Protein 4A1X (pdb70)

InterPro domains:
  IPR000745 Hepatitis C virus, Non-structural protein NS4a [PF01006] (1658-1711)
  IPR001490 Hepatitis C virus, Non-structural protein NS4b [PF01001] (1728-1921)
  IPR001650 Helicase, C-terminal domain-like [PS51194] (1361-1538)
  IPR001650 Helicase, C-terminal domain-like [SM00490] (1401-1495)
  IPR002166 RNA dependent RNA polymerase, hepatitis C virus [PF00998] (2422-2932)
  IPR002518 Hepatitis C virus, Non-structural protein NS2 [PF01538] (811-1005)
  IPR002518 Hepatitis C virus, Non-structural protein NS2 [PS51693] (903-1026)
  IPR002519 Hepatitis C virus, Envelope glycoprotein E1 [PF01539] (193-382)
  IPR002521 Hepatitis C virus, Core protein, C-terminal [PF01542] (116-190)
  IPR002522 Hepatitis C virus, Core protein, N-terminal [PF01543] (2-115)
  IPR002531 Hepatitis C virus, Non-structural protein E2/NS1 [PF01560] (386-729)
  IPR002868 Hepatitis C virus, Non-structural 5a protein [PF01506] (1974-1996)
  IPR004109 Hepatitis C virus, NS3 protease [PF02907] (1057-1203)
  IPR004109 Hepatitis C virus, NS3 protease [PS51822] (1027-1208)
  IPR007094 RNA-directed RNA polymerase, catalytic domain [PS50507] (2633-2751)
  IPR009003 Peptidase S1, PA clan [SSF50494] (1027-1212)
  IPR011492 Non-structural protein NS3-like, DEAD-box helicase, flavivirus [PF07652] (1293-1355)
  IPR013192 Hepatitis C virus, Non-structural 5a protein, domain 1a [PF08300] (2006-2067)
  IPR013193 Hepatitis C virus non-structural 5a, 1B domain [PF08301] (2068-2168)
  IPR014001 Helicase superfamily 1/2, ATP-binding domain [PS51192] (1217-1369)

Radius of gyration: 25.54 Å; Cα contacts (8 Å, |Δi|>4): 1231; chains: 4; bounding box: 42×36×84 Å

Secondary structure (DSSP, 8-state):
--BEEEEEEEE----EEEEE---HHHHHHHHHH-B--SPP-SSEEEEE-SS-EEEEEEETTEEEEEHHHHTT--B-BTTSPBPPSEEETTTTEEEEEPPTTSPPB-B--S--SEEEEE-TTS-EEEEEEEETTEEEEEEEEEGGGGTT-TT-EEE-TTS-EEEEEEEEEEETTEEEEEEEEEHHHHHHHH-/--BEEEEEEEE---S--EEEEE---HHHHHHHHHH-B--SPP-SSEEEEE-SS-EEEEEEETTEEEEEHHHHTT--B-BTTS-B--SEEETTTTEEEEEPPTTPPPB-B--S--SEEEEEPTT--EEEEEE-SSSEEEEEEEEEGGGGTT-TTPEEE-TTS-EEEEEEEEEEETTEEEEEEEEEHHHHHHHHH-/-EEE---B-SSSS----/-B---B-SSSS----

Nearest PDB structures (foldseek):
  4a1x-assembly2_B  TM=1.005E+00  e=4.347E-40  Hepatitis C virus subtype 1b
  4a1t-assembly2_B  TM=1.002E+00  e=5.331E-38  Hepacivirus hominis
  4a1v-assembly2_A  TM=1.001E+00  e=5.158E-37  Hepatitis C virus subtype 1b
  6bqj-assembly2_B  TM=9.883E-01  e=1.146E-34  Hepacivirus hominis
  3sv7-assembly1_A  TM=9.867E-01  e=1.262E-32  hepatitis C virus genotype 1a

B-factor: mean 28.09, std 12.17, range [9.86, 85.84]

CATH classification: 2.40.10.120 (+1 more: 2.40.10.10)

Foldseek 3Di:
DAKEFQKEWAWDCTFIAIDGDHDLVVLAVLLVFLADQDADAHQKTWIDHNPAIAIWGAAPQKTKFFCVGGPQHFYRYHVGTFGWPFDDVVLRMTITGDHPRYDHAYADPPPAQWKWWQAPRRDTFTWGHDDQWKTFGPDKDFVVRRPRHGNTFIADSVGHGQFTFHAFDDDPRIGGMTGTRGVVVVVVRPD/DAKEFQKEWAWDPAFIFIAIDGDDDLVRLAVLLVFLADQDADAHQKTWIAHNPAIAIWGAAPQKTKFFCVGGPQHFYRYNVGTFGWPFDDVVLRMTITRDHDRYDHAYADDPPDQWKWWQAPRRDTFTWGDDDLWKTFGPDKDFVVRRGRHGNTFIADRVRHGQFTFHAFDDDPRIGTMTTTRGVVVVVVRVVD/DDDDDDDDDDDPDDDDD/DDDDDDDDDPDDDDD

GO terms:
  GO:0042025 host cell nucleus (C, IDA)
  GO:0044164 host cell cytosol (C, IDA)
  GO:0030430 host cell cytoplasm (C, IDA)
  GO:0043066 negative regulation of apoptotic process (P, IDA)
  GO:1902807 negative regulation of cell cycle G1/S phase transition (P, IDA)
  GO:0005515 protein binding (F, IPI)
  GO:0003724 RNA helicase activity (F, IDA)
  GO:0033650 host cell mitochondrion (C, EXP)
  GO:0042025 host cell nucleus (C, EXP)
  GO:0044167 host cell endoplasmic reticulum membrane (C, EXP)
  GO:0044186 host cell lipid droplet (C, EXP)
  GO:0044191 host cell mitochondrial membrane (C, EXP)
  GO:0030430 host cell cytoplasm (C, EXP)
  GO:0016887 ATP hydrolysis activity (F, EXP)
  GO:0017111 ribonucleoside triphosphate phosphatase activity (F, EXP)
  GO:0034062 5'-3' RNA polymerase activity (F, EXP)
  GO:0140691 RNA folding chaperone (F, IDA)
  GO:0003677 DNA binding (F, EXP)
  GO:0003723 RNA binding (F, EXP)
  GO:0003677 DNA binding (F, IMP)

Structure (mmCIF, N/CA/C/O backbone):
data_4A1X
#
_entry.id   4A1X
#
_cell.length_a   93.320
_cell.length_b   93.320
_cell.length_c   82.400
_cell.angle_alpha   90.00
_cell.angle_beta   90.00
_cell.angle_gamma   120.00
#
_symmetry.space_group_name_H-M   'P 61'
#
loop_
_entity.id
_entity.type
_entity.pdbx_description
1 polymer 'NONSTRUCTURAL PROTEIN 4A, SERINE PROTEASE NS3'
2 polymer 'CP5-46-A PEPTIDE'
3 non-polymer 'ZINC ION'
4 non-polymer 'CHLORIDE ION'
5 water water
#
loop_
_atom_site.group_PDB
_atom_site.id
_atom_site.type_symbol
_atom_site.label_atom_id
_atom_site.label_alt_id
_atom_site.label_comp_id
_atom_site.label_asym_id
_atom_site.label_entity_id
_atom_site.label_seq_id
_atom_site.pdbx_PDB_ins_code
_atom_site.Cartn_x
_atom_site.Cartn_y
_atom_site.Cartn_z
_atom_site.occupancy
_atom_site.B_iso_or_equiv
_atom_site.auth_seq_id
_atom_site.auth_comp_id
_atom_site.auth_asym_id
_atom_site.auth_atom_id
_atom_site.pdbx_PDB_model_num
ATOM 1 N N . GLY A 1 1 ? 17.121 -1.895 -8.420 1.00 26.76 -14 GLY A N 1
ATOM 2 C CA . GLY A 1 1 ? 16.384 -1.099 -9.427 1.00 23.26 -14 GLY A CA 1
ATOM 3 C C . GLY A 1 1 ? 17.262 0.025 -9.939 1.00 21.91 -14 GLY A C 1
ATOM 4 O O . GLY A 1 1 ? 18.468 0.007 -9.786 1.00 22.67 -14 GLY A O 1
ATOM 5 N N . SER A 1 2 ? 16.639 1.021 -10.541 1.00 20.03 -13 SER A N 1
ATOM 6 C CA . SER A 1 2 ? 17.363 2.133 -11.099 1.00 17.36 -13 SER A CA 1
ATOM 7 C C . SER A 1 2 ? 17.729 3.121 -9.994 1.00 16.65 -13 SER A C 1
ATOM 8 O O . SER A 1 2 ? 17.088 3.160 -8.935 1.00 16.79 -13 SER A O 1
ATOM 11 N N . VAL A 1 3 ? 18.775 3.888 -10.251 1.00 14.75 -12 VAL A N 1
ATOM 12 C CA . VAL A 1 3 ? 19.040 5.119 -9.521 1.00 14.08 -12 VAL A CA 1
ATOM 13 C C . VAL A 1 3 ? 17.964 6.167 -9.877 1.00 13.20 -12 VAL A C 1
ATOM 14 O O . VAL A 1 3 ? 17.595 6.308 -11.039 1.00 12.97 -12 VAL A O 1
ATOM 18 N N . VAL A 1 4 ? 17.472 6.887 -8.875 1.00 12.23 -11 VAL A N 1
ATOM 19 C CA . VAL A 1 4 ? 16.375 7.845 -9.061 1.00 12.12 -11 VAL A CA 1
ATOM 20 C C . VAL A 1 4 ? 16.791 9.224 -8.542 1.00 12.04 -11 VAL A C 1
ATOM 21 O O . VAL A 1 4 ? 17.315 9.330 -7.425 1.00 11.52 -11 VAL A O 1
ATOM 25 N N . ILE A 1 5 ? 16.526 10.269 -9.322 1.00 11.27 -10 ILE A N 1
ATOM 26 C CA . ILE A 1 5 ? 16.731 11.627 -8.853 1.00 11.53 -10 ILE A CA 1
ATOM 27 C C . ILE A 1 5 ? 15.622 11.963 -7.857 1.00 11.58 -10 ILE A C 1
ATOM 28 O O . ILE A 1 5 ? 14.433 11.804 -8.159 1.00 12.01 -10 ILE A O 1
ATOM 33 N N . VAL A 1 6 ? 15.998 12.376 -6.655 1.00 11.11 -9 VAL A N 1
ATOM 34 C CA . VAL A 1 6 ? 14.986 12.641 -5.616 1.00 10.77 -9 VAL A CA 1
ATOM 35 C C . VAL A 1 6 ? 15.081 14.084 -5.114 1.00 10.87 -9 VAL A C 1
ATOM 36 O O . VAL A 1 6 ? 14.296 14.517 -4.258 1.00 10.73 -9 VAL A O 1
ATOM 40 N N . GLY A 1 7 ? 16.035 14.825 -5.661 1.00 10.76 -8 GLY A N 1
ATOM 41 C CA . GLY A 1 7 ? 16.181 16.239 -5.320 1.00 11.44 -8 GLY A CA 1
ATOM 42 C C . GLY A 1 7 ? 17.312 16.847 -6.112 1.00 11.52 -8 GLY A C 1
ATOM 43 O O . GLY A 1 7 ? 17.975 16.174 -6.933 1.00 10.54 -8 GLY A O 1
ATOM 44 N N . ARG A 1 8 ? 17.551 18.125 -5.890 1.00 11.84 -7 ARG A N 1
ATOM 45 C CA . ARG A 1 8 ? 18.659 18.733 -6.609 1.00 13.63 -7 ARG A CA 1
ATOM 46 C C . ARG A 1 8 ? 19.273 19.842 -5.814 1.00 13.73 -7 ARG A C 1
ATOM 47 O O . ARG A 1 8 ? 18.654 20.358 -4.884 1.00 13.91 -7 ARG A O 1
ATOM 55 N N . ILE A 1 9 ? 20.502 20.179 -6.185 1.00 13.83 -6 ILE A N 1
ATOM 56 C CA . ILE A 1 9 ? 21.192 21.307 -5.593 1.00 15.02 -6 ILE A CA 1
ATOM 57 C C . ILE A 1 9 ? 21.487 22.297 -6.723 1.00 16.28 -6 ILE A C 1
ATOM 58 O O . ILE A 1 9 ? 22.007 21.928 -7.777 1.00 15.85 -6 ILE A O 1
ATOM 63 N N A ILE A 1 10 ? 21.133 23.550 -6.486 0.86 16.44 -5 ILE A N 1
ATOM 64 N N B ILE A 1 10 ? 21.099 23.546 -6.521 0.14 17.13 -5 ILE A N 1
ATOM 65 C CA A ILE A 1 10 ? 21.263 24.598 -7.486 0.86 18.30 -5 ILE A CA 1
ATOM 66 C CA B ILE A 1 10 ? 21.318 24.558 -7.536 0.14 18.45 -5 ILE A CA 1
ATOM 67 C C A ILE A 1 10 ? 22.338 25.567 -7.005 0.86 19.05 -5 ILE A C 1
ATOM 68 C C B ILE A 1 10 ? 22.314 25.587 -7.040 0.14 19.59 -5 ILE A C 1
ATOM 69 O O A ILE A 1 10 ? 22.254 26.067 -5.886 0.86 16.35 -5 ILE A O 1
ATOM 70 O O B ILE A 1 10 ? 22.157 26.150 -5.957 0.14 19.27 -5 ILE A O 1
ATOM 79 N N . LEU A 1 11 ? 23.348 25.797 -7.846 1.00 20.52 -4 LEU A N 1
ATOM 80 C CA . LEU A 1 11 ? 24.481 26.672 -7.502 1.00 24.58 -4 LEU A CA 1
ATOM 81 C C . LEU A 1 11 ? 24.226 28.078 -8.013 1.00 28.21 -4 LEU A C 1
ATOM 82 O O . LEU A 1 11 ? 23.552 28.260 -9.029 1.00 27.74 -4 LEU A O 1
ATOM 87 N N . SER A 1 12 ? 24.755 29.066 -7.294 1.00 33.87 -3 SER A N 1
ATOM 88 C CA . SER A 1 12 ? 24.497 30.486 -7.589 1.00 36.67 -3 SER A CA 1
ATOM 89 C C . SER A 1 12 ? 24.830 30.860 -9.033 1.00 40.34 -3 SER A C 1
ATOM 90 O O . SER A 1 12 ? 25.852 30.427 -9.580 1.00 44.80 -3 SER A O 1
ATOM 93 N N . PRO A 1 17 ? 30.832 34.852 -5.301 1.00 48.49 2 PRO A N 1
ATOM 94 C CA . PRO A 1 17 ? 30.924 33.911 -4.186 1.00 47.36 2 PRO A CA 1
ATOM 95 C C . PRO A 1 17 ? 29.950 32.743 -4.366 1.00 43.46 2 PRO A C 1
ATOM 96 O O . PRO A 1 17 ? 28.770 32.959 -4.662 1.00 43.96 2 PRO A O 1
ATOM 100 N N . ILE A 1 18 ? 30.443 31.523 -4.180 1.00 39.24 3 ILE A N 1
ATOM 101 C CA . ILE A 1 18 ? 29.646 30.329 -4.481 1.00 35.22 3 ILE A CA 1
ATOM 102 C C . ILE A 1 18 ? 28.642 30.008 -3.381 1.00 30.06 3 ILE A C 1
ATOM 103 O O . ILE A 1 18 ? 29.011 29.768 -2.231 1.00 27.86 3 ILE A O 1
ATOM 108 N N . THR A 1 19 ? 27.370 30.002 -3.758 1.00 27.08 4 THR A N 1
ATOM 109 C CA . THR A 1 19 ? 26.312 29.592 -2.849 1.00 26.41 4 THR A CA 1
ATOM 110 C C . THR A 1 19 ? 25.454 28.509 -3.498 1.00 22.93 4 THR A C 1
ATOM 111 O O . THR A 1 19 ? 25.520 28.280 -4.716 1.00 21.68 4 THR A O 1
ATOM 115 N N . ALA A 1 20 ? 24.672 27.844 -2.660 1.00 19.69 5 ALA A N 1
ATOM 116 C CA . ALA A 1 20 ? 23.912 26.672 -3.073 1.00 18.67 5 ALA A CA 1
ATOM 117 C C . ALA A 1 20 ? 22.658 26.544 -2.242 1.00 17.56 5 ALA A C 1
ATOM 118 O O . ALA A 1 20 ? 22.645 26.911 -1.044 1.00 18.98 5 ALA A O 1
ATOM 120 N N . TYR A 1 21 ? 21.600 26.014 -2.855 1.00 16.54 6 TYR A N 1
ATOM 121 C CA . TYR A 1 21 ? 20.433 25.595 -2.071 1.00 16.15 6 TYR A CA 1
ATOM 122 C C . TYR A 1 21 ? 19.877 24.308 -2.668 1.00 15.30 6 TYR A C 1
ATOM 123 O O . TYR A 1 21 ? 20.127 24.006 -3.835 1.00 14.15 6 TYR A O 1
ATOM 132 N N . SER A 1 22 ? 19.153 23.551 -1.847 1.00 15.33 7 SER A N 1
ATOM 133 C CA . SER A 1 22 ? 18.635 22.244 -2.261 1.00 15.30 7 SER A CA 1
ATOM 134 C C . SER A 1 22 ? 17.124 22.320 -2.353 1.00 15.51 7 SER A C 1
ATOM 135 O O . SER A 1 22 ? 16.512 23.200 -1.718 1.00 14.47 7 SER A O 1
ATOM 138 N N . GLN A 1 23 ? 16.523 21.409 -3.128 1.00 14.35 8 GLN A N 1
ATOM 139 C CA . GLN A 1 23 ? 15.073 21.297 -3.252 1.00 14.35 8 GLN A CA 1
ATOM 140 C C . GLN A 1 23 ? 14.784 19.822 -3.387 1.00 14.19 8 GLN A C 1
ATOM 141 O O . GLN A 1 23 ? 15.374 19.140 -4.246 1.00 12.95 8 GLN A O 1
ATOM 147 N N . GLN A 1 24 ? 13.892 19.323 -2.548 1.00 12.93 9 GLN A N 1
ATOM 148 C CA . GLN A 1 24 ? 13.391 17.971 -2.726 1.00 13.22 9 GLN A CA 1
ATOM 149 C C . GLN A 1 24 ? 12.510 17.896 -3.961 1.00 13.19 9 GLN A C 1
ATOM 150 O O . GLN A 1 24 ? 11.761 18.841 -4.252 1.00 13.06 9 GLN A O 1
ATOM 156 N N . THR A 1 25 ? 12.549 16.766 -4.668 1.00 13.84 10 THR A N 1
ATOM 157 C CA . THR A 1 25 ? 11.596 16.545 -5.766 1.00 14.87 10 THR A CA 1
ATOM 158 C C . THR A 1 25 ? 10.755 15.269 -5.619 1.00 15.67 10 THR A C 1
ATOM 159 O O . THR A 1 25 ? 9.659 15.188 -6.197 1.00 16.71 10 THR A O 1
ATOM 163 N N . ARG A 1 26 ? 11.252 14.276 -4.882 1.00 15.36 11 ARG A N 1
ATOM 164 C CA . ARG A 1 26 ? 10.514 13.002 -4.731 1.00 16.95 11 ARG A CA 1
ATOM 165 C C . ARG A 1 26 ? 10.437 12.563 -3.303 1.00 17.60 11 ARG A C 1
ATOM 166 O O . ARG A 1 26 ? 11.372 12.778 -2.533 1.00 17.68 11 ARG A O 1
ATOM 174 N N . GLY A 1 27 ? 9.321 11.926 -2.965 1.00 18.54 12 GLY A N 1
ATOM 175 C CA . GLY A 1 27 ? 9.174 11.301 -1.671 1.00 20.12 12 GLY A CA 1
ATOM 176 C C . GLY A 1 27 ? 9.635 9.860 -1.706 1.00 21.22 12 GLY A C 1
ATOM 177 O O . GLY A 1 27 ? 10.003 9.328 -2.767 1.00 20.43 12 GLY A O 1
ATOM 178 N N . LEU A 1 28 ? 9.623 9.220 -0.539 1.00 21.60 13 LEU A N 1
ATOM 179 C CA . LEU A 1 28 ? 10.217 7.898 -0.410 1.00 23.41 13 LEU A CA 1
ATOM 180 C C . LEU A 1 28 ? 9.456 6.836 -1.216 1.00 23.59 13 LEU A C 1
ATOM 181 O O . LEU A 1 28 ? 10.060 5.968 -1.838 1.00 22.80 13 LEU A O 1
ATOM 186 N N . LEU A 1 29 ? 8.133 6.921 -1.217 1.00 23.08 14 LEU A N 1
ATOM 187 C CA . LEU A 1 29 ? 7.329 5.954 -1.947 1.00 25.87 14 LEU A CA 1
ATOM 188 C C . LEU A 1 29 ? 7.520 6.074 -3.465 1.00 26.21 14 LEU A C 1
ATOM 189 O O . LEU A 1 29 ? 7.765 5.075 -4.147 1.00 26.12 14 LEU A O 1
ATOM 194 N N . GLY A 1 30 ? 7.428 7.301 -3.977 1.00 25.10 15 GLY A N 1
ATOM 195 C CA . GLY A 1 30 ? 7.637 7.570 -5.405 1.00 26.48 15 GLY A CA 1
ATOM 196 C C . GLY A 1 30 ? 9.036 7.184 -5.853 1.00 26.41 15 GLY A C 1
ATOM 197 O O . GLY A 1 30 ? 9.232 6.714 -6.981 1.00 28.01 15 GLY A O 1
ATOM 198 N N . CYS A 1 31 ? 10.003 7.383 -4.965 1.00 25.34 16 CYS A N 1
ATOM 199 C CA . CYS A 1 31 ? 11.366 6.938 -5.194 1.00 26.13 16 CYS A CA 1
ATOM 200 C C . CYS A 1 31 ? 11.446 5.409 -5.405 1.00 24.84 16 CYS A C 1
ATOM 201 O O . CYS A 1 31 ? 11.992 4.944 -6.410 1.00 22.11 16 CYS A O 1
ATOM 204 N N . ILE A 1 32 ? 10.907 4.633 -4.466 1.00 23.66 17 ILE A N 1
ATOM 205 C CA . ILE A 1 32 ? 10.896 3.167 -4.594 1.00 24.84 17 ILE A CA 1
ATOM 206 C C . ILE A 1 32 ? 10.178 2.714 -5.874 1.00 23.35 17 ILE A C 1
ATOM 207 O O . ILE A 1 32 ? 10.696 1.859 -6.600 1.00 24.60 17 ILE A O 1
ATOM 212 N N . ILE A 1 33 ? 9.021 3.300 -6.175 1.00 21.34 18 ILE A N 1
ATOM 213 C CA . ILE A 1 33 ? 8.263 2.915 -7.379 1.00 22.08 18 ILE A CA 1
ATOM 214 C C . ILE A 1 33 ? 9.040 3.254 -8.658 1.00 22.32 18 ILE A C 1
ATOM 215 O O . ILE A 1 33 ? 9.131 2.438 -9.580 1.00 23.22 18 ILE A O 1
ATOM 220 N N . THR A 1 34 ? 9.573 4.473 -8.714 1.00 20.44 19 THR A N 1
ATOM 221 C CA . THR A 1 34 ? 10.334 4.935 -9.850 1.00 20.03 19 THR A CA 1
ATOM 222 C C . THR A 1 34 ? 11.587 4.072 -10.047 1.00 19.31 19 THR A C 1
ATOM 223 O O . THR A 1 34 ? 12.016 3.866 -11.176 1.00 19.12 19 THR A O 1
ATOM 227 N N . SER A 1 35 ? 12.142 3.547 -8.958 1.00 18.39 20 SER A N 1
ATOM 228 C CA . SER A 1 35 ? 13.301 2.648 -9.049 1.00 20.70 20 SER A CA 1
ATOM 229 C C . SER A 1 35 ? 12.950 1.344 -9.788 1.00 21.82 20 SER A C 1
ATOM 230 O O . SER A 1 35 ? 13.775 0.799 -10.533 1.00 21.16 20 SER A O 1
ATOM 233 N N . LEU A 1 36 ? 11.732 0.853 -9.564 1.00 22.87 21 LEU A N 1
ATOM 234 C CA . LEU A 1 36 ? 11.283 -0.408 -10.158 1.00 25.31 21 LEU A CA 1
ATOM 235 C C . LEU A 1 36 ? 10.885 -0.250 -11.611 1.00 25.20 21 LEU A C 1
ATOM 236 O O . LEU A 1 36 ? 11.115 -1.143 -12.424 1.00 26.35 21 LEU A O 1
ATOM 241 N N . THR A 1 37 ? 10.283 0.888 -11.941 1.00 24.41 22 THR A N 1
ATOM 242 C CA . THR A 1 37 ? 9.825 1.106 -13.307 1.00 23.69 22 THR A CA 1
ATOM 243 C C . THR A 1 37 ? 10.924 1.677 -14.191 1.00 23.02 22 THR A C 1
ATOM 244 O O . THR A 1 37 ? 10.924 1.450 -15.393 1.00 23.66 22 THR A O 1
ATOM 248 N N . GLY A 1 38 ? 11.858 2.420 -13.598 1.00 21.23 23 GLY A N 1
ATOM 249 C CA . GLY A 1 38 ? 12.914 3.082 -14.367 1.00 20.25 23 GLY A CA 1
ATOM 250 C C . GLY A 1 38 ? 12.428 4.288 -15.158 1.00 20.97 23 GLY A C 1
ATOM 251 O O . GLY A 1 38 ? 13.167 4.845 -15.967 1.00 18.59 23 GLY A O 1
ATOM 252 N N . ARG A 1 39 ? 11.192 4.696 -14.890 1.00 21.62 24 ARG A N 1
ATOM 253 C CA . ARG A 1 39 ? 10.534 5.754 -15.625 1.00 24.04 24 ARG A CA 1
ATOM 254 C C . ARG A 1 39 ? 10.347 6.999 -14.754 1.00 24.05 24 ARG A C 1
ATOM 255 O O . ARG A 1 39 ? 9.593 6.971 -13.781 1.00 23.97 24 ARG A O 1
ATOM 263 N N . ASP A 1 40 ? 11.028 8.086 -15.110 1.00 22.99 25 ASP A N 1
ATOM 264 C CA . ASP A 1 40 ? 10.938 9.314 -14.327 1.00 24.28 25 ASP A CA 1
ATOM 265 C C . ASP A 1 40 ? 10.521 10.476 -15.209 1.00 22.92 25 ASP A C 1
ATOM 266 O O . ASP A 1 40 ? 11.317 10.936 -16.019 1.00 21.66 25 ASP A O 1
ATOM 271 N N . ARG A 1 41 ? 9.295 10.963 -15.025 1.00 22.68 26 ARG A N 1
ATOM 272 C CA . ARG A 1 41 ? 8.756 12.048 -15.866 1.00 24.79 26 ARG A CA 1
ATOM 273 C C . ARG A 1 41 ? 9.009 13.470 -15.350 1.00 26.24 26 ARG A C 1
ATOM 274 O O . ARG A 1 41 ? 8.670 14.433 -16.032 1.00 26.70 26 ARG A O 1
ATOM 282 N N . ASN A 1 42 ? 9.551 13.607 -14.145 1.00 25.24 27 ASN A N 1
ATOM 283 C CA . ASN A 1 42 ? 9.812 14.917 -13.552 1.00 25.90 27 ASN A CA 1
ATOM 284 C C . ASN A 1 42 ? 10.816 15.745 -14.340 1.00 26.47 27 ASN A C 1
ATOM 285 O O . ASN A 1 42 ? 11.750 15.196 -14.930 1.00 24.75 27 ASN A O 1
ATOM 290 N N . GLN A 1 43 ? 10.643 17.070 -14.305 1.00 26.07 28 GLN A N 1
ATOM 291 C CA . GLN A 1 43 ? 11.618 17.990 -14.874 1.00 27.75 28 GLN A CA 1
ATOM 292 C C . GLN A 1 43 ? 12.894 17.990 -14.013 1.00 25.84 28 GLN A C 1
ATOM 293 O O . GLN A 1 43 ? 12.838 17.926 -12.782 1.00 25.36 28 GLN A O 1
ATOM 299 N N . VAL A 1 44 ? 14.034 18.026 -14.673 1.00 23.56 29 VAL A N 1
ATOM 300 C CA . VAL A 1 44 ? 15.312 18.058 -13.971 1.00 23.81 29 VAL A CA 1
ATOM 301 C C . VAL A 1 44 ? 15.837 19.487 -14.018 1.00 24.46 29 VAL A C 1
ATOM 302 O O . VAL A 1 44 ? 15.738 20.152 -15.055 1.00 25.11 29 VAL A O 1
ATOM 306 N N . GLU A 1 45 ? 16.375 19.973 -12.903 1.00 24.32 30 GLU A N 1
ATOM 307 C CA . GLU A 1 45 ? 17.049 21.279 -12.880 1.00 24.18 30 GLU A CA 1
ATOM 308 C C . GLU A 1 45 ? 18.319 21.167 -12.061 1.00 21.63 30 GLU A C 1
ATOM 309 O O . GLU A 1 45 ? 18.492 20.201 -11.333 1.00 19.68 30 GLU A O 1
ATOM 315 N N . GLY A 1 46 ? 19.208 22.148 -12.190 1.00 20.15 31 GLY A N 1
ATOM 316 C CA . GLY A 1 46 ? 20.377 22.221 -11.319 1.00 20.10 31 GLY A CA 1
ATOM 317 C C . GLY A 1 46 ? 21.585 21.421 -11.794 1.00 21.03 31 GLY A C 1
ATOM 318 O O . GLY A 1 46 ? 21.498 20.568 -12.696 1.00 19.91 31 GLY A O 1
ATOM 319 N N . GLU A 1 47 ? 22.710 21.692 -11.145 1.00 19.35 32 GLU A N 1
ATOM 320 C CA . GLU A 1 47 ? 24.001 21.114 -11.499 1.00 20.38 32 GLU A CA 1
ATOM 321 C C . GLU A 1 47 ? 24.278 19.804 -10.772 1.00 18.70 32 GLU A C 1
ATOM 322 O O . GLU A 1 47 ? 25.028 18.961 -11.256 1.00 18.37 32 GLU A O 1
ATOM 328 N N . VAL A 1 48 ? 23.672 19.655 -9.596 1.00 16.20 33 VAL A N 1
ATOM 329 C CA . VAL A 1 48 ? 23.910 18.496 -8.728 1.00 14.71 33 VAL A CA 1
ATOM 330 C C . VAL A 1 48 ? 22.564 17.843 -8.459 1.00 14.08 33 VAL A C 1
ATOM 331 O O . VAL A 1 48 ? 21.604 18.529 -8.128 1.00 13.58 33 VAL A O 1
ATOM 335 N N . GLN A 1 49 ? 22.487 16.528 -8.634 1.00 13.61 34 GLN A N 1
ATOM 336 C CA . GLN A 1 49 ? 21.250 15.811 -8.351 1.00 13.53 34 GLN A CA 1
ATOM 337 C C . GLN A 1 49 ? 21.455 15.015 -7.078 1.00 12.45 34 GLN A C 1
ATOM 338 O O . GLN A 1 49 ? 22.539 14.493 -6.851 1.00 12.19 34 GLN A O 1
ATOM 344 N N . VAL A 1 50 ? 20.435 14.991 -6.221 1.00 11.25 35 VAL A N 1
ATOM 345 C CA . VAL A 1 50 ? 20.414 14.079 -5.092 1.00 11.25 35 VAL A CA 1
ATOM 346 C C . VAL A 1 50 ? 19.762 12.817 -5.653 1.00 11.64 35 VAL A C 1
ATOM 347 O O . VAL A 1 50 ? 18.660 12.890 -6.202 1.00 11.78 35 VAL A O 1
ATOM 351 N N . VAL A 1 51 ? 20.444 11.684 -5.529 1.00 11.27 36 VAL A N 1
ATOM 352 C CA . VAL A 1 51 ? 19.987 10.461 -6.165 1.00 11.75 36 VAL A CA 1
ATOM 353 C C . VAL A 1 51 ? 19.854 9.365 -5.129 1.00 12.62 36 VAL A C 1
ATOM 354 O O . VAL A 1 51 ? 20.480 9.413 -4.052 1.00 12.06 36 VAL A O 1
ATOM 358 N N . SER A 1 52 ? 19.006 8.388 -5.425 1.00 12.85 37 SER A N 1
ATOM 359 C CA . SER A 1 52 ? 18.756 7.336 -4.469 1.00 14.34 37 SER A CA 1
ATOM 360 C C . SER A 1 52 ? 18.447 6.024 -5.178 1.00 15.16 37 SER A C 1
ATOM 361 O O . SER A 1 52 ? 17.885 6.012 -6.270 1.00 13.76 37 SER A O 1
ATOM 364 N N . THR A 1 53 ? 18.866 4.928 -4.559 1.00 17.19 38 THR A N 1
ATOM 365 C CA . THR A 1 53 ? 18.340 3.620 -4.891 1.00 20.58 38 THR A CA 1
ATOM 366 C C . THR A 1 53 ? 17.349 3.261 -3.772 1.00 22.81 38 THR A C 1
ATOM 367 O O . THR A 1 53 ? 17.064 4.079 -2.891 1.00 21.30 38 THR A O 1
ATOM 371 N N . ALA A 1 54 ? 16.839 2.030 -3.804 1.00 25.90 39 ALA A N 1
ATOM 372 C CA . ALA A 1 54 ? 15.994 1.516 -2.727 1.00 26.12 39 ALA A CA 1
ATOM 373 C C . ALA A 1 54 ? 16.759 1.436 -1.403 1.00 26.86 39 ALA A C 1
ATOM 374 O O . ALA A 1 54 ? 16.141 1.378 -0.336 1.00 27.37 39 ALA A O 1
ATOM 376 N N . THR A 1 55 ? 18.093 1.416 -1.454 1.00 24.05 40 THR A N 1
ATOM 377 C CA . THR A 1 55 ? 18.849 1.167 -0.228 1.00 25.11 40 THR A CA 1
ATOM 378 C C . THR A 1 55 ? 19.819 2.279 0.196 1.00 22.55 40 THR A C 1
ATOM 379 O O . THR A 1 55 ? 20.269 2.297 1.334 1.00 23.07 40 THR A O 1
ATOM 383 N N . GLN A 1 56 ? 20.152 3.202 -0.702 1.00 19.41 41 GLN A N 1
ATOM 384 C CA . GLN A 1 56 ? 21.147 4.211 -0.348 1.00 18.87 41 GLN A CA 1
ATOM 385 C C . GLN A 1 56 ? 21.025 5.460 -1.201 1.00 16.66 41 GLN A C 1
ATOM 386 O O . GLN A 1 56 ? 20.464 5.407 -2.294 1.00 16.63 41 GLN A O 1
ATOM 392 N N . SER A 1 57 ? 21.542 6.571 -0.692 1.00 14.91 42 SER A N 1
ATOM 393 C CA . SER A 1 57 ? 21.416 7.858 -1.383 1.00 14.36 42 SER A CA 1
ATOM 394 C C . SER A 1 57 ? 22.732 8.626 -1.331 1.00 13.61 42 SER A C 1
ATOM 395 O O . SER A 1 57 ? 23.575 8.394 -0.445 1.00 14.32 42 SER A O 1
ATOM 398 N N . PHE A 1 58 ? 22.904 9.513 -2.312 1.00 12.76 43 PHE A N 1
ATOM 399 C CA . PHE A 1 58 ? 24.188 10.127 -2.591 1.00 12.20 43 PHE A CA 1
ATOM 400 C C . PHE A 1 58 ? 23.978 11.197 -3.665 1.00 11.71 43 PHE A C 1
ATOM 401 O O . PHE A 1 58 ? 22.835 11.539 -3.987 1.00 11.03 43 PHE A O 1
ATOM 409 N N . LEU A 1 59 ? 25.065 11.711 -4.231 1.00 10.75 44 LEU A N 1
ATOM 410 C CA . LEU A 1 59 ? 24.959 12.853 -5.126 1.00 10.76 44 LEU A CA 1
ATOM 411 C C . LEU A 1 59 ? 25.499 12.501 -6.498 1.00 10.69 44 LEU A C 1
ATOM 412 O O . LEU A 1 59 ? 26.314 11.614 -6.617 1.00 10.80 44 LEU A O 1
ATOM 417 N N . ALA A 1 60 ? 25.017 13.194 -7.519 1.00 11.46 45 ALA A N 1
ATOM 418 C CA . ALA A 1 60 ? 25.587 13.078 -8.875 1.00 12.61 45 ALA A CA 1
ATOM 419 C C . ALA A 1 60 ? 25.794 14.495 -9.413 1.00 13.74 45 ALA A C 1
ATOM 420 O O . ALA A 1 60 ? 24.965 15.382 -9.182 1.00 15.55 45 ALA A O 1
ATOM 422 N N . THR A 1 61 ? 26.888 14.706 -10.121 1.00 14.12 46 THR A N 1
ATOM 423 C CA . THR A 1 61 ? 27.273 16.038 -10.586 1.00 15.36 46 THR A CA 1
ATOM 424 C C . THR A 1 61 ? 27.334 16.039 -12.124 1.00 16.37 46 THR A C 1
ATOM 425 O O . THR A 1 61 ? 27.958 15.151 -12.719 1.00 15.28 46 THR A O 1
ATOM 429 N N A CYS A 1 62 ? 26.685 16.999 -12.777 0.54 17.35 47 CYS A N 1
ATOM 430 N N B CYS A 1 62 ? 26.682 17.021 -12.743 0.46 16.74 47 CYS A N 1
ATOM 431 C CA A CYS A 1 62 ? 26.729 17.023 -14.242 0.54 18.77 47 CYS A CA 1
ATOM 432 C CA B CYS A 1 62 ? 26.730 17.181 -14.191 0.46 17.75 47 CYS A CA 1
ATOM 433 C C A CYS A 1 62 ? 27.825 17.960 -14.784 0.54 18.47 47 CYS A C 1
ATOM 434 C C B CYS A 1 62 ? 27.983 17.953 -14.611 0.46 17.69 47 CYS A C 1
ATOM 435 O O A CYS A 1 62 ? 27.836 19.158 -14.496 0.54 17.96 47 CYS A O 1
ATOM 436 O O B CYS A 1 62 ? 28.244 19.043 -14.091 0.46 16.85 47 CYS A O 1
ATOM 441 N N . VAL A 1 63 ? 28.768 17.378 -15.524 1.00 17.99 48 VAL A N 1
ATOM 442 C CA . VAL A 1 63 ? 29.936 18.089 -16.086 1.00 19.68 48 VAL A CA 1
ATOM 443 C C . VAL A 1 63 ? 29.994 17.760 -17.574 1.00 20.51 48 VAL A C 1
ATOM 444 O O . VAL A 1 63 ? 30.033 16.593 -17.937 1.00 20.71 48 VAL A O 1
ATOM 448 N N . ASN A 1 64 ? 29.974 18.792 -18.422 1.00 22.45 49 ASN A N 1
ATOM 449 C CA . ASN A 1 64 ? 29.962 18.611 -19.880 1.00 24.29 49 ASN A CA 1
ATOM 450 C C . ASN A 1 64 ? 28.935 17.606 -20.391 1.00 23.95 49 ASN A C 1
ATOM 451 O O . ASN A 1 64 ? 29.272 16.708 -21.179 1.00 25.81 49 ASN A O 1
ATOM 456 N N . GLY A 1 65 ? 27.690 17.734 -19.946 1.00 22.27 50 GLY A N 1
ATOM 457 C CA . GLY A 1 65 ? 26.616 16.904 -20.496 1.00 21.21 50 GLY A CA 1
ATOM 458 C C . GLY A 1 65 ? 26.573 15.456 -20.034 1.00 20.13 50 GLY A C 1
ATOM 459 O O . GLY A 1 65 ? 25.772 14.668 -20.547 1.00 19.70 50 GLY A O 1
ATOM 460 N N . VAL A 1 66 ? 27.416 15.110 -19.061 1.00 18.77 51 VAL A N 1
ATOM 461 C CA . VAL A 1 66 ? 27.381 13.803 -18.401 1.00 17.91 51 VAL A CA 1
ATOM 462 C C . VAL A 1 66 ? 27.128 13.990 -16.899 1.00 17.03 51 VAL A C 1
ATOM 463 O O . VAL A 1 66 ? 27.773 14.809 -16.262 1.00 17.05 51 VAL A O 1
ATOM 467 N N A CYS A 1 67 ? 26.153 13.282 -16.330 0.45 18.01 52 CYS A N 1
ATOM 468 N N C CYS A 1 67 ? 26.220 13.181 -16.373 0.55 16.98 52 CYS A N 1
ATOM 469 C CA A CYS A 1 67 ? 26.031 13.297 -14.869 0.45 18.40 52 CYS A CA 1
ATOM 470 C CA C CYS A 1 67 ? 25.928 13.121 -14.959 0.55 16.89 52 CYS A CA 1
ATOM 471 C C A CYS A 1 67 ? 26.821 12.143 -14.292 0.45 17.36 52 CYS A C 1
ATOM 472 C C C CYS A 1 67 ? 26.836 12.070 -14.297 0.55 16.46 52 CYS A C 1
ATOM 473 O O A CYS A 1 67 ? 26.570 10.962 -14.580 0.45 16.47 52 CYS A O 1
ATOM 474 O O C CYS A 1 67 ? 26.666 10.860 -14.528 0.55 15.50 52 CYS A O 1
ATOM 479 N N . TRP A 1 68 ? 27.783 12.527 -13.469 1.00 15.35 53 TRP A N 1
ATOM 480 C CA . TRP A 1 68 ? 28.787 11.641 -12.906 1.00 15.08 53 TRP A CA 1
ATOM 481 C C . TRP A 1 68 ? 28.490 11.327 -11.489 1.00 14.49 53 TRP A C 1
ATOM 482 O O . TRP A 1 68 ? 28.016 12.185 -10.747 1.00 14.20 53 TRP A O 1
ATOM 493 N N . THR A 1 69 ? 28.846 10.120 -11.063 1.00 14.26 54 THR A N 1
ATOM 494 C CA . THR A 1 69 ? 28.737 9.791 -9.654 1.00 13.61 54 THR A CA 1
ATOM 495 C C . THR A 1 69 ? 29.672 8.661 -9.313 1.00 13.52 54 THR A C 1
ATOM 496 O O . THR A 1 69 ? 30.461 8.213 -10.162 1.00 12.25 54 THR A O 1
ATOM 500 N N . VAL A 1 70 ? 29.592 8.218 -8.070 1.00 13.28 55 VAL A N 1
ATOM 501 C CA . VAL A 1 70 ? 30.502 7.203 -7.570 1.00 14.56 55 VAL A CA 1
ATOM 502 C C . VAL A 1 70 ? 30.000 5.796 -7.845 1.00 14.70 55 VAL A C 1
ATOM 503 O O . VAL A 1 70 ? 28.819 5.498 -7.658 1.00 13.29 55 VAL A O 1
ATOM 507 N N . TYR A 1 71 ? 30.923 4.928 -8.255 1.00 14.90 56 TYR A N 1
ATOM 508 C CA . TYR A 1 71 ? 30.584 3.530 -8.434 1.00 16.91 56 TYR A CA 1
ATOM 509 C C . TYR A 1 71 ? 30.072 2.858 -7.139 1.00 16.60 56 TYR A C 1
ATOM 510 O O . TYR A 1 71 ? 29.146 2.033 -7.185 1.00 15.51 56 TYR A O 1
ATOM 519 N N . HIS A 1 72 ? 30.644 3.203 -5.981 1.00 17.21 57 HIS A N 1
ATOM 520 C CA . HIS A 1 72 ? 30.210 2.568 -4.724 1.00 17.56 57 HIS A CA 1
ATOM 521 C C . HIS A 1 72 ? 28.791 2.933 -4.347 1.00 18.04 57 HIS A C 1
ATOM 522 O O . HIS A 1 72 ? 28.141 2.231 -3.578 1.00 18.21 57 HIS A O 1
ATOM 529 N N . GLY A 1 73 ? 28.266 3.998 -4.952 1.00 16.79 58 GLY A N 1
ATOM 530 C CA . GLY A 1 73 ? 26.866 4.375 -4.776 1.00 16.09 58 GLY A CA 1
ATOM 531 C C . GLY A 1 73 ? 25.944 3.745 -5.829 1.00 16.27 58 GLY A C 1
ATOM 532 O O . GLY A 1 73 ? 24.941 3.102 -5.501 1.00 15.05 58 GLY A O 1
ATOM 533 N N . ALA A 1 74 ? 26.294 3.939 -7.097 1.00 15.58 59 ALA A N 1
ATOM 534 C CA . ALA A 1 74 ? 25.403 3.596 -8.210 1.00 14.87 59 ALA A CA 1
ATOM 535 C C . ALA A 1 74 ? 25.586 2.183 -8.748 1.00 15.26 59 ALA A C 1
ATOM 536 O O . ALA A 1 74 ? 24.692 1.678 -9.432 1.00 15.01 59 ALA A O 1
ATOM 538 N N . GLY A 1 75 ? 26.741 1.558 -8.479 1.00 15.01 60 GLY A N 1
ATOM 539 C CA . GLY A 1 75 ? 27.082 0.261 -9.093 1.00 14.88 60 GLY A CA 1
ATOM 540 C C . GLY A 1 75 ? 26.932 0.350 -10.612 1.00 14.54 60 GLY A C 1
ATOM 541 O O . GLY A 1 75 ? 27.348 1.333 -11.224 1.00 15.26 60 GLY A O 1
ATOM 542 N N A SER A 1 76 ? 26.321 -0.672 -11.208 0.50 14.31 61 SER A N 1
ATOM 543 N N B SER A 1 76 ? 26.332 -0.665 -11.221 0.50 14.20 61 SER A N 1
ATOM 544 C CA A SER A 1 76 ? 26.126 -0.733 -12.668 0.50 14.07 61 SER A CA 1
ATOM 545 C CA B SER A 1 76 ? 26.151 -0.680 -12.679 0.50 14.06 61 SER A CA 1
ATOM 546 C C A SER A 1 76 ? 24.736 -0.271 -13.112 0.50 14.02 61 SER A C 1
ATOM 547 C C B SER A 1 76 ? 24.729 -0.294 -13.101 0.50 14.03 61 SER A C 1
ATOM 548 O O A SER A 1 76 ? 24.352 -0.460 -14.282 0.50 13.44 61 SER A O 1
ATOM 549 O O B SER A 1 76 ? 24.314 -0.555 -14.245 0.50 13.48 61 SER A O 1
ATOM 554 N N . LYS A 1 77 ? 24.003 0.348 -12.190 1.00 13.17 62 LYS A N 1
ATOM 555 C CA . LYS A 1 77 ? 22.574 0.607 -12.366 1.00 12.95 62 LYS A CA 1
ATOM 556 C C . LYS A 1 77 ? 22.273 1.645 -13.437 1.00 12.11 62 LYS A C 1
ATOM 557 O O . LYS A 1 77 ? 23.047 2.564 -13.671 1.00 11.09 62 LYS A O 1
ATOM 563 N N . THR A 1 78 ? 21.115 1.481 -14.062 1.00 11.51 63 THR A N 1
ATOM 564 C CA . THR A 1 78 ? 20.544 2.496 -14.928 1.00 11.42 63 THR A CA 1
ATOM 565 C C . THR A 1 78 ? 20.035 3.698 -14.097 1.00 11.53 63 THR A C 1
ATOM 566 O O . THR A 1 78 ? 19.859 3.586 -12.877 1.00 11.48 63 THR A O 1
ATOM 570 N N . LEU A 1 79 ? 19.831 4.831 -14.766 1.00 11.62 64 LEU A N 1
ATOM 571 C CA . LEU A 1 79 ? 19.232 6.019 -14.161 1.00 12.08 64 LEU A CA 1
ATOM 572 C C . LEU A 1 79 ? 17.817 6.157 -14.703 1.00 12.27 64 LEU A C 1
ATOM 573 O O . LEU A 1 79 ? 17.601 6.113 -15.932 1.00 11.85 64 LEU A O 1
ATOM 578 N N . ALA A 1 80 ? 16.852 6.303 -13.808 1.00 12.47 65 ALA A N 1
ATOM 579 C CA . ALA A 1 80 ? 15.452 6.466 -14.258 1.00 12.91 65 ALA A CA 1
ATOM 580 C C . ALA A 1 80 ? 15.311 7.752 -15.078 1.00 13.38 65 ALA A C 1
ATOM 581 O O . ALA A 1 80 ? 15.827 8.799 -14.709 1.00 13.67 65 ALA A O 1
ATOM 583 N N . GLY A 1 81 ? 14.613 7.672 -16.194 1.00 13.96 66 GLY A N 1
ATOM 584 C CA . GLY A 1 81 ? 14.508 8.839 -17.099 1.00 15.55 66 GLY A CA 1
ATOM 585 C C . GLY A 1 81 ? 13.160 8.894 -17.789 1.00 17.04 66 GLY A C 1
ATOM 586 O O . GLY A 1 81 ? 12.367 7.970 -17.660 1.00 15.68 66 GLY A O 1
ATOM 587 N N . PRO A 1 82 ? 12.911 9.967 -18.560 1.00 19.81 67 PRO A N 1
ATOM 588 C CA . PRO A 1 82 ? 11.612 10.229 -19.194 1.00 21.50 67 PRO A CA 1
ATOM 589 C C . PRO A 1 82 ? 11.193 9.166 -20.231 1.00 23.27 67 PRO A C 1
ATOM 590 O O . PRO A 1 82 ? 9.996 8.890 -20.406 1.00 24.47 67 PRO A O 1
ATOM 594 N N . LYS A 1 83 ? 12.166 8.534 -20.873 1.00 22.90 68 LYS A N 1
ATOM 595 C CA . LYS A 1 83 ? 11.852 7.499 -21.831 1.00 23.07 68 LYS A CA 1
ATOM 596 C C . LYS A 1 83 ? 12.226 6.120 -21.303 1.00 23.39 68 LYS A C 1
ATOM 597 O O . LYS A 1 83 ? 12.342 5.172 -22.072 1.00 24.72 68 LYS A O 1
ATOM 603 N N . GLY A 1 84 ? 12.368 6.007 -19.982 1.00 19.86 69 GLY A N 1
ATOM 604 C CA . GLY A 1 84 ? 12.750 4.755 -19.357 1.00 18.65 69 GLY A CA 1
ATOM 605 C C . GLY A 1 84 ? 14.202 4.787 -18.909 1.00 17.29 69 GLY A C 1
ATOM 606 O O . GLY A 1 84 ? 14.874 5.826 -19.008 1.00 18.36 69 GLY A O 1
ATOM 607 N N . PRO A 1 85 ? 14.699 3.647 -18.394 1.00 17.21 70 PRO A N 1
ATOM 608 C CA . PRO A 1 85 ? 16.018 3.564 -17.751 1.00 16.56 70 PRO A CA 1
ATOM 609 C C . PRO A 1 85 ? 17.135 3.973 -18.699 1.00 16.14 70 PRO A C 1
ATOM 610 O O . PRO A 1 85 ? 17.131 3.577 -19.877 1.00 16.44 70 PRO A O 1
ATOM 614 N N . ILE A 1 86 ? 18.089 4.747 -18.193 1.00 15.03 71 ILE A N 1
ATOM 615 C CA . ILE A 1 86 ? 19.206 5.216 -19.001 1.00 15.30 71 ILE A CA 1
ATOM 616 C C . ILE A 1 86 ? 20.434 4.369 -18.645 1.00 14.33 71 ILE A C 1
ATOM 617 O O . ILE A 1 86 ? 20.842 4.326 -17.482 1.00 12.74 71 ILE A O 1
ATOM 622 N N . THR A 1 87 ? 21.022 3.693 -19.637 1.00 13.53 72 THR A N 1
ATOM 623 C CA . THR A 1 87 ? 22.228 2.885 -19.394 1.00 14.50 72 THR A CA 1
ATOM 624 C C . THR A 1 87 ? 23.439 3.798 -19.148 1.00 14.38 72 THR A C 1
ATOM 625 O O . THR A 1 87 ? 23.550 4.857 -19.744 1.00 14.85 72 THR A O 1
ATOM 629 N N . GLN A 1 88 ? 24.324 3.395 -18.249 1.00 14.88 73 GLN A N 1
ATOM 630 C CA . GLN A 1 88 ? 25.573 4.115 -18.035 1.00 15.85 73 GLN A CA 1
ATOM 631 C C . GLN A 1 88 ? 26.327 4.265 -19.353 1.00 17.15 73 GLN A C 1
ATOM 632 O O . GLN A 1 88 ? 26.433 3.316 -20.125 1.00 16.15 73 GLN A O 1
ATOM 638 N N . MET A 1 89 ? 26.791 5.478 -19.604 1.00 18.58 74 MET A N 1
ATOM 639 C CA . MET A 1 89 ? 27.617 5.800 -20.751 1.00 22.13 74 MET A CA 1
ATOM 640 C C . MET A 1 89 ? 29.073 5.470 -20.428 1.00 22.81 74 MET A C 1
ATOM 641 O O . MET A 1 89 ? 29.835 5.073 -21.313 1.00 22.24 74 MET A O 1
ATOM 646 N N . TYR A 1 90 ? 29.455 5.644 -19.160 1.00 22.19 75 TYR A N 1
ATOM 647 C CA . TYR A 1 90 ? 30.812 5.347 -18.667 1.00 23.79 75 TYR A CA 1
ATOM 648 C C . TYR A 1 90 ? 30.782 4.585 -17.355 1.00 23.38 75 TYR A C 1
ATOM 649 O O . TYR A 1 90 ? 30.034 4.936 -16.438 1.00 22.35 75 TYR A O 1
ATOM 658 N N . THR A 1 91 ? 31.572 3.521 -17.271 1.00 22.21 76 THR A N 1
ATOM 659 C CA . THR A 1 91 ? 31.614 2.684 -16.076 1.00 23.35 76 THR A CA 1
ATOM 660 C C . THR A 1 91 ? 33.084 2.369 -15.831 1.00 26.83 76 THR A C 1
ATOM 661 O O . THR A 1 91 ? 33.649 1.509 -16.504 1.00 29.29 76 THR A O 1
ATOM 665 N N . ASN A 1 92 ? 33.705 3.092 -14.900 1.00 28.62 77 ASN A N 1
ATOM 666 C CA . ASN A 1 92 ? 35.130 2.911 -14.552 1.00 29.11 77 ASN A CA 1
ATOM 667 C C . ASN A 1 92 ? 35.269 2.470 -13.108 1.00 28.15 77 ASN A C 1
ATOM 668 O O . ASN A 1 92 ? 35.384 3.308 -12.197 1.00 27.60 77 ASN A O 1
ATOM 673 N N . VAL A 1 93 ? 35.262 1.160 -12.890 1.00 26.78 78 VAL A N 1
ATOM 674 C CA . VAL A 1 93 ? 35.234 0.614 -11.529 1.00 28.02 78 VAL A CA 1
ATOM 675 C C . VAL A 1 93 ? 36.496 0.991 -10.736 1.00 30.56 78 VAL A C 1
ATOM 676 O O . VAL A 1 93 ? 36.416 1.326 -9.552 1.00 29.35 78 VAL A O 1
ATOM 680 N N . ASP A 1 94 ? 37.653 0.971 -11.396 1.00 33.25 79 ASP A N 1
ATOM 681 C CA . ASP A 1 94 ? 38.914 1.235 -10.691 1.00 36.31 79 ASP A CA 1
ATOM 682 C C . ASP A 1 94 ? 38.996 2.651 -10.128 1.00 34.89 79 ASP A C 1
ATOM 683 O O . ASP A 1 94 ? 39.479 2.845 -9.007 1.00 34.82 79 ASP A O 1
ATOM 688 N N . GLN A 1 95 ? 38.512 3.621 -10.904 1.00 32.25 80 GLN A N 1
ATOM 689 C CA . GLN A 1 95 ? 38.481 5.024 -10.491 1.00 31.74 80 GLN A CA 1
ATOM 690 C C . GLN A 1 95 ? 37.216 5.362 -9.693 1.00 28.47 80 GLN A C 1
ATOM 691 O O . GLN A 1 95 ? 37.051 6.500 -9.274 1.00 27.35 80 GLN A O 1
ATOM 697 N N . ASP A 1 96 ? 36.348 4.366 -9.488 1.00 25.37 81 ASP A N 1
ATOM 698 C CA . ASP A 1 96 ? 35.127 4.479 -8.676 1.00 24.00 81 ASP A CA 1
ATOM 699 C C . ASP A 1 96 ? 34.171 5.498 -9.309 1.00 21.90 81 ASP A C 1
ATOM 700 O O . ASP A 1 96 ? 33.560 6.286 -8.609 1.00 22.17 81 ASP A O 1
ATOM 705 N N . LEU A 1 97 ? 34.065 5.471 -10.641 1.00 19.26 82 LEU A N 1
ATOM 706 C CA . LEU A 1 97 ? 33.392 6.529 -11.386 1.00 18.89 82 LEU A CA 1
ATOM 707 C C . LEU A 1 97 ? 32.393 5.956 -12.397 1.00 18.06 82 LEU A C 1
ATOM 708 O O . LEU A 1 97 ? 32.747 5.065 -13.182 1.00 18.43 82 LEU A O 1
ATOM 713 N N . VAL A 1 98 ? 31.157 6.448 -12.367 1.00 15.70 83 VAL A N 1
ATOM 714 C CA . VAL A 1 98 ? 30.192 6.128 -13.408 1.00 15.81 83 VAL A CA 1
ATOM 715 C C . VAL A 1 98 ? 29.557 7.398 -13.963 1.00 14.65 83 VAL A C 1
ATOM 716 O O . VAL A 1 98 ? 29.522 8.434 -13.297 1.00 14.20 83 VAL A O 1
ATOM 720 N N . GLY A 1 99 ? 29.061 7.312 -15.187 1.00 14.05 84 GLY A N 1
ATOM 721 C CA . GLY A 1 99 ? 28.361 8.435 -15.794 1.00 14.79 84 GLY A CA 1
ATOM 722 C C . GLY A 1 99 ? 27.218 8.019 -16.691 1.00 14.93 84 GLY A C 1
ATOM 723 O O . GLY A 1 99 ? 27.311 7.006 -17.390 1.00 15.36 84 GLY A O 1
ATOM 724 N N . TRP A 1 100 ? 26.144 8.808 -16.656 1.00 15.77 85 TRP A N 1
ATOM 725 C CA . TRP A 1 100 ? 25.034 8.679 -17.603 1.00 16.46 85 TRP A CA 1
ATOM 726 C C . TRP A 1 100 ? 24.956 9.950 -18.388 1.00 17.96 85 TRP A C 1
ATOM 727 O O . TRP A 1 100 ? 25.306 11.027 -17.886 1.00 18.14 85 TRP A O 1
ATOM 738 N N . GLN A 1 101 ? 24.467 9.860 -19.616 1.00 20.57 86 GLN A N 1
ATOM 739 C CA . GLN A 1 101 ? 24.145 11.067 -20.371 1.00 24.36 86 GLN A CA 1
ATOM 740 C C . GLN A 1 101 ? 23.174 11.923 -19.544 1.00 24.57 86 GLN A C 1
ATOM 741 O O . GLN A 1 101 ? 22.174 11.428 -19.036 1.00 25.06 86 GLN A O 1
ATOM 747 N N . ALA A 1 102 ? 23.510 13.194 -19.369 1.00 25.36 87 ALA A N 1
ATOM 748 C CA . ALA A 1 102 ? 22.746 14.074 -18.481 1.00 27.69 87 ALA A CA 1
ATOM 749 C C . ALA A 1 102 ? 21.324 14.257 -18.981 1.00 29.56 87 ALA A C 1
ATOM 750 O O . ALA A 1 102 ? 21.115 14.481 -20.170 1.00 28.31 87 ALA A O 1
ATOM 752 N N . PRO A 1 103 ? 20.335 14.155 -18.071 1.00 32.72 88 PRO A N 1
ATOM 753 C CA . PRO A 1 103 ? 18.974 14.529 -18.446 1.00 33.13 88 PRO A CA 1
ATOM 754 C C . PRO A 1 103 ? 18.961 15.955 -19.006 1.00 32.91 88 PRO A C 1
ATOM 755 O O . PRO A 1 103 ? 19.728 16.810 -18.540 1.00 34.87 88 PRO A O 1
ATOM 759 N N A PRO A 1 104 ? 18.085 16.244 -19.983 0.48 32.95 89 PRO A N 1
ATOM 760 N N B PRO A 1 104 ? 18.123 16.183 -20.028 0.52 34.53 89 PRO A N 1
ATOM 761 C CA A PRO A 1 104 ? 18.173 17.519 -20.722 0.48 31.74 89 PRO A CA 1
ATOM 762 C CA B PRO A 1 104 ? 17.886 17.528 -20.521 0.52 33.99 89 PRO A CA 1
ATOM 763 C C A PRO A 1 104 ? 18.049 18.803 -19.882 0.48 30.97 89 PRO A C 1
ATOM 764 C C B PRO A 1 104 ? 17.254 18.318 -19.386 0.52 32.91 89 PRO A C 1
ATOM 765 O O A PRO A 1 104 ? 18.631 19.831 -20.237 0.48 29.85 89 PRO A O 1
ATOM 766 O O B PRO A 1 104 ? 16.379 17.803 -18.688 0.52 33.22 89 PRO A O 1
ATOM 773 N N A GLY A 1 105 ? 17.300 18.750 -18.785 0.48 29.85 90 GLY A N 1
ATOM 774 N N B GLY A 1 105 ? 17.723 19.538 -19.173 0.52 32.31 90 GLY A N 1
ATOM 775 C CA A GLY A 1 105 ? 17.091 19.936 -17.956 0.48 30.29 90 GLY A CA 1
ATOM 776 C CA B GLY A 1 105 ? 17.263 20.312 -18.036 0.52 31.76 90 GLY A CA 1
ATOM 777 C C A GLY A 1 105 ? 18.242 20.288 -17.023 0.48 30.86 90 GLY A C 1
ATOM 778 C C B GLY A 1 105 ? 18.292 20.353 -16.925 0.52 31.74 90 GLY A C 1
ATOM 779 O O A GLY A 1 105 ? 18.290 21.393 -16.480 0.48 30.74 90 GLY A O 1
ATOM 780 O O B GLY A 1 105 ? 18.290 21.292 -16.127 0.52 31.64 90 GLY A O 1
ATOM 781 N N . ALA A 1 106 ? 19.167 19.344 -16.848 1.00 30.83 91 ALA A N 1
ATOM 782 C CA . ALA A 1 106 ? 20.298 19.455 -15.916 1.00 31.23 91 ALA A CA 1
ATOM 783 C C . ALA A 1 106 ? 21.234 20.511 -16.473 1.00 31.49 91 ALA A C 1
ATOM 784 O O . ALA A 1 106 ? 21.374 20.635 -17.685 1.00 31.10 91 ALA A O 1
ATOM 786 N N . ARG A 1 107 ? 21.832 21.300 -15.594 1.00 32.75 92 ARG A N 1
ATOM 787 C CA . ARG A 1 107 ? 22.765 22.336 -16.022 1.00 34.90 92 ARG A CA 1
ATOM 788 C C . ARG A 1 107 ? 24.179 21.803 -15.814 1.00 33.57 92 ARG A C 1
ATOM 789 O O . ARG A 1 107 ? 24.532 21.414 -14.706 1.00 35.49 92 ARG A O 1
ATOM 797 N N . SER A 1 108 ? 24.988 21.787 -16.866 1.00 30.76 93 SER A N 1
ATOM 798 C CA . SER A 1 108 ? 26.336 21.216 -16.766 1.00 27.71 93 SER A CA 1
ATOM 799 C C . SER A 1 108 ? 27.365 22.191 -16.227 1.00 26.04 93 SER A C 1
ATOM 800 O O . SER A 1 108 ? 27.354 23.352 -16.581 1.00 24.33 93 SER A O 1
ATOM 803 N N . LEU A 1 109 ? 28.255 21.703 -15.366 1.00 23.28 94 LEU A N 1
ATOM 804 C CA . LEU A 1 109 ? 29.463 22.436 -15.012 1.00 22.25 94 LEU A CA 1
ATOM 805 C C . LEU A 1 109 ? 30.472 22.278 -16.154 1.00 22.96 94 LEU A C 1
ATOM 806 O O . LEU A 1 109 ? 30.423 21.316 -16.911 1.00 22.81 94 LEU A O 1
ATOM 811 N N . THR A 1 110 ? 31.375 23.232 -16.290 1.00 24.40 95 THR A N 1
ATOM 812 C CA . THR A 1 110 ? 32.492 23.056 -17.200 1.00 26.62 95 THR A CA 1
ATOM 813 C C . THR A 1 110 ? 33.748 22.762 -16.367 1.00 25.27 95 THR A C 1
ATOM 814 O O . THR A 1 110 ? 33.879 23.264 -15.251 1.00 24.02 95 THR A O 1
ATOM 818 N N . PRO A 1 111 ? 34.668 21.944 -16.899 1.00 25.86 96 PRO A N 1
ATOM 819 C CA . PRO A 1 111 ? 35.864 21.589 -16.131 1.00 26.03 96 PRO A CA 1
ATOM 820 C C . PRO A 1 111 ? 36.752 22.791 -15.835 1.00 28.20 96 PRO A C 1
ATOM 821 O O . PRO A 1 111 ? 36.850 23.705 -16.653 1.00 29.15 96 PRO A O 1
ATOM 825 N N . CYS A 1 112 ? 37.364 22.805 -14.652 1.00 28.80 97 CYS A N 1
ATOM 826 C CA . CYS A 1 112 ? 38.293 23.865 -14.291 1.00 31.97 97 CYS A CA 1
ATOM 827 C C . CYS A 1 112 ? 39.579 23.757 -15.126 1.00 34.61 97 CYS A C 1
ATOM 828 O O . CYS A 1 112 ? 40.121 22.668 -15.304 1.00 33.71 97 CYS A O 1
ATOM 831 N N . THR A 1 113 ? 40.032 24.899 -15.637 1.00 38.39 98 THR A N 1
ATOM 832 C CA . THR A 1 113 ? 41.246 24.996 -16.449 1.00 40.81 98 THR A CA 1
ATOM 833 C C . THR A 1 113 ? 42.249 25.976 -15.823 1.00 44.42 98 THR A C 1
ATOM 834 O O . THR A 1 113 ? 43.342 26.174 -16.360 1.00 48.83 98 THR A O 1
ATOM 838 N N . CYS A 1 114 ? 41.873 26.577 -14.691 1.00 43.34 99 CYS A N 1
ATOM 839 C CA . CYS A 1 114 ? 42.690 27.601 -14.025 1.00 42.04 99 CYS A CA 1
ATOM 840 C C . CYS A 1 114 ? 43.745 27.017 -13.086 1.00 42.12 99 CYS A C 1
ATOM 841 O O . CYS A 1 114 ? 44.688 27.708 -12.695 1.00 42.93 99 CYS A O 1
ATOM 844 N N . GLY A 1 115 ? 43.565 25.756 -12.702 1.00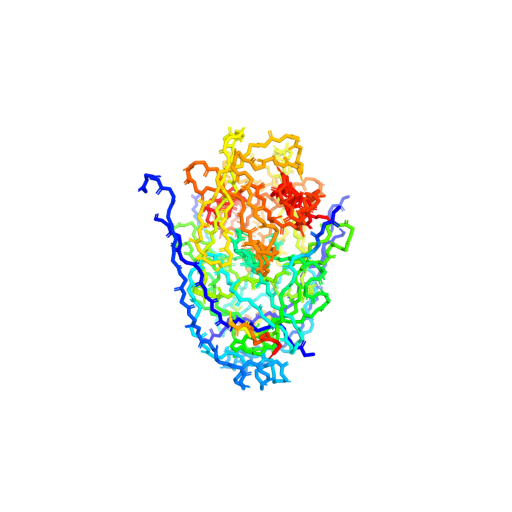 41.99 100 GLY A N 1
ATOM 845 C CA . GLY A 1 115 ? 44.474 25.086 -11.774 1.00 38.84 100 GLY A CA 1
ATOM 846 C C . GLY A 1 115 ? 44.546 25.638 -10.355 1.00 36.69 100 GLY A C 1
ATOM 847 O O . GLY A 1 115 ? 45.506 25.363 -9.645 1.00 37.29 100 GLY A O 1
ATOM 848 N N . SER A 1 116 ? 43.543 26.404 -9.923 1.00 35.36 101 SER A N 1
ATOM 849 C CA . SER A 1 116 ? 43.517 26.904 -8.541 1.00 33.47 101 SER A CA 1
ATOM 850 C C . SER A 1 116 ? 43.567 25.754 -7.537 1.00 32.12 101 SER A C 1
ATOM 851 O O . SER A 1 116 ? 43.026 24.677 -7.796 1.00 33.31 101 SER A O 1
ATOM 854 N N . SER A 1 117 ? 44.227 25.982 -6.405 1.00 31.15 102 SER A N 1
ATOM 855 C CA . SER A 1 117 ? 44.210 25.017 -5.300 1.00 30.37 102 SER A CA 1
ATOM 856 C C . SER A 1 117 ? 43.210 25.423 -4.210 1.00 28.60 102 SER A C 1
ATOM 857 O O . SER A 1 117 ? 43.069 24.726 -3.208 1.00 28.34 102 SER A O 1
ATOM 860 N N . ASP A 1 118 ? 42.520 26.545 -4.421 1.00 26.90 103 ASP A N 1
ATOM 861 C CA . ASP A 1 118 ? 41.515 27.052 -3.489 1.00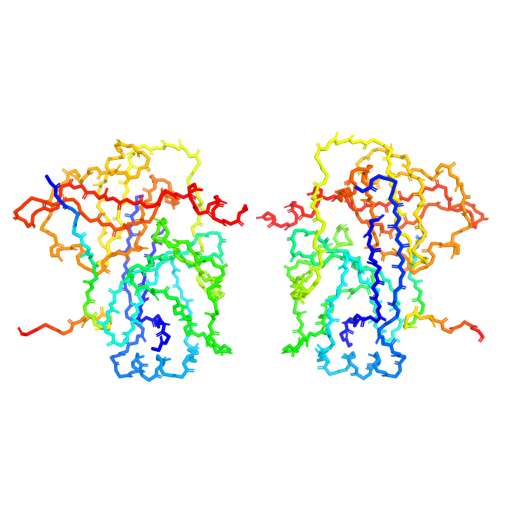 28.04 103 ASP A CA 1
ATOM 862 C C . ASP A 1 118 ? 40.126 26.580 -3.925 1.00 27.14 103 ASP A C 1
ATOM 863 O O . ASP A 1 118 ? 39.532 27.116 -4.868 1.00 28.83 103 ASP A O 1
ATOM 868 N N . LEU A 1 119 ? 39.616 25.567 -3.238 1.00 23.21 104 LEU A N 1
ATOM 869 C CA . LEU A 1 119 ? 38.424 24.886 -3.717 1.00 21.67 104 LEU A CA 1
ATOM 870 C C . LEU A 1 119 ? 37.266 25.004 -2.757 1.00 20.74 104 LEU A C 1
ATOM 871 O O . LEU A 1 119 ? 37.416 25.422 -1.593 1.00 19.91 104 LEU A O 1
ATOM 876 N N . TYR A 1 120 ? 36.094 24.637 -3.265 1.00 20.54 105 TYR A N 1
ATOM 877 C CA . TYR A 1 120 ? 34.886 24.544 -2.462 1.00 21.94 105 TYR A CA 1
ATOM 878 C C . TYR A 1 120 ? 34.267 23.168 -2.673 1.00 20.30 105 TYR A C 1
ATOM 879 O O . TYR A 1 120 ? 34.215 22.689 -3.795 1.00 19.21 105 TYR A O 1
ATOM 888 N N . LEU A 1 121 ? 33.800 22.554 -1.602 1.00 18.93 106 LEU A N 1
ATOM 889 C CA . LEU A 1 121 ? 33.067 21.303 -1.709 1.00 19.87 106 LEU A CA 1
ATOM 890 C C . LEU A 1 121 ? 31.604 21.648 -1.420 1.00 19.70 106 LEU A C 1
ATOM 891 O O . LEU A 1 121 ? 31.325 22.396 -0.494 1.00 18.71 106 LEU A O 1
ATOM 896 N N . VAL A 1 122 ? 30.687 21.160 -2.247 1.00 19.06 107 VAL A N 1
ATOM 897 C CA . VAL A 1 122 ? 29.271 21.407 -2.018 1.00 19.42 107 VAL A CA 1
ATOM 898 C C . VAL A 1 122 ? 28.708 20.123 -1.450 1.00 19.49 107 VAL A C 1
ATOM 899 O O . VAL A 1 122 ? 28.820 19.055 -2.069 1.00 19.69 107 VAL A O 1
ATOM 903 N N . THR A 1 123 ? 28.157 20.211 -0.248 1.00 18.08 108 THR A N 1
ATOM 904 C CA . THR A 1 123 ? 27.672 19.027 0.433 1.00 18.58 108 THR A CA 1
ATOM 905 C C . THR A 1 123 ? 26.198 18.764 0.139 1.00 18.58 108 THR A C 1
ATOM 906 O O . THR A 1 123 ? 25.489 19.619 -0.384 1.00 17.30 108 THR A O 1
ATOM 910 N N . ARG A 1 124 ? 25.749 17.580 0.539 1.00 19.41 109 ARG A N 1
ATOM 911 C CA . ARG A 1 124 ? 24.341 17.186 0.446 1.00 22.06 109 ARG A CA 1
ATOM 912 C C . ARG A 1 124 ? 23.380 18.204 1.103 1.00 24.23 109 ARG A C 1
ATOM 913 O O . ARG A 1 124 ? 22.262 18.399 0.639 1.00 25.11 109 ARG A O 1
ATOM 921 N N . HIS A 1 125 ? 23.829 18.893 2.146 1.00 25.84 110 HIS A N 1
ATOM 922 C CA . HIS A 1 125 ? 22.976 19.912 2.769 1.00 27.43 110 HIS A CA 1
ATOM 923 C C . HIS A 1 125 ? 23.099 21.293 2.168 1.00 27.12 110 HIS A C 1
ATOM 924 O O . HIS A 1 125 ? 22.637 22.279 2.764 1.00 24.76 110 HIS A O 1
ATOM 931 N N . ALA A 1 126 ? 23.686 21.351 0.970 1.00 25.00 111 ALA A N 1
ATOM 932 C CA . ALA A 1 126 ? 23.894 22.576 0.182 1.00 24.89 111 ALA A CA 1
ATOM 933 C C . ALA A 1 126 ? 24.785 23.606 0.886 1.00 25.15 111 ALA A C 1
ATOM 934 O O . ALA A 1 126 ? 24.682 24.808 0.641 1.00 25.62 111 ALA A O 1
ATOM 936 N N . ASP A 1 127 ? 25.645 23.122 1.767 1.00 23.78 112 ASP A N 1
ATOM 937 C CA . ASP A 1 127 ? 26.681 23.947 2.359 1.00 27.02 112 ASP A CA 1
ATOM 938 C C . ASP A 1 127 ? 27.879 23.930 1.426 1.00 25.55 112 ASP A C 1
ATOM 939 O O . ASP A 1 127 ? 28.143 22.933 0.754 1.00 24.32 112 ASP A O 1
ATOM 944 N N . VAL A 1 128 ? 28.574 25.055 1.350 1.00 24.19 113 VAL A N 1
ATOM 945 C CA . VAL A 1 128 ? 29.709 25.179 0.472 1.00 23.56 113 VAL A CA 1
ATOM 946 C C . VAL A 1 128 ? 30.899 25.391 1.404 1.00 24.79 113 VAL A C 1
ATOM 947 O O . VAL A 1 128 ? 30.953 26.402 2.113 1.00 24.77 113 VAL A O 1
ATOM 951 N N . ILE A 1 129 ? 31.811 24.421 1.453 1.00 22.21 114 ILE A N 1
ATOM 952 C CA . ILE A 1 129 ? 32.880 24.449 2.449 1.00 22.24 114 ILE A CA 1
ATOM 953 C C . ILE A 1 129 ? 34.260 24.504 1.782 1.00 21.35 114 ILE A C 1
ATOM 954 O O . ILE A 1 129 ? 34.490 23.853 0.751 1.00 19.35 114 ILE A O 1
ATOM 959 N N . PRO A 1 130 ? 35.180 25.303 2.364 1.00 20.62 115 PRO A N 1
ATOM 960 C CA . PRO A 1 130 ? 36.510 25.487 1.781 1.00 19.18 115 PRO A CA 1
ATOM 961 C C . PRO A 1 130 ? 37.383 24.242 1.869 1.00 18.82 115 PRO A C 1
ATOM 962 O O . PRO A 1 130 ? 37.462 23.582 2.918 1.00 18.41 115 PRO A O 1
ATOM 966 N N . VAL A 1 131 ? 38.055 23.958 0.763 1.00 19.49 116 VAL A N 1
ATOM 967 C CA . VAL A 1 131 ? 38.999 22.858 0.659 1.00 20.00 116 VAL A CA 1
ATOM 968 C C . VAL A 1 131 ? 40.269 23.415 0.011 1.00 20.96 116 VAL A C 1
ATOM 969 O O . VAL A 1 131 ? 40.216 24.285 -0.878 1.00 21.73 116 VAL A O 1
ATOM 973 N N . ARG A 1 132 ? 41.405 22.904 0.459 1.00 21.32 117 ARG A N 1
ATOM 974 C CA . ARG A 1 132 ? 42.689 23.255 -0.109 1.00 23.29 117 ARG A CA 1
ATOM 975 C C . ARG A 1 132 ? 43.199 22.016 -0.843 1.00 22.27 117 ARG A C 1
ATOM 976 O O . ARG A 1 132 ? 43.410 20.988 -0.208 1.00 21.33 117 ARG A O 1
ATOM 984 N N . ARG A 1 133 ? 43.373 22.099 -2.158 1.00 22.21 118 ARG A N 1
ATOM 985 C CA . ARG A 1 133 ? 43.893 20.965 -2.911 1.00 26.12 118 ARG A CA 1
ATOM 986 C C . ARG A 1 133 ? 45.309 20.627 -2.437 1.00 29.02 118 ARG A C 1
ATOM 987 O O . ARG A 1 133 ? 46.118 21.525 -2.215 1.00 26.98 118 ARG A O 1
ATOM 995 N N . ARG A 1 134 ? 45.587 19.335 -2.284 1.00 30.80 119 ARG A N 1
ATOM 996 C CA . ARG A 1 134 ? 46.847 18.861 -1.714 1.00 34.48 119 ARG A CA 1
ATOM 997 C C . ARG A 1 134 ? 47.542 17.876 -2.644 1.00 36.38 119 ARG A C 1
ATOM 998 O O . ARG A 1 134 ? 48.503 17.218 -2.249 1.00 41.60 119 ARG A O 1
ATOM 1006 N N . GLY A 1 135 ? 47.067 17.794 -3.885 1.00 36.51 120 GLY A N 1
ATOM 1007 C CA . GLY A 1 135 ? 47.569 16.822 -4.858 1.00 39.80 120 GLY A CA 1
ATOM 1008 C C . GLY A 1 135 ? 46.464 16.467 -5.831 1.00 41.73 120 GLY A C 1
ATOM 1009 O O . GLY A 1 135 ? 45.381 17.065 -5.790 1.00 42.32 120 GLY A O 1
ATOM 1010 N N . ASP A 1 136 ? 46.723 15.480 -6.685 1.00 39.40 121 ASP A N 1
ATOM 1011 C CA . ASP A 1 136 ? 45.786 15.070 -7.727 1.00 41.50 121 ASP A CA 1
ATOM 1012 C C . ASP A 1 136 ? 44.373 14.788 -7.216 1.00 37.11 121 ASP A C 1
ATOM 1013 O O . ASP A 1 136 ? 43.395 15.255 -7.797 1.00 35.59 121 ASP A O 1
ATOM 1018 N N . SER A 1 137 ? 44.273 14.037 -6.126 1.00 32.72 122 SER A N 1
ATOM 1019 C CA . SER A 1 137 ? 42.981 13.505 -5.722 1.00 33.13 122 SER A CA 1
ATOM 1020 C C . SER A 1 137 ? 42.685 13.669 -4.235 1.00 29.69 122 SER A C 1
ATOM 1021 O O . SER A 1 137 ? 41.907 12.903 -3.671 1.00 28.72 122 SER A O 1
ATOM 1024 N N . ARG A 1 138 ? 43.306 14.667 -3.602 1.00 29.25 123 ARG A N 1
ATOM 1025 C CA . ARG A 1 138 ? 43.096 14.933 -2.174 1.00 29.69 123 ARG A CA 1
ATOM 1026 C C . ARG A 1 138 ? 43.034 16.421 -1.890 1.00 28.12 123 ARG A C 1
ATOM 1027 O O . ARG A 1 138 ? 43.764 17.217 -2.495 1.00 27.89 123 ARG A O 1
ATOM 1035 N N . GLY A 1 139 ? 42.150 16.797 -0.978 1.00 26.38 124 GLY A N 1
ATOM 1036 C CA . GLY A 1 139 ? 42.105 18.172 -0.483 1.00 25.50 124 GLY A CA 1
ATOM 1037 C C . GLY A 1 139 ? 41.870 18.167 1.012 1.00 25.27 124 GLY A C 1
ATOM 1038 O O . GLY A 1 139 ? 41.118 17.337 1.513 1.00 25.18 124 GLY A O 1
ATOM 1039 N N . SER A 1 140 ? 42.497 19.080 1.743 1.00 24.41 125 SER A N 1
ATOM 1040 C CA . SER A 1 140 ? 42.239 19.136 3.173 1.00 25.72 125 SER A CA 1
ATOM 1041 C C . SER A 1 140 ? 41.040 20.027 3.468 1.00 25.44 125 SER A C 1
ATOM 1042 O O . SER A 1 140 ? 40.818 21.050 2.798 1.00 24.63 125 SER A O 1
ATOM 1045 N N . LEU A 1 141 ? 40.241 19.634 4.447 1.00 24.52 126 LEU A N 1
ATOM 1046 C CA . LEU A 1 141 ? 39.163 20.510 4.876 1.00 26.02 126 LEU A CA 1
ATOM 1047 C C . LEU A 1 141 ? 39.786 21.594 5.754 1.00 27.34 126 LEU A C 1
ATOM 1048 O O . LEU A 1 141 ? 40.463 21.291 6.718 1.00 27.79 126 LEU A O 1
ATOM 1053 N N . LEU A 1 142 ? 39.592 22.855 5.400 1.00 28.34 127 LEU A N 1
ATOM 1054 C CA . LEU A 1 142 ? 40.221 23.929 6.172 1.00 30.43 127 LEU A CA 1
ATOM 1055 C C . LEU A 1 142 ? 39.573 24.078 7.529 1.00 31.88 127 LEU A C 1
ATOM 1056 O O . LEU A 1 142 ? 40.208 24.508 8.495 1.00 32.28 127 LEU A O 1
ATOM 1061 N N . SER A 1 143 ? 38.308 23.699 7.595 1.00 32.65 128 SER A N 1
ATOM 1062 C CA . SER A 1 143 ? 37.623 23.554 8.862 1.00 36.00 128 SER A CA 1
ATOM 1063 C C . SER A 1 143 ? 37.093 22.123 8.999 1.00 34.66 128 SER A C 1
ATOM 1064 O O . SER A 1 143 ? 36.104 21.766 8.368 1.00 34.71 128 SER A O 1
ATOM 1067 N N . PRO A 1 144 ? 37.763 21.294 9.817 1.00 34.63 129 PRO A N 1
ATOM 1068 C CA . PRO A 1 144 ? 37.311 19.913 10.008 1.00 33.70 129 PRO A CA 1
ATOM 1069 C C . PRO A 1 144 ? 35.878 19.837 10.540 1.00 31.88 129 PRO A C 1
ATOM 1070 O O . PRO A 1 144 ? 35.467 20.660 11.351 1.00 31.55 129 PRO A O 1
ATOM 1074 N N . ARG A 1 145 ? 35.121 18.871 10.045 1.00 30.58 130 ARG A N 1
ATOM 1075 C CA . ARG A 1 145 ? 33.729 18.710 10.434 1.00 29.89 130 ARG A CA 1
ATOM 1076 C C . ARG A 1 145 ? 33.499 17.254 10.787 1.00 27.45 130 ARG A C 1
ATOM 1077 O O . ARG A 1 145 ? 34.245 16.391 10.318 1.00 27.05 130 ARG A O 1
ATOM 1085 N N . PRO A 1 146 ? 32.477 16.965 11.611 1.00 26.03 131 PRO A N 1
ATOM 1086 C CA . PRO A 1 146 ? 32.183 15.562 11.854 1.00 27.22 131 PRO A CA 1
ATOM 1087 C C . PRO A 1 146 ? 31.851 14.899 10.524 1.00 29.25 131 PRO A C 1
ATOM 1088 O O . PRO A 1 146 ? 31.258 15.541 9.642 1.00 29.22 131 PRO A O 1
ATOM 1092 N N . VAL A 1 147 ? 32.241 13.640 10.374 1.00 31.89 132 VAL A N 1
ATOM 1093 C CA . VAL A 1 147 ? 31.968 12.888 9.153 1.00 35.13 132 VAL A CA 1
ATOM 1094 C C . VAL A 1 147 ? 30.467 12.789 8.874 1.00 35.25 132 VAL A C 1
ATOM 1095 O O . VAL A 1 147 ? 30.057 12.678 7.722 1.00 34.59 132 VAL A O 1
ATOM 1099 N N . SER A 1 148 ? 29.670 12.853 9.939 1.00 35.53 133 SER A N 1
ATOM 1100 C CA . SER A 1 148 ? 28.212 12.838 9.849 1.00 35.29 133 SER A CA 1
ATOM 1101 C C . SER A 1 148 ? 27.703 13.954 8.951 1.00 34.62 133 SER A C 1
ATOM 1102 O O . SER A 1 148 ? 26.725 13.790 8.242 1.00 37.29 133 SER A O 1
ATOM 1105 N N . TYR A 1 149 ? 28.378 15.092 8.998 1.00 32.75 134 TYR A N 1
ATOM 1106 C CA . TYR A 1 149 ? 28.034 16.256 8.209 1.00 33.53 134 TYR A CA 1
ATOM 1107 C C . TYR A 1 149 ? 28.225 16.018 6.705 1.00 31.91 134 TYR A C 1
ATOM 1108 O O . TYR A 1 149 ? 27.614 16.712 5.887 1.00 31.97 134 TYR A O 1
ATOM 1117 N N . LEU A 1 150 ? 29.078 15.056 6.348 1.00 27.92 135 LEU A N 1
ATOM 1118 C CA . LEU A 1 150 ? 29.379 14.772 4.936 1.00 26.37 135 LEU A CA 1
ATOM 1119 C C . LEU A 1 150 ? 28.655 13.533 4.442 1.00 25.66 135 LEU A C 1
ATOM 1120 O O . LEU A 1 150 ? 28.731 13.206 3.265 1.00 22.87 135 LEU A O 1
ATOM 1125 N N . LYS A 1 151 ? 27.994 12.829 5.358 1.00 26.78 136 LYS A N 1
ATOM 1126 C CA . LYS A 1 151 ? 27.173 11.680 4.998 1.00 26.81 136 LYS A CA 1
ATOM 1127 C C . LYS A 1 151 ? 26.145 12.034 3.903 1.00 23.98 136 LYS A C 1
ATOM 1128 O O . LYS A 1 151 ? 25.440 13.048 3.962 1.00 25.38 136 LYS A O 1
ATOM 1134 N N . GLY A 1 152 ? 26.077 11.191 2.890 1.00 22.13 137 GLY A N 1
ATOM 1135 C CA . GLY A 1 152 ? 25.142 11.431 1.807 1.00 19.47 137 GLY A CA 1
ATOM 1136 C C . GLY A 1 152 ? 25.704 12.319 0.717 1.00 17.06 137 GLY A C 1
ATOM 1137 O O . GLY A 1 152 ? 25.006 12.579 -0.267 1.00 17.55 137 GLY A O 1
ATOM 1138 N N . SER A 1 153 ? 26.958 12.760 0.858 1.00 15.11 138 SER A N 1
ATOM 1139 C CA . SER A 1 153 ? 27.533 13.697 -0.124 1.00 14.87 138 SER A CA 1
ATOM 1140 C C . SER A 1 153 ? 28.433 13.080 -1.197 1.00 13.95 138 SER A C 1
ATOM 1141 O O . SER A 1 153 ? 28.889 13.789 -2.094 1.00 13.40 138 SER A O 1
ATOM 1144 N N A SER A 1 154 ? 28.687 11.777 -1.109 0.30 13.81 139 SER A N 1
ATOM 1145 N N B SER A 1 154 ? 28.689 11.775 -1.105 0.70 13.95 139 SER A N 1
ATOM 1146 C CA A SER A 1 154 ? 29.543 11.096 -2.081 0.30 14.00 139 SER A CA 1
ATOM 1147 C CA B SER A 1 154 ? 29.514 11.088 -2.102 0.70 14.75 139 SER A CA 1
ATOM 1148 C C A SER A 1 154 ? 29.028 11.339 -3.501 0.30 13.81 139 SER A C 1
ATOM 1149 C C B SER A 1 154 ? 29.008 11.404 -3.497 0.70 14.08 139 SER A C 1
ATOM 1150 O O A SER A 1 154 ? 27.842 11.136 -3.768 0.30 14.04 139 SER A O 1
ATOM 1151 O O B SER A 1 154 ? 27.802 11.309 -3.745 0.70 14.60 139 SER A O 1
ATOM 1156 N N . GLY A 1 155 ? 29.906 11.789 -4.397 1.00 13.71 140 GLY A N 1
ATOM 1157 C CA . GLY A 1 155 ? 29.504 12.126 -5.770 1.00 13.92 140 GLY A CA 1
ATOM 1158 C C . GLY A 1 155 ? 29.274 13.610 -6.010 1.00 14.91 140 GLY A C 1
ATOM 1159 O O . GLY A 1 155 ? 29.023 14.021 -7.159 1.00 15.26 140 GLY A O 1
ATOM 1160 N N . GLY A 1 156 ? 29.368 14.403 -4.935 1.00 14.57 141 GLY A N 1
ATOM 1161 C CA . GLY A 1 156 ? 29.201 15.864 -4.992 1.00 15.62 141 GLY A CA 1
ATOM 1162 C C . GLY A 1 156 ? 30.421 16.576 -5.561 1.00 16.70 141 GLY A C 1
ATOM 1163 O O . GLY A 1 156 ? 31.513 15.988 -5.641 1.00 17.41 141 GLY A O 1
ATOM 1164 N N . PRO A 1 157 ? 30.251 17.845 -5.966 1.00 16.68 142 PRO A N 1
ATOM 1165 C CA . PRO A 1 157 ? 31.306 18.487 -6.727 1.00 16.82 142 PRO A CA 1
ATOM 1166 C C . PRO A 1 157 ? 32.313 19.216 -5.834 1.00 16.66 142 PRO A C 1
ATOM 1167 O O . PRO A 1 157 ? 31.961 19.709 -4.745 1.00 16.04 142 PRO A O 1
ATOM 1171 N N . LEU A 1 158 ? 33.558 19.235 -6.298 1.00 17.61 143 LEU A N 1
ATOM 1172 C CA . LEU A 1 158 ? 34.575 20.157 -5.816 1.00 18.50 143 LEU A CA 1
ATOM 1173 C C . LEU A 1 158 ? 34.713 21.202 -6.885 1.00 18.19 143 LEU A C 1
ATOM 1174 O O . LEU A 1 158 ? 34.869 20.858 -8.073 1.00 16.78 143 LEU A O 1
ATOM 1179 N N . LEU A 1 159 ? 34.663 22.468 -6.477 1.00 17.01 144 LEU A N 1
ATOM 1180 C CA . LEU A 1 159 ? 34.617 23.578 -7.423 1.00 18.66 144 LEU A CA 1
ATOM 1181 C C . LEU A 1 159 ? 35.794 24.506 -7.166 1.00 19.72 144 LEU A C 1
ATOM 1182 O O . LEU A 1 159 ? 36.277 24.586 -6.039 1.00 19.94 144 LEU A O 1
ATOM 1187 N N . CYS A 1 160 ? 36.255 25.175 -8.215 1.00 21.42 145 CYS A N 1
ATOM 1188 C CA . CYS A 1 160 ? 37.291 26.184 -8.077 1.00 23.28 145 CYS A CA 1
ATOM 1189 C C . CYS A 1 160 ? 36.567 27.519 -7.847 1.00 25.07 145 CYS A C 1
ATOM 1190 O O . CYS A 1 160 ? 35.335 27.568 -7.908 1.00 23.32 145 CYS A O 1
ATOM 1193 N N . PRO A 1 161 ? 37.322 28.616 -7.603 1.00 28.00 146 PRO A N 1
ATOM 1194 C CA . PRO A 1 161 ? 36.663 29.872 -7.254 1.00 29.38 146 PRO A CA 1
ATOM 1195 C C . PRO A 1 161 ? 35.738 30.447 -8.334 1.00 29.62 146 PRO A C 1
ATOM 1196 O O . PRO A 1 161 ? 34.843 31.213 -8.013 1.00 30.79 146 PRO A O 1
ATOM 1200 N N A SER A 1 162 ? 35.961 30.053 -9.585 0.62 29.61 147 SER A N 1
ATOM 1201 N N B SER A 1 162 ? 35.943 30.094 -9.595 0.38 29.88 147 SER A N 1
ATOM 1202 C CA A SER A 1 162 ? 35.127 30.481 -10.710 0.62 30.04 147 SER A CA 1
ATOM 1203 C CA B SER A 1 162 ? 35.038 30.564 -10.643 0.38 30.18 147 SER A CA 1
ATOM 1204 C C A SER A 1 162 ? 33.924 29.559 -10.951 0.62 30.23 147 SER A C 1
ATOM 1205 C C B SER A 1 162 ? 33.739 29.750 -10.694 0.38 30.18 147 SER A C 1
ATOM 1206 O O A SER A 1 162 ? 33.174 29.750 -11.906 0.62 30.63 147 SER A O 1
ATOM 1207 O O B SER A 1 162 ? 32.745 30.194 -11.268 0.38 29.30 147 SER A O 1
ATOM 1212 N N . GLY A 1 163 ? 33.746 28.569 -10.076 1.00 29.53 148 GLY A N 1
ATOM 1213 C CA . GLY A 1 163 ? 32.586 27.689 -10.109 1.00 28.27 148 GLY A CA 1
ATOM 1214 C C . GLY A 1 163 ? 32.695 26.629 -11.190 1.00 27.67 148 GLY A C 1
ATOM 1215 O O . GLY A 1 163 ? 31.685 26.085 -11.627 1.00 29.65 148 GLY A O 1
ATOM 1216 N N . HIS A 1 164 ? 33.917 26.347 -11.636 1.00 26.14 149 HIS A N 1
ATOM 1217 C CA . HIS A 1 164 ? 34.151 25.245 -12.569 1.00 25.20 149 HIS A CA 1
ATOM 1218 C C . HIS A 1 164 ? 34.520 23.976 -11.835 1.00 21.71 149 HIS A C 1
ATOM 1219 O O . HIS A 1 164 ? 35.072 24.022 -10.726 1.00 20.98 149 HIS A O 1
ATOM 1226 N N . ALA A 1 165 ? 34.260 22.835 -12.467 1.00 19.58 150 ALA A N 1
ATOM 1227 C CA . ALA A 1 165 ? 34.476 21.512 -11.831 1.00 19.22 150 ALA A CA 1
ATOM 1228 C C . ALA A 1 165 ? 35.940 21.059 -11.742 1.00 19.15 150 ALA A C 1
ATOM 1229 O O . ALA A 1 165 ? 36.633 20.971 -12.759 1.00 19.72 150 ALA A O 1
ATOM 1231 N N A VAL A 1 166 ? 36.391 20.772 -10.525 0.88 18.74 151 VAL A N 1
ATOM 1232 N N B VAL A 1 166 ? 36.386 20.736 -10.530 0.12 19.32 151 VAL A N 1
ATOM 1233 C CA A VAL A 1 166 ? 37.723 20.220 -10.280 0.88 19.58 151 VAL A CA 1
ATOM 1234 C CA B VAL A 1 166 ? 37.741 20.220 -10.321 0.12 19.46 151 VAL A CA 1
ATOM 1235 C C A VAL A 1 166 ? 37.676 18.704 -10.089 0.88 19.43 151 VAL A C 1
ATOM 1236 C C B VAL A 1 166 ? 37.780 18.778 -9.795 0.12 19.27 151 VAL A C 1
ATOM 1237 O O A VAL A 1 166 ? 38.564 17.976 -10.524 0.88 18.59 151 VAL A O 1
ATOM 1238 O O B VAL A 1 166 ? 38.851 18.181 -9.700 0.12 19.24 151 VAL A O 1
ATOM 1245 N N . GLY A 1 167 ? 36.618 18.227 -9.448 1.00 19.12 152 GLY A N 1
ATOM 1246 C CA . GLY A 1 167 ? 36.501 16.806 -9.186 1.00 18.64 152 GLY A CA 1
ATOM 1247 C C . GLY A 1 167 ? 35.185 16.452 -8.555 1.00 18.89 152 GLY A C 1
ATOM 1248 O O . GLY A 1 167 ? 34.355 17.337 -8.294 1.00 17.75 152 GLY A O 1
ATOM 1249 N N . ILE A 1 168 ? 34.984 15.159 -8.343 1.00 18.77 153 ILE A N 1
ATOM 1250 C CA . ILE A 1 168 ? 33.859 14.700 -7.547 1.00 20.82 153 ILE A CA 1
ATOM 1251 C C . ILE A 1 168 ? 34.317 13.976 -6.303 1.00 19.66 153 ILE A C 1
ATOM 1252 O O . ILE A 1 168 ? 35.236 13.165 -6.337 1.00 19.24 153 ILE A O 1
ATOM 1257 N N . PHE A 1 169 ? 33.643 14.305 -5.211 1.00 20.83 154 PHE A N 1
ATOM 1258 C CA . PHE A 1 169 ? 33.900 13.797 -3.875 1.00 21.49 154 PHE A CA 1
ATOM 1259 C C . PHE A 1 169 ? 33.654 12.283 -3.790 1.00 22.05 154 PHE A C 1
ATOM 1260 O O . PHE A 1 169 ? 32.569 11.786 -4.160 1.00 20.34 154 PHE A O 1
ATOM 1268 N N . ARG A 1 170 ? 34.666 11.556 -3.308 1.00 21.51 155 ARG A N 1
ATOM 1269 C CA . ARG A 1 170 ? 34.642 10.094 -3.288 1.00 25.20 155 ARG A CA 1
ATOM 1270 C C . ARG A 1 170 ? 34.561 9.554 -1.859 1.00 25.29 155 ARG A C 1
ATOM 1271 O O . ARG A 1 170 ? 33.703 8.736 -1.535 1.00 27.02 155 ARG A O 1
ATOM 1279 N N . ALA A 1 171 ? 35.448 10.025 -0.990 1.00 22.09 156 ALA A N 1
ATOM 1280 C CA . ALA A 1 171 ? 35.563 9.469 0.350 1.00 22.74 156 ALA A CA 1
ATOM 1281 C C . ALA A 1 171 ? 36.140 10.541 1.254 1.00 21.95 156 ALA A C 1
ATOM 1282 O O . ALA A 1 171 ? 36.796 11.466 0.763 1.00 19.92 156 ALA A O 1
ATOM 1284 N N . ALA A 1 172 ? 35.879 10.414 2.552 1.00 21.66 157 ALA A N 1
ATOM 1285 C CA . ALA A 1 172 ? 36.448 11.308 3.556 1.00 24.57 157 ALA A CA 1
ATOM 1286 C C . ALA A 1 172 ? 37.622 10.601 4.208 1.00 25.86 157 ALA A C 1
ATOM 1287 O O . ALA A 1 172 ? 37.596 9.381 4.360 1.00 27.98 157 ALA A O 1
ATOM 1289 N N . VAL A 1 173 ? 38.643 11.371 4.577 1.00 27.35 158 VAL A N 1
ATOM 1290 C CA . VAL A 1 173 ? 39.777 10.871 5.355 1.00 30.10 158 VAL A CA 1
ATOM 1291 C C . VAL A 1 173 ? 39.511 11.321 6.784 1.00 30.75 158 VAL A C 1
ATOM 1292 O O . VAL A 1 173 ? 39.475 12.522 7.067 1.00 28.98 158 VAL A O 1
ATOM 1296 N N A CYS A 1 174 ? 39.345 10.350 7.677 0.55 31.24 159 CYS A N 1
ATOM 1297 N N B CYS A 1 174 ? 39.289 10.363 7.678 0.45 32.95 159 CYS A N 1
ATOM 1298 C CA A CYS A 1 174 ? 38.836 10.618 9.012 0.55 32.66 159 CYS A CA 1
ATOM 1299 C CA B CYS A 1 174 ? 38.837 10.695 9.021 0.45 35.50 159 CYS A CA 1
ATOM 1300 C C A CYS A 1 174 ? 39.674 10.041 10.147 0.55 34.66 159 CYS A C 1
ATOM 1301 C C B CYS A 1 174 ? 39.634 10.049 10.146 0.45 36.45 159 CYS A C 1
ATOM 1302 O O A CYS A 1 174 ? 40.272 8.972 10.012 0.55 33.87 159 CYS A O 1
ATOM 1303 O O B CYS A 1 174 ? 40.159 8.942 10.006 0.45 35.59 159 CYS A O 1
ATOM 1308 N N . THR A 1 175 ? 39.700 10.770 11.261 1.00 36.24 160 THR A N 1
ATOM 1309 C CA . THR A 1 175 ? 40.299 10.296 12.500 1.00 39.15 160 THR A CA 1
ATOM 1310 C C . THR A 1 175 ? 39.263 10.587 13.581 1.00 37.52 160 THR A C 1
ATOM 1311 O O . THR A 1 175 ? 38.845 11.743 13.762 1.00 35.68 160 THR A O 1
ATOM 1315 N N . ARG A 1 176 ? 38.829 9.541 14.279 1.00 36.27 161 ARG A N 1
ATOM 1316 C CA . ARG A 1 176 ? 37.941 9.689 15.437 1.00 36.34 161 ARG A CA 1
ATOM 1317 C C . ARG A 1 176 ? 36.615 10.371 15.090 1.00 34.49 161 ARG A C 1
ATOM 1318 O O . ARG A 1 176 ? 36.076 11.129 15.899 1.00 32.59 161 ARG A O 1
ATOM 1326 N N . GLY A 1 177 ? 36.100 10.101 13.888 1.00 33.36 162 GLY A N 1
ATOM 1327 C CA . GLY A 1 177 ? 34.817 10.649 13.451 1.00 31.74 162 GLY A CA 1
ATOM 1328 C C . GLY A 1 177 ? 34.873 12.074 12.913 1.00 30.55 162 GLY A C 1
ATOM 1329 O O . GLY A 1 177 ? 33.839 12.676 12.619 1.00 28.75 162 GLY A O 1
ATOM 1330 N N . VAL A 1 178 ? 36.082 12.615 12.787 1.00 30.28 163 VAL A N 1
ATOM 1331 C CA . VAL A 1 178 ? 36.272 13.965 12.274 1.00 28.97 163 VAL A CA 1
ATOM 1332 C C . VAL A 1 178 ? 36.944 13.905 10.909 1.00 29.16 163 VAL A C 1
ATOM 1333 O O . VAL A 1 178 ? 38.052 13.370 10.775 1.00 28.61 163 VAL A O 1
ATOM 1337 N N . ALA A 1 179 ? 36.257 14.452 9.905 1.00 26.03 164 ALA A N 1
ATOM 1338 C CA . ALA A 1 179 ? 36.774 14.509 8.552 1.00 25.93 164 ALA A CA 1
ATOM 1339 C C . ALA A 1 179 ? 37.790 15.635 8.446 1.00 25.77 164 ALA A C 1
ATOM 1340 O O . ALA A 1 179 ? 37.469 16.801 8.703 1.00 25.40 164 ALA A O 1
ATOM 1342 N N . LYS A 1 180 ? 39.012 15.269 8.076 1.00 25.31 165 LYS A N 1
ATOM 1343 C CA . LYS A 1 180 ? 40.109 16.218 7.955 1.00 27.03 165 LYS A CA 1
ATOM 1344 C C . LYS A 1 180 ? 40.422 16.492 6.507 1.00 25.25 165 LYS A C 1
ATOM 1345 O O . LYS A 1 180 ? 40.956 17.539 6.178 1.00 26.31 165 LYS A O 1
ATOM 1351 N N . ALA A 1 181 ? 40.121 15.528 5.642 1.00 24.38 166 ALA A N 1
ATOM 1352 C CA . ALA A 1 181 ? 40.428 15.667 4.231 1.00 23.90 166 ALA A CA 1
ATOM 1353 C C . ALA A 1 181 ? 39.426 14.897 3.401 1.00 23.79 166 ALA A C 1
ATOM 1354 O O . ALA A 1 181 ? 38.692 14.038 3.911 1.00 21.57 166 ALA A O 1
ATOM 1356 N N . VAL A 1 182 ? 39.395 15.216 2.120 1.00 23.06 167 VAL A N 1
ATOM 1357 C CA . VAL A 1 182 ? 38.526 14.515 1.201 1.00 23.57 167 VAL A CA 1
ATOM 1358 C C . VAL A 1 182 ? 39.380 13.890 0.115 1.00 22.08 167 VAL A C 1
ATOM 1359 O O . VAL A 1 182 ? 40.390 14.433 -0.280 1.00 23.60 167 VAL A O 1
ATOM 1363 N N . ASP A 1 183 ? 38.955 12.729 -0.335 1.00 22.30 168 ASP A N 1
ATOM 1364 C CA . ASP A 1 183 ? 39.505 12.063 -1.490 1.00 22.85 168 ASP A CA 1
ATOM 1365 C C . ASP A 1 183 ? 38.517 12.324 -2.623 1.00 21.42 168 ASP A C 1
ATOM 1366 O O . ASP A 1 183 ? 37.304 12.236 -2.407 1.00 20.21 168 ASP A O 1
ATOM 1371 N N . PHE A 1 184 ? 39.009 12.663 -3.812 1.00 19.67 169 PHE A N 1
ATOM 1372 C CA . PHE A 1 184 ? 38.124 12.941 -4.940 1.00 21.25 169 PHE A CA 1
ATOM 1373 C C . PHE A 1 184 ? 38.656 12.388 -6.257 1.00 21.97 169 PHE A C 1
ATOM 1374 O O . PHE A 1 184 ? 39.862 12.136 -6.396 1.00 22.35 169 PHE A O 1
ATOM 1382 N N . VAL A 1 185 ? 37.745 12.199 -7.207 1.00 21.97 170 VAL A N 1
ATOM 1383 C CA . VAL A 1 185 ? 38.084 11.833 -8.568 1.00 22.39 170 VAL A CA 1
ATOM 1384 C C . VAL A 1 185 ? 38.296 13.117 -9.356 1.00 21.76 170 VAL A C 1
ATOM 1385 O O . VAL A 1 185 ? 37.357 13.889 -9.503 1.00 22.33 170 VAL A O 1
ATOM 1389 N N . PRO A 1 186 ? 39.530 13.369 -9.852 1.00 22.56 171 PRO A N 1
ATOM 1390 C CA . PRO A 1 186 ? 39.806 14.606 -10.582 1.00 22.70 171 PRO A CA 1
ATOM 1391 C C . PRO A 1 186 ? 39.073 14.650 -11.905 1.00 24.26 171 PRO A C 1
ATOM 1392 O O . PRO A 1 186 ? 38.782 13.597 -12.497 1.00 23.17 171 PRO A O 1
ATOM 1396 N N . VAL A 1 187 ? 38.771 15.860 -12.366 1.00 24.21 172 VAL A N 1
ATOM 1397 C CA . VAL A 1 187 ? 38.034 16.023 -13.611 1.00 28.06 172 VAL A CA 1
ATOM 1398 C C . VAL A 1 187 ? 38.819 15.438 -14.808 1.00 30.71 172 VAL A C 1
ATOM 1399 O O . VAL A 1 187 ? 38.230 15.026 -15.812 1.00 30.59 172 VAL A O 1
ATOM 1403 N N . GLU A 1 188 ? 40.143 15.371 -14.664 1.00 34.70 173 GLU A N 1
ATOM 1404 C CA . GLU A 1 188 ? 41.036 14.737 -15.647 1.00 38.15 173 GLU A CA 1
ATOM 1405 C C . GLU A 1 188 ? 40.663 13.271 -15.915 1.00 39.47 173 GLU A C 1
ATOM 1406 O O . GLU A 1 188 ? 40.686 12.820 -17.062 1.00 42.32 173 GLU A O 1
ATOM 1412 N N . SER A 1 189 ? 40.337 12.539 -14.851 1.00 39.70 174 SER A N 1
ATOM 1413 C CA . SER A 1 189 ? 39.930 11.137 -14.952 1.00 38.48 174 SER A CA 1
ATOM 1414 C C . SER A 1 189 ? 38.606 10.961 -15.691 1.00 39.20 174 SER A C 1
ATOM 1415 O O . SER A 1 189 ? 38.360 9.913 -16.288 1.00 38.56 174 SER A O 1
ATOM 1418 N N . MET A 1 190 ? 37.758 11.984 -15.648 1.00 37.76 175 MET A N 1
ATOM 1419 C CA . MET A 1 190 ? 36.543 12.000 -16.450 1.00 40.13 175 MET A CA 1
ATOM 1420 C C . MET A 1 190 ? 36.875 12.148 -17.927 1.00 43.85 175 MET A C 1
ATOM 1421 O O . MET A 1 190 ? 36.247 11.512 -18.773 1.00 43.04 175 MET A O 1
ATOM 1426 N N . GLU A 1 191 ? 37.869 12.979 -18.229 1.00 47.75 176 GLU A N 1
ATOM 1427 C CA . GLU A 1 191 ? 38.337 13.161 -19.603 1.00 53.12 176 GLU A CA 1
ATOM 1428 C C . GLU A 1 191 ? 39.028 11.893 -20.129 1.00 51.87 176 GLU A C 1
ATOM 1429 O O . GLU A 1 191 ? 38.749 11.438 -21.242 1.00 53.39 176 GLU A O 1
ATOM 1435 N N . THR A 1 192 ? 39.906 11.313 -19.314 1.00 53.02 177 THR A N 1
ATOM 1436 C CA . THR A 1 192 ? 40.540 10.028 -19.630 1.00 52.33 177 THR A CA 1
ATOM 1437 C C . THR A 1 192 ? 39.516 8.895 -19.792 1.00 52.29 177 THR A C 1
ATOM 1438 O O . THR A 1 192 ? 39.654 8.075 -20.705 1.00 53.60 177 THR A O 1
ATOM 1442 N N . THR A 1 193 ? 38.503 8.849 -18.918 1.00 49.40 178 THR A N 1
ATOM 1443 C CA . THR A 1 193 ? 37.420 7.853 -19.033 1.00 46.83 178 THR A CA 1
ATOM 1444 C C . THR A 1 193 ? 36.658 8.011 -20.362 1.00 46.97 178 THR A C 1
ATOM 1445 O O . THR A 1 193 ? 36.377 7.016 -21.029 1.00 48.12 178 THR A O 1
ATOM 1449 N N . MET A 1 194 ? 36.363 9.253 -20.752 1.00 47.51 179 MET A N 1
ATOM 1450 C CA . MET A 1 194 ? 35.597 9.546 -21.977 1.00 49.66 179 MET A CA 1
ATOM 1451 C C . MET A 1 194 ? 36.330 9.232 -23.286 1.00 55.36 179 MET A C 1
ATOM 1452 O O . MET A 1 194 ? 35.866 8.402 -24.076 1.00 58.95 179 MET A O 1
ATOM 1457 N N . ARG A 1 195 ? 37.455 9.910 -23.518 1.00 57.95 180 ARG A N 1
ATOM 1458 C CA . ARG A 1 195 ? 38.258 9.715 -24.730 1.00 60.45 180 ARG A CA 1
ATOM 1459 C C . ARG A 1 195 ? 39.366 8.687 -24.504 1.00 61.15 180 ARG A C 1
ATOM 1460 O O . ARG A 1 195 ? 39.112 7.577 -24.027 1.00 61.11 180 ARG A O 1
ATOM 1462 N N . GLY B 1 1 ? 8.975 14.810 -44.410 1.00 29.40 -14 GLY B N 1
ATOM 1463 C CA . GLY B 1 1 ? 9.348 13.457 -43.905 1.00 25.11 -14 GLY B CA 1
ATOM 1464 C C . GLY B 1 1 ? 10.767 13.442 -43.366 1.00 23.12 -14 GLY B C 1
ATOM 1465 O O . GLY B 1 1 ? 11.513 14.396 -43.541 1.00 23.26 -14 GLY B O 1
ATOM 1466 N N . SER B 1 2 ? 11.143 12.349 -42.718 1.00 19.62 -13 SER B N 1
ATOM 1467 C CA . SER B 1 2 ? 12.487 12.222 -42.196 1.00 17.96 -13 SER B CA 1
ATOM 1468 C C . SER B 1 2 ? 13.479 11.866 -43.305 1.00 16.54 -13 SER B C 1
ATOM 1469 O O . SER B 1 2 ? 13.097 11.372 -44.368 1.00 15.50 -13 SER B O 1
ATOM 1472 N N . VAL B 1 3 ? 14.744 12.144 -43.025 1.00 14.69 -12 VAL B N 1
ATOM 1473 C CA . VAL B 1 3 ? 15.879 11.654 -43.801 1.00 14.00 -12 VAL B CA 1
ATOM 1474 C C . VAL B 1 3 ? 16.031 10.192 -43.431 1.00 12.80 -12 VAL B C 1
ATOM 1475 O O . VAL B 1 3 ? 15.948 9.850 -42.248 1.00 12.43 -12 VAL B O 1
ATOM 1479 N N . VAL B 1 4 ? 16.266 9.337 -44.431 1.00 11.65 -11 VAL B N 1
ATOM 1480 C CA . VAL B 1 4 ? 16.357 7.895 -44.213 1.00 11.56 -11 VAL B CA 1
ATOM 1481 C C . VAL B 1 4 ? 17.688 7.329 -44.711 1.00 11.13 -11 VAL B C 1
ATOM 1482 O O . VAL B 1 4 ? 18.104 7.628 -45.829 1.00 10.55 -11 VAL B O 1
ATOM 1486 N N . ILE B 1 5 ? 18.345 6.510 -43.892 1.00 11.17 -10 ILE B N 1
ATOM 1487 C CA . ILE B 1 5 ? 19.521 5.788 -44.382 1.00 12.02 -10 ILE B CA 1
ATOM 1488 C C . ILE B 1 5 ? 19.102 4.709 -45.403 1.00 12.41 -10 ILE B C 1
ATOM 1489 O O . ILE B 1 5 ? 18.283 3.824 -45.104 1.00 13.18 -10 ILE B O 1
ATOM 1494 N N . VAL B 1 6 ? 19.641 4.788 -46.611 1.00 12.26 -9 VAL B N 1
ATOM 1495 C CA . VAL B 1 6 ? 19.265 3.822 -47.646 1.00 12.34 -9 VAL B CA 1
ATOM 1496 C C . VAL B 1 6 ? 20.484 3.027 -48.153 1.00 12.49 -9 VAL B C 1
ATOM 1497 O O . VAL B 1 6 ? 20.340 2.173 -49.032 1.00 13.20 -9 VAL B O 1
ATOM 1501 N N . GLY B 1 7 ? 21.665 3.320 -47.624 1.00 12.42 -8 GLY B N 1
ATOM 1502 C CA . GLY B 1 7 ? 22.849 2.504 -47.939 1.00 12.26 -8 GLY B CA 1
ATOM 1503 C C . GLY B 1 7 ? 24.019 3.001 -47.132 1.00 11.88 -8 GLY B C 1
ATOM 1504 O O . GLY B 1 7 ? 23.878 3.898 -46.300 1.00 11.05 -8 GLY B O 1
ATOM 1505 N N . ARG B 1 8 ? 25.184 2.423 -47.368 1.00 12.35 -7 ARG B N 1
ATOM 1506 C CA . ARG B 1 8 ? 26.359 2.805 -46.594 1.00 14.21 -7 ARG B CA 1
ATOM 1507 C C . ARG B 1 8 ? 27.603 2.583 -47.425 1.00 14.70 -7 ARG B C 1
ATOM 1508 O O . ARG B 1 8 ? 27.611 1.749 -48.326 1.00 15.21 -7 ARG B O 1
ATOM 1516 N N . ILE B 1 9 ? 28.641 3.338 -47.112 1.00 15.51 -6 ILE B N 1
ATOM 1517 C CA . ILE B 1 9 ? 29.926 3.201 -47.760 1.00 17.18 -6 ILE B CA 1
ATOM 1518 C C . ILE B 1 9 ? 30.860 2.827 -46.620 1.00 18.38 -6 ILE B C 1
ATOM 1519 O O . ILE B 1 9 ? 30.866 3.469 -45.567 1.00 17.20 -6 ILE B O 1
ATOM 1524 N N A ILE B 1 10 ? 31.638 1.777 -46.842 0.87 18.93 -5 ILE B N 1
ATOM 1525 N N B ILE B 1 10 ? 31.613 1.750 -46.802 0.13 19.65 -5 ILE B N 1
ATOM 1526 C CA A ILE B 1 10 ? 32.541 1.248 -45.829 0.87 20.43 -5 ILE B CA 1
ATOM 1527 C CA B ILE B 1 10 ? 32.539 1.302 -45.770 0.13 21.33 -5 ILE B CA 1
ATOM 1528 C C A ILE B 1 10 ? 33.977 1.458 -46.301 0.87 21.81 -5 ILE B C 1
ATOM 1529 C C B ILE B 1 10 ? 33.981 1.386 -46.245 0.13 22.86 -5 ILE B C 1
ATOM 1530 O O A ILE B 1 10 ? 34.321 1.082 -47.420 0.87 20.66 -5 ILE B O 1
ATOM 1531 O O B ILE B 1 10 ? 34.335 0.854 -47.297 0.13 22.86 -5 ILE B O 1
ATOM 1540 N N . LEU B 1 11 ? 34.794 2.071 -45.447 1.00 24.32 -4 LEU B N 1
ATOM 1541 C CA . LEU B 1 11 ? 36.161 2.448 -45.814 1.00 29.02 -4 LEU B CA 1
ATOM 1542 C C . LEU B 1 11 ? 37.210 1.458 -45.338 1.00 33.50 -4 LEU B C 1
ATOM 1543 O O . LEU B 1 11 ? 36.936 0.612 -44.481 1.00 33.52 -4 LEU B O 1
ATOM 1548 N N . SER B 1 12 ? 38.397 1.584 -45.939 1.00 41.03 -3 SER B N 1
ATOM 1549 C CA . SER B 1 12 ? 39.669 0.922 -45.549 1.00 45.83 -3 SER B CA 1
ATOM 1550 C C . SER B 1 12 ? 40.252 0.082 -46.675 1.00 47.05 -3 SER B C 1
ATOM 1551 O O . SER B 1 12 ? 40.852 0.639 -47.591 1.00 51.10 -3 SER B O 1
ATOM 1554 N N . GLY B 1 15 ? 46.126 0.041 -42.794 1.00 61.44 0 GLY B N 1
ATOM 1555 C CA . GLY B 1 15 ? 45.260 0.375 -43.915 1.00 63.31 0 GLY B CA 1
ATOM 1556 C C . GLY B 1 15 ? 45.994 0.365 -45.242 1.00 63.51 0 GLY B C 1
ATOM 1557 O O . GLY B 1 15 ? 45.804 -0.539 -46.061 1.00 64.17 0 GLY B O 1
ATOM 1558 N N . GLY B 1 16 ? 46.841 1.371 -45.445 1.00 62.00 1 GLY B N 1
ATOM 1559 C CA . GLY B 1 16 ? 47.542 1.567 -46.713 1.00 56.19 1 GLY B CA 1
ATOM 1560 C C . GLY B 1 16 ? 46.797 2.569 -47.582 1.00 53.01 1 GLY B C 1
ATOM 1561 O O . GLY B 1 16 ? 46.394 3.634 -47.095 1.00 53.64 1 GLY B O 1
ATOM 1562 N N . PRO B 1 17 ? 46.600 2.240 -48.874 1.00 48.81 2 PRO B N 1
ATOM 1563 C CA . PRO B 1 17 ? 45.857 3.155 -49.747 1.00 45.88 2 PRO B CA 1
ATOM 1564 C C . PRO B 1 17 ? 44.374 3.125 -49.370 1.00 42.58 2 PRO B C 1
ATOM 1565 O O . PRO B 1 17 ? 43.868 2.082 -48.947 1.00 44.38 2 PRO B O 1
ATOM 1569 N N . ILE B 1 18 ? 43.695 4.261 -49.493 1.00 37.15 3 ILE B N 1
ATOM 1570 C CA . ILE B 1 18 ? 42.293 4.348 -49.067 1.00 33.63 3 ILE B CA 1
ATOM 1571 C C . ILE B 1 18 ? 41.356 3.742 -50.109 1.00 28.56 3 ILE B C 1
ATOM 1572 O O . ILE B 1 18 ? 41.350 4.155 -51.263 1.00 28.72 3 ILE B O 1
ATOM 1577 N N . THR B 1 19 ? 40.560 2.772 -49.693 1.00 26.60 4 THR B N 1
ATOM 1578 C CA . THR B 1 19 ? 39.576 2.152 -50.582 1.00 26.53 4 THR B CA 1
ATOM 1579 C C . THR B 1 19 ? 38.197 2.139 -49.907 1.00 23.48 4 THR B C 1
ATOM 1580 O O . THR B 1 19 ? 38.067 2.339 -48.700 1.00 22.09 4 THR B O 1
ATOM 1584 N N . ALA B 1 20 ? 37.170 1.889 -50.698 1.00 21.69 5 ALA B N 1
ATOM 1585 C CA . ALA B 1 20 ? 35.819 1.944 -50.188 1.00 20.82 5 ALA B CA 1
ATOM 1586 C C . ALA B 1 20 ? 34.928 1.087 -51.075 1.00 19.77 5 ALA B C 1
ATOM 1587 O O . ALA B 1 20 ? 35.234 0.879 -52.249 1.00 20.04 5 ALA B O 1
ATOM 1589 N N . TYR B 1 21 ? 33.818 0.633 -50.513 1.00 19.12 6 TYR B N 1
ATOM 1590 C CA . TYR B 1 21 ? 32.782 -0.018 -51.294 1.00 18.86 6 TYR B CA 1
ATOM 1591 C C . TYR B 1 21 ? 31.422 0.352 -50.713 1.00 18.33 6 TYR B C 1
ATOM 1592 O O . TYR B 1 21 ? 31.335 0.743 -49.559 1.00 16.47 6 TYR B O 1
ATOM 1601 N N . SER B 1 22 ? 30.368 0.221 -51.514 1.00 17.82 7 SER B N 1
ATOM 1602 C CA . SER B 1 22 ? 29.035 0.637 -51.067 1.00 17.67 7 SER B CA 1
ATOM 1603 C C . SER B 1 22 ? 28.135 -0.599 -50.948 1.00 17.13 7 SER B C 1
ATOM 1604 O O . SER B 1 22 ? 28.358 -1.617 -51.644 1.00 15.22 7 SER B O 1
ATOM 1607 N N . GLN B 1 23 ? 27.119 -0.510 -50.083 1.00 14.74 8 GLN B N 1
ATOM 1608 C CA . GLN B 1 23 ? 26.070 -1.528 -50.015 1.00 14.45 8 GLN B CA 1
ATOM 1609 C C . GLN B 1 23 ? 24.747 -0.813 -49.888 1.00 13.77 8 GLN B C 1
ATOM 1610 O O . GLN B 1 23 ? 24.604 0.082 -49.049 1.00 12.47 8 GLN B O 1
ATOM 1616 N N . GLN B 1 24 ? 23.789 -1.184 -50.728 1.00 13.24 9 GLN B N 1
ATOM 1617 C CA . GLN B 1 24 ? 22.429 -0.723 -50.557 1.00 13.58 9 GLN B CA 1
ATOM 1618 C C . GLN B 1 24 ? 21.796 -1.403 -49.330 1.00 13.91 9 GLN B C 1
ATOM 1619 O O . GLN B 1 24 ? 22.064 -2.584 -49.041 1.00 13.41 9 GLN B O 1
ATOM 1625 N N . THR B 1 25 ? 20.932 -0.674 -48.630 1.00 13.79 10 THR B N 1
ATOM 1626 C CA . THR B 1 25 ? 20.218 -1.291 -47.521 1.00 15.61 10 THR B CA 1
ATOM 1627 C C . THR B 1 25 ? 18.708 -1.159 -47.645 1.00 15.65 10 THR B C 1
ATOM 1628 O O . THR B 1 25 ? 17.981 -1.962 -47.055 1.00 16.84 10 THR B O 1
ATOM 1632 N N . ARG B 1 26 ? 18.228 -0.159 -48.369 1.00 15.18 11 ARG B N 1
ATOM 1633 C CA . ARG B 1 26 ? 16.775 0.036 -48.499 1.00 16.99 11 ARG B CA 1
ATOM 1634 C C . ARG B 1 26 ? 16.389 0.290 -49.925 1.00 16.70 11 ARG B C 1
ATOM 1635 O O . ARG B 1 26 ? 17.140 0.893 -50.690 1.00 16.74 11 ARG B O 1
ATOM 1643 N N . GLY B 1 27 ? 15.187 -0.147 -50.266 1.00 17.60 12 GLY B N 1
ATOM 1644 C CA . GLY B 1 27 ? 14.627 0.187 -51.547 1.00 18.93 12 GLY B CA 1
ATOM 1645 C C . GLY B 1 27 ? 13.711 1.392 -51.472 1.00 21.42 12 GLY B C 1
ATOM 1646 O O . GLY B 1 27 ? 13.390 1.922 -50.385 1.00 19.77 12 GLY B O 1
ATOM 1647 N N . LEU B 1 28 ? 13.282 1.810 -52.653 1.00 21.62 13 LEU B N 1
ATOM 1648 C CA . LEU B 1 28 ? 12.479 3.008 -52.831 1.00 24.10 13 LEU B CA 1
ATOM 1649 C C . LEU B 1 28 ? 11.184 3.057 -52.007 1.00 23.89 13 LEU B C 1
ATOM 1650 O O . LEU B 1 28 ? 10.909 4.066 -51.351 1.00 24.05 13 LEU B O 1
ATOM 1655 N N . LEU B 1 29 ? 10.391 1.990 -52.043 1.00 24.97 14 LEU B N 1
ATOM 1656 C CA . LEU B 1 29 ? 9.149 1.980 -51.275 1.00 26.02 14 LEU B CA 1
ATOM 1657 C C . LEU B 1 29 ? 9.444 2.074 -49.778 1.00 25.80 14 LEU B C 1
ATOM 1658 O O . LEU B 1 29 ? 8.839 2.890 -49.082 1.00 24.08 14 LEU B O 1
ATOM 1663 N N . GLY B 1 30 ? 10.376 1.246 -49.296 1.00 24.67 15 GLY B N 1
ATOM 1664 C CA . GLY B 1 30 ? 10.730 1.229 -47.872 1.00 26.44 15 GLY B CA 1
ATOM 1665 C C . GLY B 1 30 ? 11.274 2.571 -47.405 1.00 25.35 15 GLY B C 1
ATOM 1666 O O . GLY B 1 30 ? 10.987 3.010 -46.284 1.00 26.57 15 GLY B O 1
ATOM 1667 N N . CYS B 1 31 ? 12.046 3.220 -48.271 1.00 24.15 16 CYS B N 1
ATOM 1668 C CA . CYS B 1 31 ? 12.550 4.563 -48.034 1.00 26.14 16 CYS B CA 1
ATOM 1669 C C . CYS B 1 31 ? 11.390 5.557 -47.813 1.00 26.07 16 CYS B C 1
ATOM 1670 O O . CYS B 1 31 ? 11.377 6.263 -46.806 1.00 23.51 16 CYS B O 1
ATOM 1673 N N . ILE B 1 32 ? 10.423 5.588 -48.736 1.00 24.62 17 ILE B N 1
ATOM 1674 C CA . ILE B 1 32 ? 9.255 6.484 -48.630 1.00 26.24 17 ILE B CA 1
ATOM 1675 C C . ILE B 1 32 ? 8.446 6.228 -47.351 1.00 24.24 17 ILE B C 1
ATOM 1676 O O . ILE B 1 32 ? 8.118 7.170 -46.618 1.00 24.86 17 ILE B O 1
ATOM 1681 N N . ILE B 1 33 ? 8.143 4.962 -47.069 1.00 22.17 18 ILE B N 1
ATOM 1682 C CA . ILE B 1 33 ? 7.385 4.609 -45.866 1.00 22.86 18 ILE B CA 1
ATOM 1683 C C . ILE B 1 33 ? 8.149 5.005 -44.592 1.00 22.70 18 ILE B C 1
ATOM 1684 O O . ILE B 1 33 ? 7.586 5.618 -43.676 1.00 22.54 18 ILE B O 1
ATOM 1689 N N . THR B 1 34 ? 9.433 4.652 -44.544 1.00 20.32 19 THR B N 1
ATOM 1690 C CA . THR B 1 34 ? 10.292 4.993 -43.415 1.00 20.31 19 THR B CA 1
ATOM 1691 C C . THR B 1 34 ? 10.415 6.509 -43.216 1.00 19.81 19 THR B C 1
ATOM 1692 O O . THR B 1 34 ? 10.514 6.981 -42.077 1.00 19.29 19 THR B O 1
ATOM 1696 N N A SER B 1 35 ? 10.386 7.265 -44.314 0.55 19.22 20 SER B N 1
ATOM 1697 N N B SER B 1 35 ? 10.396 7.270 -44.310 0.45 19.66 20 SER B N 1
ATOM 1698 C CA A SER B 1 35 ? 10.427 8.722 -44.223 0.55 20.16 20 SER B CA 1
ATOM 1699 C CA B SER B 1 35 ? 10.425 8.724 -44.196 0.45 20.68 20 SER B CA 1
ATOM 1700 C C A SER B 1 35 ? 9.175 9.286 -43.530 0.55 21.16 20 SER B C 1
ATOM 1701 C C B SER B 1 35 ? 9.192 9.226 -43.435 0.45 21.38 20 SER B C 1
ATOM 1702 O O A SER B 1 35 ? 9.244 10.321 -42.859 0.55 22.44 20 SER B O 1
ATOM 1703 O O B SER B 1 35 ? 9.286 10.151 -42.624 0.45 22.11 20 SER B O 1
ATOM 1708 N N . LEU B 1 36 ? 8.052 8.593 -43.686 1.00 21.39 21 LEU B N 1
ATOM 1709 C CA . LEU B 1 36 ? 6.774 8.994 -43.071 1.00 24.63 21 LEU B CA 1
ATOM 1710 C C . LEU B 1 36 ? 6.646 8.590 -41.611 1.00 24.53 21 LEU B C 1
ATOM 1711 O O . LEU B 1 36 ? 6.096 9.334 -40.784 1.00 25.29 21 LEU B O 1
ATOM 1716 N N . THR B 1 37 ? 7.145 7.409 -41.288 1.00 24.05 22 THR B N 1
ATOM 1717 C CA . THR B 1 37 ? 7.036 6.915 -39.923 1.00 24.24 22 THR B CA 1
ATOM 1718 C C . THR B 1 37 ? 8.158 7.447 -39.033 1.00 24.83 22 THR B C 1
ATOM 1719 O O . THR B 1 37 ? 7.958 7.642 -37.827 1.00 25.46 22 THR B O 1
ATOM 1723 N N . GLY B 1 38 ? 9.325 7.705 -39.629 1.00 23.12 23 GLY B N 1
ATOM 1724 C CA . GLY B 1 38 ? 10.498 8.139 -38.870 1.00 21.90 23 GLY B CA 1
ATOM 1725 C C . GLY B 1 38 ? 11.134 7.004 -38.085 1.00 22.52 23 GLY B C 1
ATOM 1726 O O . GLY B 1 38 ? 12.028 7.231 -37.275 1.00 21.04 23 GLY B O 1
ATOM 1727 N N . ARG B 1 39 ? 10.687 5.782 -38.356 1.00 22.35 24 ARG B N 1
ATOM 1728 C CA . ARG B 1 39 ? 11.108 4.619 -37.598 1.00 25.23 24 ARG B CA 1
ATOM 1729 C C . ARG B 1 39 ? 11.938 3.699 -38.492 1.00 25.01 24 ARG B C 1
ATOM 1730 O O . ARG B 1 39 ? 11.447 3.178 -39.484 1.00 25.93 24 ARG B O 1
ATOM 1738 N N . ASP B 1 40 ? 13.202 3.524 -38.145 1.00 23.20 25 ASP B N 1
ATOM 1739 C CA . ASP B 1 40 ? 14.102 2.705 -38.959 1.00 24.33 25 ASP B CA 1
ATOM 1740 C C . ASP B 1 40 ? 14.760 1.669 -38.071 1.00 22.67 25 ASP B C 1
ATOM 1741 O O . ASP B 1 40 ? 15.601 2.017 -37.242 1.00 22.34 25 ASP B O 1
ATOM 1746 N N . ARG B 1 41 ? 14.384 0.407 -38.241 1.00 21.97 26 ARG B N 1
ATOM 1747 C CA . ARG B 1 41 ? 14.921 -0.672 -37.388 1.00 23.07 26 ARG B CA 1
ATOM 1748 C C . ARG B 1 41 ? 16.159 -1.376 -37.956 1.00 24.09 26 ARG B C 1
ATOM 1749 O O . ARG B 1 41 ? 16.714 -2.275 -37.318 1.00 25.03 26 ARG B O 1
ATOM 1757 N N . ASN B 1 42 ? 16.595 -0.986 -39.143 1.00 23.49 27 ASN B N 1
ATOM 1758 C CA . ASN B 1 42 ? 17.800 -1.577 -39.732 1.00 25.20 27 ASN B CA 1
ATOM 1759 C C . ASN B 1 42 ? 19.073 -1.345 -38.926 1.00 25.13 27 ASN B C 1
ATOM 1760 O O . ASN B 1 42 ? 19.249 -0.303 -38.299 1.00 23.95 27 ASN B O 1
ATOM 1765 N N . GLN B 1 43 ? 19.972 -2.323 -38.988 1.00 25.20 28 GLN B N 1
ATOM 1766 C CA . GLN B 1 43 ? 21.327 -2.193 -38.480 1.00 26.91 28 GLN B CA 1
ATOM 1767 C C . GLN B 1 43 ? 22.091 -1.162 -39.313 1.00 24.79 28 GLN B C 1
ATOM 1768 O O . GLN B 1 43 ? 21.999 -1.153 -40.530 1.00 24.17 28 GLN B O 1
ATOM 1774 N N . VAL B 1 44 ? 22.821 -0.282 -38.645 1.00 24.14 29 VAL B N 1
ATOM 1775 C CA . VAL B 1 44 ? 23.682 0.675 -39.315 1.00 22.39 29 VAL B CA 1
ATOM 1776 C C . VAL B 1 44 ? 25.121 0.165 -39.222 1.00 23.67 29 VAL B C 1
ATOM 1777 O O . VAL B 1 44 ? 25.513 -0.364 -38.190 1.00 23.19 29 VAL B O 1
ATOM 1781 N N . GLU B 1 45 ? 25.885 0.312 -40.304 1.00 23.47 30 GLU B N 1
ATOM 1782 C CA . GLU B 1 45 ? 27.324 0.035 -40.314 1.00 24.48 30 GLU B CA 1
ATOM 1783 C C . GLU B 1 45 ? 28.010 1.058 -41.202 1.00 22.07 30 GLU B C 1
ATOM 1784 O O . GLU B 1 45 ? 27.365 1.714 -42.005 1.00 20.58 30 GLU B O 1
ATOM 1790 N N . GLY B 1 46 ? 29.326 1.173 -41.079 1.00 21.28 31 GLY B N 1
ATOM 1791 C CA . GLY B 1 46 ? 30.098 2.025 -41.971 1.00 22.31 31 GLY B CA 1
ATOM 1792 C C . GLY B 1 46 ? 30.242 3.464 -41.512 1.00 22.43 31 GLY B C 1
ATOM 1793 O O . GLY B 1 46 ? 29.513 3.929 -40.644 1.00 23.59 31 GLY B O 1
ATOM 1794 N N . GLU B 1 47 ? 31.165 4.175 -42.146 1.00 21.72 32 GLU B N 1
ATOM 1795 C CA . GLU B 1 47 ? 31.514 5.537 -41.764 1.00 21.78 32 GLU B CA 1
ATOM 1796 C C . GLU B 1 47 ? 30.679 6.587 -42.492 1.00 19.40 32 GLU B C 1
ATOM 1797 O O . GLU B 1 47 ? 30.563 7.728 -42.032 1.00 19.09 32 GLU B O 1
ATOM 1803 N N . VAL B 1 48 ? 30.149 6.204 -43.654 1.00 16.04 33 VAL B N 1
ATOM 1804 C CA . VAL B 1 48 ? 29.407 7.114 -44.530 1.00 15.16 33 VAL B CA 1
ATOM 1805 C C . VAL B 1 48 ? 28.058 6.477 -44.825 1.00 13.64 33 VAL B C 1
ATOM 1806 O O . VAL B 1 48 ? 27.996 5.318 -45.253 1.00 13.35 33 VAL B O 1
ATOM 1810 N N . GLN B 1 49 ? 26.985 7.231 -44.623 1.00 12.77 34 GLN B N 1
ATOM 1811 C CA . GLN B 1 49 ? 25.647 6.711 -44.906 1.00 12.84 34 GLN B CA 1
ATOM 1812 C C . GLN B 1 49 ? 25.151 7.363 -46.181 1.00 12.35 34 GLN B C 1
ATOM 1813 O O . GLN B 1 49 ? 25.396 8.546 -46.401 1.00 12.10 34 GLN B O 1
ATOM 1819 N N . VAL B 1 50 ? 24.458 6.598 -47.019 1.00 11.32 35 VAL B N 1
ATOM 1820 C CA . VAL B 1 50 ? 23.756 7.160 -48.158 1.00 11.25 35 VAL B CA 1
ATOM 1821 C C . VAL B 1 50 ? 22.361 7.416 -47.613 1.00 11.24 35 VAL B C 1
ATOM 1822 O O . VAL B 1 50 ? 21.729 6.495 -47.068 1.00 11.97 35 VAL B O 1
ATOM 1826 N N . VAL B 1 51 ? 21.885 8.654 -47.722 1.00 11.34 36 VAL B N 1
ATOM 1827 C CA . VAL B 1 51 ? 20.614 9.042 -47.100 1.00 12.28 36 VAL B CA 1
ATOM 1828 C C . VAL B 1 51 ? 19.691 9.646 -48.139 1.00 13.11 36 VAL B C 1
ATOM 1829 O O . VAL B 1 51 ? 20.140 10.113 -49.190 1.00 13.44 36 VAL B O 1
ATOM 1833 N N . SER B 1 52 ? 18.399 9.608 -47.870 1.00 13.94 37 SER B N 1
ATOM 1834 C CA . SER B 1 52 ? 17.431 10.098 -48.835 1.00 15.29 37 SER B CA 1
ATOM 1835 C C . SER B 1 52 ? 16.211 10.622 -48.107 1.00 16.44 37 SER B C 1
ATOM 1836 O O . SER B 1 52 ? 15.853 10.140 -47.014 1.00 14.52 37 SER B O 1
ATOM 1839 N N . THR B 1 53 ? 15.599 11.635 -48.709 1.00 18.37 38 THR B N 1
ATOM 1840 C CA . THR B 1 53 ? 14.246 12.014 -48.363 1.00 21.30 38 THR B CA 1
ATOM 1841 C C . THR B 1 53 ? 13.367 11.483 -49.480 1.00 23.62 38 THR B C 1
ATOM 1842 O O . THR B 1 53 ? 13.834 10.722 -50.333 1.00 23.85 38 THR B O 1
ATOM 1846 N N . ALA B 1 54 ? 12.099 11.886 -49.498 1.00 26.10 39 ALA B N 1
ATOM 1847 C CA . ALA B 1 54 ? 11.206 11.476 -50.590 1.00 26.00 39 ALA B CA 1
ATOM 1848 C C . ALA B 1 54 ? 11.569 12.170 -51.894 1.00 26.71 39 ALA B C 1
ATOM 1849 O O . ALA B 1 54 ? 11.153 11.723 -52.964 1.00 27.87 39 ALA B O 1
ATOM 1851 N N . THR B 1 55 ? 12.347 13.252 -51.832 1.00 23.95 40 THR B N 1
ATOM 1852 C CA . THR B 1 55 ? 12.691 13.964 -53.066 1.00 24.76 40 THR B CA 1
ATOM 1853 C C . THR B 1 55 ? 14.177 13.988 -53.470 1.00 23.01 40 THR B C 1
ATOM 1854 O O . THR B 1 55 ? 14.482 14.249 -54.633 1.00 22.65 40 THR B O 1
ATOM 1858 N N . GLN B 1 56 ? 15.108 13.719 -52.550 1.00 20.02 41 GLN B N 1
ATOM 1859 C CA . GLN B 1 56 ? 16.524 13.836 -52.945 1.00 18.48 41 GLN B CA 1
ATOM 1860 C C . GLN B 1 56 ? 17.411 12.925 -52.116 1.00 16.15 41 GLN B C 1
ATOM 1861 O O . GLN B 1 56 ? 17.038 12.557 -51.005 1.00 16.81 41 GLN B O 1
ATOM 1867 N N . SER B 1 57 ? 18.568 12.581 -52.654 1.00 14.51 42 SER B N 1
ATOM 1868 C CA . SER B 1 57 ? 19.513 11.735 -51.938 1.00 13.61 42 SER B CA 1
ATOM 1869 C C . SER B 1 57 ? 20.924 12.331 -51.968 1.00 12.61 42 SER B C 1
ATOM 1870 O O . SER B 1 57 ? 21.254 13.145 -52.846 1.00 12.43 42 SER B O 1
ATOM 1873 N N . PHE B 1 58 ? 21.735 11.922 -50.989 1.00 11.65 43 PHE B N 1
ATOM 1874 C CA . PHE B 1 58 ? 23.023 12.558 -50.705 1.00 11.89 43 PHE B CA 1
ATOM 1875 C C . PHE B 1 58 ? 23.724 11.718 -49.625 1.00 11.91 43 PHE B C 1
ATOM 1876 O O . PHE B 1 58 ? 23.276 10.597 -49.313 1.00 12.27 43 PHE B O 1
ATOM 1884 N N . LEU B 1 59 ? 24.820 12.223 -49.066 1.00 11.56 44 LEU B N 1
ATOM 1885 C CA . LEU B 1 59 ? 25.638 11.426 -48.159 1.00 11.76 44 LEU B CA 1
ATOM 1886 C C . LEU B 1 59 ? 25.693 12.081 -46.796 1.00 12.15 44 LEU B C 1
ATOM 1887 O O . LEU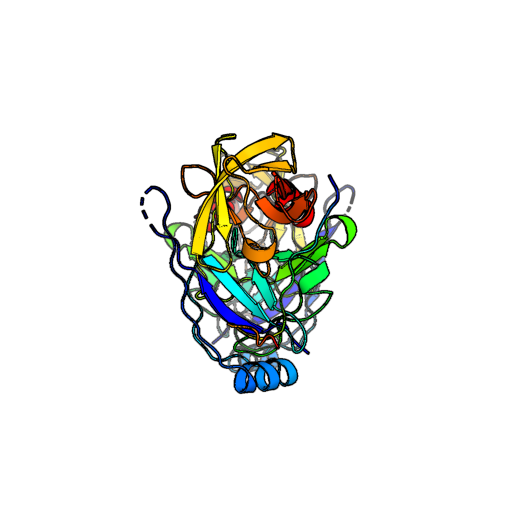 B 1 59 ? 25.479 13.283 -46.692 1.00 12.24 44 LEU B O 1
ATOM 1892 N N . ALA B 1 60 ? 25.951 11.281 -45.764 1.00 12.41 45 ALA B N 1
ATOM 1893 C CA . ALA B 1 60 ? 26.182 11.806 -44.429 1.00 13.90 45 ALA B CA 1
ATOM 1894 C C . ALA B 1 60 ? 27.414 11.072 -43.911 1.00 15.57 45 ALA B C 1
ATOM 1895 O O . ALA B 1 60 ? 27.607 9.882 -44.206 1.00 16.70 45 ALA B O 1
ATOM 1897 N N . THR B 1 61 ? 28.263 11.780 -43.180 1.00 15.71 46 THR B N 1
ATOM 1898 C CA . THR B 1 61 ? 29.537 11.234 -42.729 1.00 16.61 46 THR B CA 1
ATOM 1899 C C . THR B 1 61 ? 29.604 11.284 -41.193 1.00 17.97 46 THR B C 1
ATOM 1900 O O . THR B 1 61 ? 29.327 12.338 -40.599 1.00 16.46 46 THR B O 1
ATOM 1904 N N A CYS B 1 62 ? 29.963 10.169 -40.555 0.58 18.03 47 CYS B N 1
ATOM 1905 N N B CYS B 1 62 ? 29.969 10.162 -40.576 0.42 18.23 47 CYS B N 1
ATOM 1906 C CA A CYS B 1 62 ? 30.068 10.132 -39.097 0.58 19.33 47 CYS B CA 1
ATOM 1907 C CA B CYS B 1 62 ? 30.125 10.090 -39.134 0.42 19.45 47 CYS B CA 1
ATOM 1908 C C A CYS B 1 62 ? 31.473 10.507 -38.618 0.58 19.42 47 CYS B C 1
ATOM 1909 C C B CYS B 1 62 ? 31.511 10.586 -38.721 0.42 19.39 47 CYS B C 1
ATOM 1910 O O A CYS B 1 62 ? 32.456 9.842 -38.963 0.58 19.26 47 CYS B O 1
ATOM 1911 O O B CYS B 1 62 ? 32.525 10.068 -39.203 0.42 19.01 47 CYS B O 1
ATOM 1916 N N . VAL B 1 63 ? 31.544 11.600 -37.853 1.00 18.91 48 VAL B N 1
ATOM 1917 C CA . VAL B 1 63 ? 32.808 12.133 -37.287 1.00 19.66 48 VAL B CA 1
ATOM 1918 C C . VAL B 1 63 ? 32.593 12.394 -35.786 1.00 20.75 48 VAL B C 1
ATOM 1919 O O . VAL B 1 63 ? 31.688 13.126 -35.406 1.00 19.37 48 VAL B O 1
ATOM 1923 N N . ASN B 1 64 ? 33.390 11.744 -34.940 1.00 23.75 49 ASN B N 1
ATOM 1924 C CA . ASN B 1 64 ? 33.268 11.878 -33.475 1.00 24.74 49 ASN B CA 1
ATOM 1925 C C . ASN B 1 64 ? 31.850 11.696 -32.917 1.00 24.21 49 ASN B C 1
ATOM 1926 O O . ASN B 1 64 ? 31.373 12.516 -32.133 1.00 25.00 49 ASN B O 1
ATOM 1931 N N . GLY B 1 65 ? 31.177 10.631 -33.348 1.00 22.51 50 GLY B N 1
ATOM 1932 C CA . GLY B 1 65 ? 29.867 10.266 -32.810 1.00 21.50 50 GLY B CA 1
ATOM 1933 C C . GLY B 1 65 ? 28.730 11.148 -33.289 1.00 20.48 50 GLY B C 1
ATOM 1934 O O . GLY B 1 65 ? 27.625 11.089 -32.752 1.00 21.94 50 GLY B O 1
ATOM 1935 N N . VAL B 1 66 ? 28.992 11.960 -34.306 1.00 18.83 51 VAL B N 1
ATOM 1936 C CA . VAL B 1 66 ? 27.945 12.767 -34.932 1.00 18.51 51 VAL B CA 1
ATOM 1937 C C . VAL B 1 66 ? 27.894 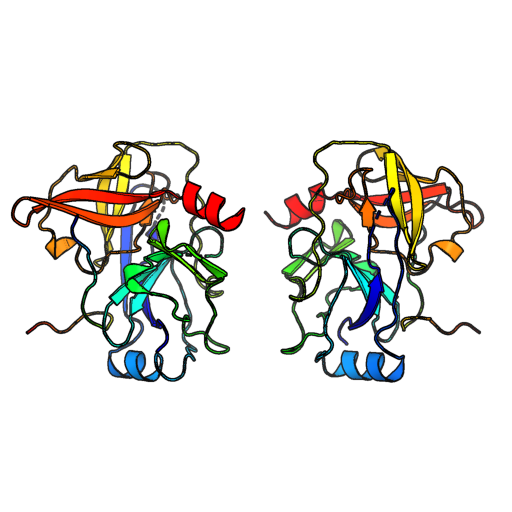12.427 -36.420 1.00 18.03 51 VAL B C 1
ATOM 1938 O O . VAL B 1 66 ? 28.908 12.337 -37.060 1.00 18.48 51 VAL B O 1
ATOM 1942 N N B CYS B 1 67 ? 26.690 12.183 -36.941 0.34 18.04 52 CYS B N 1
ATOM 1943 N N C CYS B 1 67 ? 26.689 12.263 -36.931 0.66 19.18 52 CYS B N 1
ATOM 1944 C CA B CYS B 1 67 ? 26.476 12.043 -38.382 0.34 17.35 52 CYS B CA 1
ATOM 1945 C CA C CYS B 1 67 ? 26.465 12.039 -38.325 0.66 18.61 52 CYS B CA 1
ATOM 1946 C C B CYS B 1 67 ? 26.199 13.407 -38.987 0.34 16.76 52 CYS B C 1
ATOM 1947 C C C CYS B 1 67 ? 26.190 13.400 -38.987 0.66 17.58 52 CYS B C 1
ATOM 1948 O O B CYS B 1 67 ? 25.152 14.007 -38.732 0.34 16.16 52 CYS B O 1
ATOM 1949 O O C CYS B 1 67 ? 25.133 14.000 -38.756 0.66 16.38 52 CYS B O 1
ATOM 1954 N N . TRP B 1 68 ? 27.134 13.874 -39.807 1.00 15.79 53 TRP B N 1
ATOM 1955 C CA . TRP B 1 68 ? 27.067 15.215 -40.408 1.00 15.73 53 TRP B CA 1
ATOM 1956 C C . TRP B 1 68 ? 26.649 15.189 -41.839 1.00 14.93 53 TRP B C 1
ATOM 1957 O O . TRP B 1 68 ? 27.069 14.317 -42.602 1.00 14.70 53 TRP B O 1
ATOM 1968 N N . THR B 1 69 ? 25.849 16.167 -42.241 1.00 14.29 54 THR B N 1
ATOM 1969 C CA . THR B 1 69 ? 25.533 16.299 -43.653 1.00 13.93 54 THR B CA 1
ATOM 1970 C C . THR B 1 69 ? 25.286 17.752 -44.025 1.00 13.83 54 THR B C 1
ATOM 1971 O O . THR B 1 69 ? 25.455 18.672 -43.196 1.00 13.73 54 THR B O 1
ATOM 1975 N N . VAL B 1 70 ? 24.907 17.962 -45.276 1.00 14.30 55 VAL B N 1
ATOM 1976 C CA . VAL B 1 70 ? 24.636 19.305 -45.768 1.00 14.30 55 VAL B CA 1
ATOM 1977 C C . VAL B 1 70 ? 23.215 19.740 -45.466 1.00 14.13 55 VAL B C 1
ATOM 1978 O O . VAL B 1 70 ? 22.262 18.990 -45.663 1.00 12.54 55 VAL B O 1
ATOM 1982 N N . TYR B 1 71 ? 23.090 20.996 -45.048 1.00 14.84 56 TYR B N 1
ATOM 1983 C CA . TYR B 1 71 ? 21.777 21.612 -44.847 1.00 16.92 56 TYR B CA 1
ATOM 1984 C C . TYR B 1 71 ? 20.961 21.677 -46.152 1.00 17.52 56 TYR B C 1
ATOM 1985 O O . TYR B 1 71 ? 19.743 21.477 -46.136 1.00 16.66 56 TYR B O 1
ATOM 1994 N N . HIS B 1 72 ? 21.606 21.898 -47.303 1.00 17.16 57 HIS B N 1
ATOM 1995 C CA . HIS B 1 72 ? 20.827 21.938 -48.544 1.00 18.45 57 HIS B CA 1
ATOM 1996 C C . HIS B 1 72 ? 20.238 20.603 -48.923 1.00 17.76 57 HIS B C 1
ATOM 1997 O O . HIS B 1 72 ? 19.349 20.527 -49.752 1.00 16.82 57 HIS B O 1
ATOM 2004 N N . GLY B 1 73 ? 20.721 19.535 -48.298 1.00 16.50 58 GLY B N 1
ATOM 2005 C CA . GLY B 1 73 ? 20.170 18.214 -48.513 1.00 16.00 58 GLY B CA 1
ATOM 2006 C C . GLY B 1 73 ? 19.128 17.870 -47.452 1.00 15.52 58 GLY B C 1
ATOM 2007 O O . GLY B 1 73 ? 18.013 17.466 -47.779 1.00 16.61 58 GLY B O 1
ATOM 2008 N N . ALA B 1 74 ? 19.488 18.043 -46.182 1.00 15.54 59 ALA B N 1
ATOM 2009 C CA . ALA B 1 74 ? 18.656 17.557 -45.071 1.00 14.46 59 ALA B CA 1
ATOM 2010 C C . ALA B 1 74 ? 17.663 18.610 -44.570 1.00 15.65 59 ALA B C 1
ATOM 2011 O O . ALA B 1 74 ? 16.673 18.265 -43.909 1.00 15.47 59 ALA B O 1
ATOM 2013 N N . GLY B 1 75 ? 17.917 19.883 -44.870 1.00 15.10 60 GLY B N 1
ATOM 2014 C CA . GLY B 1 75 ? 17.133 20.966 -44.260 1.00 15.65 60 GLY B CA 1
ATOM 2015 C C . GLY B 1 75 ? 17.134 20.805 -42.731 1.00 15.13 60 GLY B C 1
ATOM 2016 O O . GLY B 1 75 ? 18.178 20.526 -42.120 1.00 15.00 60 GLY B O 1
ATOM 2017 N N A SER B 1 76 ? 15.955 20.973 -42.127 0.51 14.74 61 SER B N 1
ATOM 2018 N N B SER B 1 76 ? 15.960 20.984 -42.129 0.49 14.89 61 SER B N 1
ATOM 2019 C CA A SER B 1 76 ? 15.771 20.880 -40.672 0.51 13.67 61 SER B CA 1
ATOM 2020 C CA B SER B 1 76 ? 15.789 20.891 -40.681 0.49 13.93 61 SER B CA 1
ATOM 2021 C C A SER B 1 76 ? 15.300 19.501 -40.208 0.51 14.08 61 SER B C 1
ATOM 2022 C C B SER B 1 76 ? 15.222 19.538 -40.241 0.49 14.24 61 SER B C 1
ATOM 2023 O O A SER B 1 76 ? 14.960 19.321 -39.029 0.51 13.62 61 SER B O 1
ATOM 2024 O O B SER B 1 76 ? 14.740 19.411 -39.106 0.49 13.73 61 SER B O 1
ATOM 2029 N N . LYS B 1 77 ? 15.268 18.543 -41.132 1.00 13.04 62 LYS B N 1
ATOM 2030 C CA . LYS B 1 77 ? 14.620 17.247 -40.886 1.00 12.90 62 LYS B CA 1
ATOM 2031 C C . LYS B 1 77 ? 15.245 16.359 -39.832 1.00 12.02 62 LYS B C 1
ATOM 2032 O O . LYS B 1 77 ? 16.455 16.406 -39.571 1.00 11.56 62 LYS B O 1
ATOM 2038 N N . THR B 1 78 ? 14.395 15.510 -39.266 1.00 11.28 63 THR B N 1
ATOM 2039 C CA . THR B 1 78 ? 14.816 14.446 -38.379 1.00 11.67 63 THR B CA 1
ATOM 2040 C C . THR B 1 78 ? 15.404 13.308 -39.205 1.00 11.93 63 THR B C 1
ATOM 2041 O O . THR B 1 78 ? 15.205 13.248 -40.427 1.00 11.98 63 THR B O 1
ATOM 2045 N N . LEU B 1 79 ? 16.133 12.430 -38.532 1.00 11.68 64 LEU B N 1
ATOM 2046 C CA . LEU B 1 79 ? 16.726 11.245 -39.159 1.00 12.08 64 LEU B CA 1
ATOM 2047 C C . LEU B 1 79 ? 15.958 10.068 -38.613 1.00 12.39 64 LEU B C 1
ATOM 2048 O O . LEU B 1 79 ? 15.773 9.978 -37.378 1.00 12.21 64 LEU B O 1
ATOM 2053 N N . ALA B 1 80 ? 15.470 9.193 -39.497 1.00 12.62 65 ALA B N 1
ATOM 2054 C CA . ALA B 1 80 ? 14.723 8.016 -39.042 1.00 13.35 65 ALA B CA 1
ATOM 2055 C C . ALA B 1 80 ? 15.627 7.111 -38.205 1.00 13.97 65 ALA B C 1
ATOM 2056 O O . ALA B 1 80 ? 16.748 6.836 -38.589 1.00 13.89 65 ALA B O 1
ATOM 2058 N N . GLY B 1 81 ? 15.128 6.643 -37.061 1.00 14.91 66 GLY B N 1
ATOM 2059 C CA . GLY B 1 81 ? 15.948 5.854 -36.124 1.00 15.37 66 GLY B CA 1
ATOM 2060 C C . GLY B 1 81 ? 15.160 4.737 -35.447 1.00 16.13 66 GLY B C 1
ATOM 2061 O O . GLY B 1 81 ? 13.935 4.656 -35.573 1.00 14.56 66 GLY B O 1
ATOM 2062 N N . PRO B 1 82 ? 15.867 3.856 -34.720 1.00 18.36 67 PRO B N 1
ATOM 2063 C CA . PRO B 1 82 ? 15.250 2.672 -34.108 1.00 20.07 67 PRO B CA 1
ATOM 2064 C C . PRO B 1 82 ? 14.196 3.019 -33.054 1.00 22.16 67 PRO B C 1
ATOM 2065 O O . PRO B 1 82 ? 13.215 2.287 -32.890 1.00 23.01 67 PRO B O 1
ATOM 2069 N N . LYS B 1 83 ? 14.348 4.168 -32.399 1.00 22.70 68 LYS B N 1
ATOM 2070 C CA . LYS B 1 83 ? 13.328 4.585 -31.434 1.00 24.44 68 LYS B CA 1
ATOM 2071 C C . LYS B 1 83 ? 12.441 5.691 -31.989 1.00 24.43 68 LYS B C 1
ATOM 2072 O O . LYS B 1 83 ? 11.700 6.332 -31.261 1.00 26.06 68 LYS B O 1
ATOM 2078 N N . GLY B 1 84 ? 12.493 5.888 -33.302 1.00 22.10 69 GLY B N 1
ATOM 2079 C CA . GLY B 1 84 ? 11.752 6.982 -33.924 1.00 19.71 69 GLY B CA 1
ATOM 2080 C C . GLY B 1 84 ? 12.676 8.111 -34.363 1.00 18.26 69 GLY B C 1
ATOM 2081 O O . GLY B 1 84 ? 13.910 7.982 -34.306 1.00 19.62 69 GLY B O 1
ATOM 2082 N N . PRO B 1 85 ? 12.080 9.216 -34.833 1.00 17.66 70 PRO B N 1
ATOM 2083 C CA . PRO B 1 85 ? 12.840 10.291 -35.476 1.00 17.15 70 PRO B CA 1
ATOM 2084 C C . PRO B 1 85 ? 13.857 10.895 -34.517 1.00 16.77 70 PRO B C 1
ATOM 2085 O O . PRO B 1 85 ? 13.576 11.099 -33.316 1.00 16.17 70 PRO B O 1
ATOM 2089 N N . ILE B 1 86 ? 15.033 11.182 -35.045 1.00 15.47 71 ILE B N 1
ATOM 2090 C CA . ILE B 1 86 ? 16.105 11.759 -34.247 1.00 15.03 71 ILE B CA 1
ATOM 2091 C C . ILE B 1 86 ? 16.202 13.226 -34.625 1.00 14.68 71 ILE B C 1
ATOM 2092 O O . ILE B 1 86 ? 16.444 13.554 -35.781 1.00 13.17 71 ILE B O 1
ATOM 2097 N N . THR B 1 87 ? 16.011 14.105 -33.652 1.00 14.40 72 THR B N 1
ATOM 2098 C CA . THR B 1 87 ? 16.119 15.539 -33.884 1.00 15.25 72 THR B CA 1
ATOM 2099 C C . THR B 1 87 ? 17.587 15.906 -34.120 1.00 14.88 72 THR B C 1
ATOM 2100 O O . THR B 1 87 ? 18.470 15.329 -33.501 1.00 14.94 72 THR B O 1
ATOM 2104 N N . GLN B 1 88 ? 17.828 16.848 -35.021 1.00 14.58 73 GLN B N 1
ATOM 2105 C CA . GLN B 1 88 ? 19.165 17.384 -35.253 1.00 15.78 73 GLN B CA 1
ATOM 2106 C C . GLN B 1 88 ? 19.767 17.892 -33.948 1.00 18.00 73 GLN B C 1
ATOM 2107 O O . GLN B 1 88 ? 19.095 18.577 -33.172 1.00 17.32 73 GLN B O 1
ATOM 2113 N N . MET B 1 89 ? 21.021 17.523 -33.725 1.00 19.49 74 MET B N 1
ATOM 2114 C CA . MET B 1 89 ? 21.799 17.968 -32.585 1.00 23.19 74 MET B CA 1
ATOM 2115 C C . MET B 1 89 ? 22.413 19.330 -32.924 1.00 23.49 74 MET B C 1
ATOM 2116 O O . MET B 1 89 ? 22.614 20.171 -32.043 1.00 23.49 74 MET B O 1
ATOM 2121 N N . TYR B 1 90 ? 22.723 19.536 -34.200 1.00 21.61 75 TYR B N 1
ATOM 2122 C CA . TYR B 1 90 ? 23.373 20.765 -34.660 1.00 22.76 75 TYR B CA 1
ATOM 2123 C C . TYR B 1 90 ? 22.763 21.206 -35.971 1.00 22.16 75 TYR B C 1
ATOM 2124 O O . TYR B 1 90 ? 22.545 20.394 -36.873 1.00 20.30 75 TYR B O 1
ATOM 2133 N N . THR B 1 91 ? 22.469 22.494 -36.077 1.00 22.86 76 THR B N 1
ATOM 2134 C CA . THR B 1 91 ? 21.848 23.034 -37.284 1.00 24.02 76 THR B CA 1
ATOM 2135 C C . THR B 1 91 ? 22.530 24.365 -37.603 1.00 26.54 76 THR B C 1
ATOM 2136 O O . THR B 1 91 ? 22.199 25.390 -37.013 1.00 29.59 76 THR B O 1
ATOM 2140 N N . ASN B 1 92 ? 23.496 24.347 -38.514 1.00 26.90 77 ASN B N 1
ATOM 2141 C CA . ASN B 1 92 ? 24.252 25.556 -38.864 1.00 26.84 77 ASN B CA 1
ATOM 2142 C C . ASN B 1 92 ? 24.021 25.947 -40.308 1.00 26.78 77 ASN B C 1
ATOM 2143 O O . ASN B 1 92 ? 24.739 25.519 -41.223 1.00 25.64 77 ASN B O 1
ATOM 2148 N N . VAL B 1 93 ? 22.995 26.759 -40.512 1.00 26.64 78 VAL B N 1
ATOM 2149 C CA . VAL B 1 93 ? 22.557 27.134 -41.853 1.00 29.23 78 VAL B CA 1
ATOM 2150 C C . VAL B 1 93 ? 23.643 27.918 -42.611 1.00 30.49 78 VAL B C 1
ATOM 2151 O O . VAL B 1 93 ? 23.828 27.700 -43.815 1.00 29.90 78 VAL B O 1
ATOM 2155 N N . ASP B 1 94 ? 24.362 28.795 -41.903 1.00 32.25 79 ASP B N 1
ATOM 2156 C CA . ASP B 1 94 ? 25.417 29.629 -42.519 1.00 37.45 79 ASP B CA 1
ATOM 2157 C C . ASP B 1 94 ? 26.545 28.776 -43.094 1.00 35.07 79 ASP B C 1
ATOM 2158 O O . ASP B 1 94 ? 27.108 29.108 -44.142 1.00 35.46 79 ASP B O 1
ATOM 2163 N N . GLN B 1 95 ? 26.871 27.688 -42.396 1.00 32.88 80 GLN B N 1
ATOM 2164 C CA . GLN B 1 95 ? 27.936 26.780 -42.817 1.00 32.47 80 GLN B CA 1
ATOM 2165 C C . GLN B 1 95 ? 27.414 25.633 -43.687 1.00 29.96 80 GLN B C 1
ATOM 2166 O O . GLN B 1 95 ? 28.193 24.775 -44.106 1.00 28.01 80 GLN B O 1
ATOM 2172 N N . ASP B 1 96 ? 26.103 25.619 -43.941 1.00 26.14 81 ASP B N 1
ATOM 2173 C CA . ASP B 1 96 ? 25.440 24.563 -44.719 1.00 25.32 81 ASP B CA 1
ATOM 2174 C C . ASP B 1 96 ? 25.660 23.204 -44.067 1.00 22.64 81 ASP B C 1
ATOM 2175 O O . ASP B 1 96 ? 25.932 22.224 -44.746 1.00 22.85 81 ASP B O 1
ATOM 2180 N N . LEU B 1 97 ? 25.554 23.165 -42.742 1.00 19.83 82 LEU B N 1
ATOM 2181 C CA . LEU B 1 97 ? 25.930 21.987 -41.973 1.00 19.81 82 LEU B CA 1
ATOM 2182 C C . LEU B 1 97 ? 24.870 21.595 -40.963 1.00 17.84 82 LEU B C 1
ATOM 2183 O O . LEU B 1 97 ? 24.414 22.455 -40.193 1.00 19.17 82 LEU B O 1
ATOM 2188 N N . VAL B 1 98 ? 24.515 20.311 -40.935 1.00 16.83 83 VAL B N 1
ATOM 2189 C CA . VAL B 1 98 ? 23.645 19.767 -39.889 1.00 16.19 83 VAL B CA 1
ATOM 2190 C C . VAL B 1 98 ? 24.234 18.468 -39.347 1.00 15.41 83 VAL B C 1
ATOM 2191 O O . VAL B 1 98 ? 24.974 17.785 -40.038 1.00 14.69 83 VAL B O 1
ATOM 2195 N N . GLY B 1 99 ? 23.924 18.138 -38.098 1.00 14.72 84 GLY B N 1
ATOM 2196 C CA . GLY B 1 99 ? 24.369 16.885 -37.547 1.00 15.38 84 GLY B CA 1
ATOM 2197 C C . GLY B 1 99 ? 23.334 16.245 -36.638 1.00 16.19 84 GLY B C 1
ATOM 2198 O O . GLY B 1 99 ? 22.606 16.958 -35.931 1.00 15.44 84 GLY B O 1
ATOM 2199 N N . TRP B 1 100 ? 23.282 14.910 -36.657 1.00 15.68 85 TRP B N 1
ATOM 2200 C CA . TRP B 1 100 ? 22.458 14.152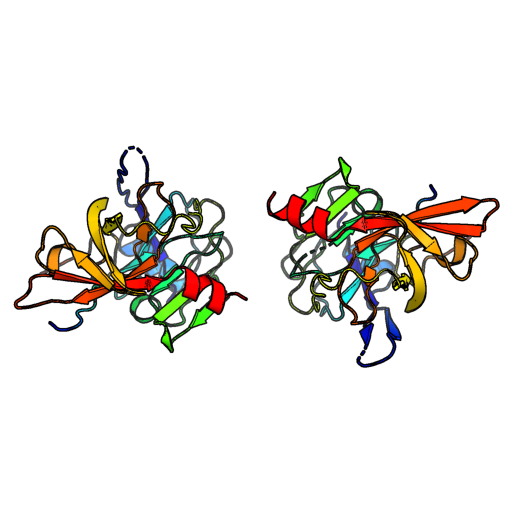 -35.702 1.00 17.00 85 TRP B CA 1
ATOM 2201 C C . TRP B 1 100 ? 23.364 13.284 -34.884 1.00 18.86 85 TRP B C 1
ATOM 2202 O O . TRP B 1 100 ? 24.435 12.873 -35.355 1.00 19.39 85 TRP B O 1
ATOM 2213 N N . GLN B 1 101 ? 22.967 12.959 -33.656 1.00 21.25 86 GLN B N 1
ATOM 2214 C CA . GLN B 1 101 ? 23.727 11.925 -32.944 1.00 24.84 86 GLN B CA 1
ATOM 2215 C C . GLN B 1 101 ? 23.768 10.662 -33.813 1.00 25.28 86 GLN B C 1
ATOM 2216 O O . GLN B 1 101 ? 22.745 10.218 -34.346 1.00 25.23 86 GLN B O 1
ATOM 2222 N N . ALA B 1 102 ? 24.965 10.124 -33.994 1.00 25.31 87 ALA B N 1
ATOM 2223 C CA . ALA B 1 102 ? 25.168 8.984 -34.885 1.00 29.13 87 ALA B CA 1
ATOM 2224 C C . ALA B 1 102 ? 24.431 7.752 -34.360 1.00 31.35 87 ALA B C 1
ATOM 2225 O O . ALA B 1 102 ? 24.413 7.507 -33.149 1.00 30.41 87 ALA B O 1
ATOM 2227 N N . PRO B 1 103 ? 23.793 6.989 -35.268 1.00 33.92 88 PRO B N 1
ATOM 2228 C CA . PRO B 1 103 ? 23.254 5.680 -34.911 1.00 35.22 88 PRO B CA 1
ATOM 2229 C C . PRO B 1 103 ? 24.327 4.794 -34.286 1.00 34.68 88 PRO B C 1
ATOM 2230 O O . PRO B 1 103 ? 25.497 4.886 -34.680 1.00 35.28 88 PRO B O 1
ATOM 2234 N N A PRO B 1 104 ? 23.958 3.909 -33.333 0.52 34.90 89 PRO B N 1
ATOM 2235 N N B PRO B 1 104 ? 23.921 3.973 -33.298 0.48 35.80 89 PRO B N 1
ATOM 2236 C CA A PRO B 1 104 ? 24.973 3.159 -32.561 0.52 33.74 89 PRO B CA 1
ATOM 2237 C CA B PRO B 1 104 ? 24.741 2.899 -32.765 0.48 34.92 89 PRO B CA 1
ATOM 2238 C C A PRO B 1 104 ? 25.992 2.341 -33.371 0.52 32.36 89 PRO B C 1
ATOM 2239 C C B PRO B 1 104 ? 24.967 1.909 -33.888 0.48 33.56 89 PRO B C 1
ATOM 2240 O O A PRO B 1 104 ? 27.171 2.303 -33.011 0.52 32.27 89 PRO B O 1
ATOM 2241 O O B PRO B 1 104 ? 24.006 1.475 -34.526 0.48 33.77 89 PRO B O 1
ATOM 2248 N N A GLY B 1 105 ? 25.542 1.692 -34.442 0.52 31.29 90 GLY B N 1
ATOM 2249 N N B GLY B 1 105 ? 26.225 1.582 -34.148 0.48 31.97 90 GLY B N 1
ATOM 2250 C CA A GLY B 1 105 ? 26.404 0.820 -35.249 0.52 30.50 90 GLY B CA 1
ATOM 2251 C CA B GLY B 1 105 ? 26.563 0.742 -35.285 0.48 30.93 90 GLY B CA 1
ATOM 2252 C C A GLY B 1 105 ? 27.393 1.542 -36.153 0.52 30.36 90 GLY B C 1
ATOM 2253 C C B GLY B 1 105 ? 27.374 1.508 -36.313 0.48 30.44 90 GLY B C 1
ATOM 2254 O O A GLY B 1 105 ? 28.401 0.965 -36.561 0.52 29.82 90 GLY B O 1
ATOM 2255 O O B GLY B 1 105 ? 28.238 0.933 -36.972 0.48 30.34 90 GLY B O 1
ATOM 2256 N N . ALA B 1 106 ? 27.101 2.805 -36.458 1.00 29.04 91 ALA B N 1
ATOM 2257 C CA . ALA B 1 106 ? 27.912 3.630 -37.356 1.00 30.19 91 ALA B CA 1
ATOM 2258 C C . ALA B 1 106 ? 29.332 3.763 -36.817 1.00 30.80 91 ALA B C 1
ATOM 2259 O O . ALA B 1 106 ? 29.532 3.863 -35.602 1.00 31.04 91 ALA B O 1
ATOM 2261 N N . ARG B 1 107 ? 30.310 3.729 -37.714 1.00 31.38 92 ARG B N 1
ATOM 2262 C CA . ARG B 1 107 ? 31.718 3.866 -37.324 1.00 34.79 92 ARG B CA 1
ATOM 2263 C C . ARG B 1 107 ? 32.178 5.296 -37.548 1.00 33.01 92 ARG B C 1
ATOM 2264 O O . ARG B 1 107 ? 32.062 5.814 -38.667 1.00 33.37 92 ARG B O 1
ATOM 2272 N N . SER B 1 108 ? 32.708 5.927 -36.500 1.00 28.93 93 SER B N 1
ATOM 2273 C CA . SER B 1 108 ? 33.106 7.324 -36.594 1.00 28.28 93 SER B CA 1
ATOM 2274 C C . SER B 1 108 ? 34.516 7.506 -37.136 1.00 27.04 93 SER B C 1
ATOM 2275 O O . SER B 1 108 ? 35.430 6.781 -36.768 1.00 26.82 93 SER B O 1
ATOM 2278 N N . LEU B 1 109 ? 34.681 8.477 -38.019 1.00 24.54 94 LEU B N 1
ATOM 2279 C CA . LEU B 1 109 ? 36.009 8.939 -38.395 1.00 25.01 94 LEU B CA 1
ATOM 2280 C C . LEU B 1 109 ? 36.510 9.845 -37.266 1.00 25.69 94 LEU B C 1
ATOM 2281 O O . LEU B 1 109 ? 35.716 10.413 -36.533 1.00 24.96 94 LEU B O 1
ATOM 2286 N N . THR B 1 110 ? 37.817 9.985 -37.117 1.00 27.52 95 THR B N 1
ATOM 2287 C CA . THR B 1 110 ? 38.328 10.996 -36.199 1.00 30.30 95 THR B CA 1
ATOM 2288 C C . THR B 1 110 ? 38.905 12.162 -37.009 1.00 30.07 95 THR B C 1
ATOM 2289 O O . THR B 1 110 ? 39.386 11.958 -38.133 1.00 28.85 95 THR B O 1
ATOM 2293 N N . PRO B 1 111 ? 38.821 13.396 -36.468 1.00 30.24 96 PRO B N 1
ATOM 2294 C CA . PRO B 1 111 ? 39.317 14.563 -37.194 1.00 31.55 96 PRO B CA 1
ATOM 2295 C C . PRO B 1 111 ? 40.804 14.475 -37.504 1.00 35.07 96 PRO B C 1
ATOM 2296 O O . PRO B 1 111 ? 41.575 13.931 -36.710 1.00 35.50 96 PRO B O 1
ATOM 2300 N N . CYS B 1 112 ? 41.188 14.978 -38.675 1.00 37.15 97 CYS B N 1
ATOM 2301 C CA . CYS B 1 112 ? 42.583 14.981 -39.092 1.00 40.00 97 CYS B CA 1
ATOM 2302 C C . CYS B 1 112 ? 43.337 16.074 -38.339 1.00 41.77 97 CYS B C 1
ATOM 2303 O O . CYS B 1 112 ? 42.841 17.188 -38.191 1.00 41.89 97 CYS B O 1
ATOM 2306 N N . THR B 1 113 ? 44.538 15.738 -37.881 1.00 45.95 98 THR B N 1
ATOM 2307 C CA . THR B 1 113 ? 45.380 16.664 -37.133 1.00 49.55 98 THR B CA 1
ATOM 2308 C C . THR B 1 113 ? 46.711 16.946 -37.846 1.00 50.84 98 THR B C 1
ATOM 2309 O O . THR B 1 113 ? 47.421 17.883 -37.484 1.00 53.06 98 THR B O 1
ATOM 2313 N N . CYS B 1 114 ? 47.034 16.143 -38.861 1.00 50.89 99 CYS B N 1
ATOM 2314 C CA . CYS B 1 114 ? 48.335 16.209 -39.549 1.00 51.68 99 CYS B CA 1
ATOM 2315 C C . CYS B 1 114 ? 48.475 17.387 -40.524 1.00 52.59 99 CYS B C 1
ATOM 2316 O O . CYS B 1 114 ? 49.588 17.714 -40.953 1.00 52.35 99 CYS B O 1
ATOM 2319 N N . GLY B 1 115 ? 47.346 17.999 -40.885 1.00 51.39 100 GLY B N 1
ATOM 2320 C CA . GLY B 1 115 ? 47.324 19.141 -41.798 1.00 50.42 100 GLY B CA 1
ATOM 2321 C C . GLY B 1 115 ? 47.835 18.858 -43.207 1.00 47.94 100 GLY B C 1
ATOM 2322 O O . GLY B 1 115 ? 48.326 19.769 -43.879 1.00 47.11 100 GLY B O 1
ATOM 2323 N N . SER B 1 116 ? 47.716 17.603 -43.654 1.00 43.74 101 SER B N 1
ATOM 2324 C CA . SER B 1 116 ? 48.151 17.199 -44.998 1.00 42.19 101 SER B CA 1
ATOM 2325 C C . SER B 1 116 ? 47.386 17.960 -46.071 1.00 41.38 101 SER B C 1
ATOM 2326 O O . SER B 1 116 ? 46.234 18.345 -45.858 1.00 40.55 101 SER B O 1
ATOM 23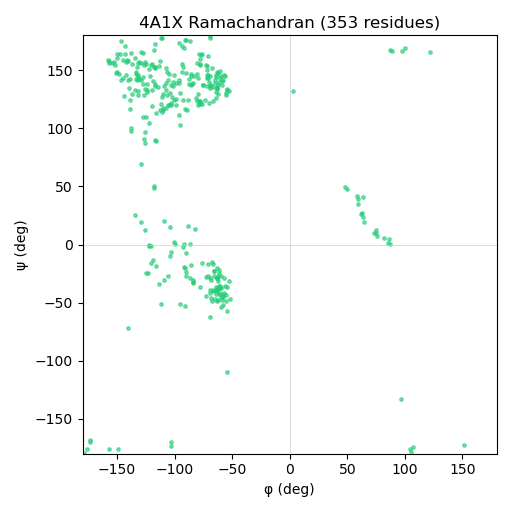29 N N . SER B 1 117 ? 48.027 18.192 -47.216 1.00 38.83 102 SER B N 1
ATOM 2330 C CA . SER B 1 117 ? 47.367 18.899 -48.306 1.00 36.91 102 SER B CA 1
ATOM 2331 C C . SER B 1 117 ? 46.930 17.970 -49.436 1.00 34.17 102 SER B C 1
ATOM 2332 O O . SER B 1 117 ? 46.204 18.390 -50.329 1.00 33.66 102 SER B O 1
ATOM 2335 N N . ASP B 1 118 ? 47.368 16.717 -49.402 1.00 35.43 103 ASP B N 1
ATOM 2336 C CA . ASP B 1 118 ? 46.856 15.735 -50.351 1.00 37.88 103 ASP B CA 1
ATOM 2337 C C . ASP B 1 118 ? 45.730 14.949 -49.692 1.00 35.15 103 ASP B C 1
ATOM 2338 O O . ASP B 1 118 ? 45.939 14.203 -48.729 1.00 37.47 103 ASP B O 1
ATOM 2343 N N . LEU B 1 119 ? 44.527 15.180 -50.209 1.00 31.05 104 LEU B N 1
ATOM 2344 C CA . LEU B 1 119 ? 43.295 14.643 -49.648 1.00 27.47 104 LEU B CA 1
ATOM 2345 C C . LEU B 1 119 ? 42.616 13.708 -50.634 1.00 26.60 104 LEU B C 1
ATOM 2346 O O . LEU B 1 119 ? 43.010 13.609 -51.813 1.00 25.30 104 LEU B O 1
ATOM 2351 N N . TYR B 1 120 ? 41.572 13.050 -50.146 1.00 24.25 105 TYR B N 1
ATOM 2352 C CA . TYR B 1 120 ? 40.849 12.053 -50.912 1.00 24.88 105 TYR B CA 1
ATOM 2353 C C . TYR B 1 120 ? 39.373 12.241 -50.652 1.00 23.14 105 TYR B C 1
ATOM 2354 O O . TYR B 1 120 ? 38.952 12.262 -49.514 1.00 22.16 105 TYR B O 1
ATOM 2363 N N . LEU B 1 121 ? 38.616 12.421 -51.720 1.00 22.33 106 LEU B N 1
ATOM 2364 C CA . LEU B 1 121 ? 37.174 12.533 -51.635 1.00 23.20 106 LEU B CA 1
ATOM 2365 C C . LEU B 1 121 ? 36.549 11.151 -51.891 1.00 21.63 106 LEU B C 1
ATOM 2366 O O . LEU B 1 121 ? 36.899 10.472 -52.866 1.00 20.92 106 LEU B O 1
ATOM 2371 N N . VAL B 1 122 ? 35.644 10.729 -51.015 1.00 21.06 107 VAL B N 1
ATOM 2372 C CA . VAL B 1 122 ? 34.935 9.470 -51.223 1.00 21.21 107 VAL B CA 1
ATOM 2373 C C . VAL B 1 122 ? 33.574 9.824 -51.816 1.00 21.38 107 VAL B C 1
ATOM 2374 O O . VAL B 1 122 ? 32.805 10.582 -51.217 1.00 21.80 107 VAL B O 1
ATOM 2378 N N . THR B 1 123 ? 33.300 9.325 -53.014 1.00 20.29 108 THR B N 1
ATOM 2379 C CA . THR B 1 123 ? 32.048 9.669 -53.685 1.00 20.23 108 THR B CA 1
ATOM 2380 C C . THR B 1 123 ? 30.965 8.648 -53.410 1.00 20.10 108 THR B C 1
ATOM 2381 O O . THR B 1 123 ? 31.209 7.576 -52.866 1.00 18.97 108 THR B O 1
ATOM 2385 N N . ARG B 1 124 ? 29.762 9.004 -53.826 1.00 21.30 109 ARG B N 1
ATOM 2386 C CA . ARG B 1 124 ? 28.591 8.152 -53.736 1.00 23.47 109 ARG B CA 1
ATOM 2387 C C . ARG B 1 124 ? 28.805 6.775 -54.392 1.00 25.30 109 ARG B C 1
ATOM 2388 O O . ARG B 1 124 ? 28.332 5.755 -53.891 1.00 25.24 109 ARG B O 1
ATOM 2396 N N . HIS B 1 125 ? 29.538 6.730 -55.494 1.00 28.40 110 HIS B N 1
ATOM 2397 C CA . HIS B 1 125 ? 29.835 5.428 -56.106 1.00 30.58 110 HIS B CA 1
ATOM 2398 C C . HIS B 1 125 ? 31.005 4.721 -55.465 1.00 29.94 110 HIS B C 1
ATOM 2399 O O . HIS B 1 125 ? 31.505 3.737 -55.995 1.00 31.24 110 HIS B O 1
ATOM 2406 N N . ALA B 1 126 ? 31.425 5.207 -54.299 1.00 27.66 111 ALA B N 1
ATOM 2407 C CA . ALA B 1 126 ? 32.531 4.626 -53.526 1.00 27.79 111 ALA B CA 1
ATOM 2408 C C . ALA B 1 126 ? 33.892 4.692 -54.248 1.00 27.22 111 ALA B C 1
ATOM 2409 O O . ALA B 1 126 ? 34.788 3.916 -53.965 1.00 26.29 111 ALA B O 1
ATOM 2411 N N . ASP B 1 127 ? 34.035 5.629 -55.173 1.00 26.81 112 ASP B N 1
ATOM 2412 C CA . ASP B 1 127 ? 35.339 5.928 -55.741 1.00 29.27 112 ASP B CA 1
ATOM 2413 C C . ASP B 1 127 ? 36.058 6.893 -54.806 1.00 27.95 112 ASP B C 1
ATOM 2414 O O . ASP B 1 127 ? 35.433 7.739 -54.150 1.00 26.50 112 ASP B O 1
ATOM 2419 N N . VAL B 1 128 ? 37.368 6.726 -54.716 1.00 27.25 113 VAL B N 1
ATOM 2420 C CA . VAL B 1 128 ? 38.187 7.584 -53.894 1.00 26.48 113 VAL B CA 1
ATOM 2421 C C . VAL B 1 128 ? 39.005 8.426 -54.850 1.00 27.60 113 VAL B C 1
ATOM 2422 O O . VAL B 1 128 ? 39.804 7.883 -55.620 1.00 28.24 113 VAL B O 1
ATOM 2426 N N . ILE B 1 129 ? 38.788 9.739 -54.839 1.00 25.34 114 ILE B N 1
ATOM 2427 C CA . ILE B 1 129 ? 39.463 10.600 -55.801 1.00 25.46 114 ILE B CA 1
ATOM 2428 C C . ILE B 1 129 ? 40.401 11.618 -55.149 1.00 25.23 114 ILE B C 1
ATOM 2429 O O . ILE B 1 129 ? 40.065 12.223 -54.120 1.00 23.87 114 ILE B O 1
ATOM 2434 N N . PRO B 1 130 ? 41.590 11.814 -55.752 1.00 24.00 115 PRO B N 1
ATOM 2435 C CA . PRO B 1 130 ? 42.562 12.724 -55.155 1.00 23.03 115 PRO B CA 1
ATOM 2436 C C . PRO B 1 130 ? 42.168 14.195 -55.269 1.00 22.26 115 PRO B C 1
ATOM 2437 O O . PRO B 1 130 ? 41.738 14.657 -56.326 1.00 21.08 115 PRO B O 1
ATOM 2441 N N . VAL B 1 131 ? 42.352 14.922 -54.170 1.00 21.20 116 VAL B N 1
ATOM 2442 C CA . VAL B 1 131 ? 42.063 16.343 -54.095 1.00 21.01 116 VAL B CA 1
ATOM 2443 C C . VAL B 1 131 ? 43.257 17.076 -53.475 1.00 20.95 116 VAL B C 1
ATOM 2444 O O . VAL B 1 131 ? 43.865 16.586 -52.522 1.00 21.73 116 VAL B O 1
ATOM 2448 N N . ARG B 1 132 ? 43.547 18.270 -53.981 1.00 20.77 117 ARG B N 1
ATOM 2449 C CA . ARG B 1 132 ? 44.633 19.088 -53.460 1.00 22.23 117 ARG B CA 1
ATOM 2450 C C . ARG B 1 132 ? 44.026 20.237 -52.695 1.00 22.15 117 ARG B C 1
ATOM 2451 O O . ARG B 1 132 ? 43.318 21.056 -53.272 1.00 22.42 117 ARG B O 1
ATOM 2459 N N . ARG B 1 133 ? 44.300 20.308 -51.401 1.00 23.14 118 ARG B N 1
ATOM 2460 C CA . ARG B 1 133 ? 43.778 21.411 -50.599 1.00 26.93 118 ARG B CA 1
ATOM 2461 C C . ARG B 1 133 ? 44.331 22.768 -51.040 1.00 28.68 118 ARG B C 1
ATOM 2462 O O . ARG B 1 133 ? 45.544 22.927 -51.216 1.00 28.41 118 ARG B O 1
ATOM 2470 N N . ARG B 1 134 ? 43.425 23.728 -51.224 1.00 30.15 119 ARG B N 1
ATOM 2471 C CA . ARG B 1 134 ? 43.764 25.096 -51.581 1.00 35.16 119 ARG B CA 1
ATOM 2472 C C . ARG B 1 134 ? 43.047 26.035 -50.623 1.00 37.97 119 ARG B C 1
ATOM 2473 O O . ARG B 1 134 ? 42.107 26.729 -51.019 1.00 44.97 119 ARG B O 1
ATOM 2481 N N . GLY B 1 135 ? 43.454 26.041 -49.362 1.00 38.95 120 GLY B N 1
ATOM 2482 C CA . GLY B 1 135 ? 42.802 26.894 -48.365 1.00 38.91 120 GLY B CA 1
ATOM 2483 C C . GLY B 1 135 ? 41.901 26.130 -47.413 1.00 39.81 120 GLY B C 1
ATOM 2484 O O . GLY B 1 135 ? 41.777 24.899 -47.496 1.00 38.12 120 GLY B O 1
ATOM 2485 N N . ASP B 1 136 ? 41.260 26.866 -46.509 1.00 39.24 121 ASP B N 1
ATOM 2486 C CA . ASP B 1 136 ? 40.458 26.253 -45.456 1.00 41.19 121 ASP B CA 1
ATOM 2487 C C . ASP B 1 136 ? 39.340 25.354 -45.997 1.00 38.52 121 ASP B C 1
ATOM 2488 O O . ASP B 1 136 ? 39.150 24.249 -45.488 1.00 39.58 121 ASP B O 1
ATOM 2493 N N . SER B 1 137 ? 38.639 25.813 -47.036 1.00 34.42 122 SER B N 1
ATOM 2494 C CA . SER B 1 137 ? 37.422 25.144 -47.502 1.00 33.68 122 SER B CA 1
ATOM 2495 C C . SER B 1 137 ? 37.334 24.823 -49.007 1.00 30.49 122 SER B C 1
ATOM 2496 O O . SER B 1 137 ? 36.239 24.597 -49.518 1.00 26.43 122 SER B O 1
ATOM 2499 N N . ARG B 1 138 ? 38.472 24.806 -49.706 1.00 29.32 123 ARG B N 1
ATOM 2500 C CA . ARG B 1 138 ? 38.499 24.489 -51.133 1.00 31.12 123 ARG B CA 1
ATOM 2501 C C . ARG B 1 138 ? 39.600 23.499 -51.444 1.00 29.13 123 ARG B C 1
ATOM 2502 O O . ARG B 1 138 ? 40.651 23.496 -50.796 1.00 30.26 123 ARG B O 1
ATOM 2510 N N . GLY B 1 139 ? 39.346 22.651 -52.427 1.00 27.49 124 GLY B N 1
ATOM 2511 C CA . GLY B 1 139 ? 40.358 21.743 -52.957 1.00 27.73 124 GLY B CA 1
ATOM 2512 C C . GLY B 1 139 ? 40.123 21.531 -54.438 1.00 29.27 124 GLY B C 1
ATOM 2513 O O . GLY B 1 139 ? 38.979 21.441 -54.874 1.00 29.87 124 GLY B O 1
ATOM 2514 N N . SER B 1 140 ? 41.193 21.461 -55.226 1.00 27.51 125 SER B N 1
ATOM 2515 C CA . SER B 1 140 ? 41.038 21.260 -56.660 1.00 25.45 125 SER B CA 1
ATOM 2516 C C . SER B 1 140 ? 41.122 19.771 -56.943 1.00 24.28 125 SER B C 1
ATOM 2517 O O . SER B 1 140 ? 41.796 19.023 -56.237 1.00 21.51 125 SER B O 1
ATOM 2520 N N . LEU B 1 141 ? 40.402 19.333 -57.962 1.00 23.74 126 LEU B N 1
ATOM 2521 C CA . LEU B 1 141 ? 40.490 17.953 -58.386 1.00 25.51 126 LEU B CA 1
ATOM 2522 C C . LEU B 1 141 ? 41.775 17.764 -59.202 1.00 27.90 126 LEU B C 1
ATOM 2523 O O . LEU B 1 141 ? 41.986 18.439 -60.199 1.00 28.34 126 LEU B O 1
ATOM 2528 N N . LEU B 1 142 ? 42.628 16.848 -58.772 1.00 29.94 127 LEU B N 1
ATOM 2529 C CA . LEU B 1 142 ? 43.881 16.593 -59.495 1.00 32.93 127 LEU B CA 1
ATOM 2530 C C . LEU B 1 142 ? 43.625 15.938 -60.845 1.00 34.66 127 LEU B C 1
ATOM 2531 O O . LEU B 1 142 ? 44.376 16.142 -61.809 1.00 37.29 127 LEU B O 1
ATOM 2536 N N . SER B 1 143 ? 42.532 15.187 -60.920 1.00 34.01 128 SER B N 1
ATOM 2537 C CA . SER B 1 143 ? 42.096 14.595 -62.171 1.00 35.30 128 SER B CA 1
ATOM 2538 C C . SER B 1 143 ? 40.641 14.994 -62.437 1.00 32.73 128 SER B C 1
ATOM 2539 O O . SER B 1 143 ? 39.728 14.378 -61.899 1.00 32.12 128 SER B O 1
ATOM 2542 N N . PRO B 1 144 ? 40.423 16.039 -63.251 1.00 32.00 129 PRO B N 1
ATOM 2543 C CA . PRO B 1 144 ? 39.050 16.541 -63.432 1.00 32.45 129 PRO B CA 1
ATOM 2544 C C . PRO B 1 144 ? 38.114 15.440 -63.910 1.00 30.54 129 PRO B C 1
ATOM 2545 O O . PRO B 1 144 ? 38.532 14.542 -64.628 1.00 28.96 129 PRO B O 1
ATOM 2549 N N . ARG B 1 145 ? 36.878 15.490 -63.455 1.00 29.20 130 ARG B N 1
ATOM 2550 C CA . ARG B 1 145 ? 35.872 14.507 -63.835 1.00 29.60 130 ARG B CA 1
ATOM 2551 C C . ARG B 1 145 ? 34.601 15.270 -64.181 1.00 27.20 130 ARG B C 1
ATOM 2552 O O . ARG B 1 145 ? 34.460 16.414 -63.777 1.00 27.64 130 ARG B O 1
ATOM 2560 N N . PRO B 1 146 ? 33.672 14.646 -64.933 1.00 27.17 131 PRO B N 1
ATOM 2561 C CA . PRO B 1 146 ? 32.417 15.349 -65.194 1.00 27.40 131 PRO B CA 1
ATOM 2562 C C . PRO B 1 146 ? 31.684 15.564 -63.868 1.00 29.72 131 PRO B C 1
ATOM 2563 O O . PRO B 1 146 ? 31.779 14.714 -62.985 1.00 28.97 131 PRO B O 1
ATOM 2567 N N . VAL B 1 147 ? 30.969 16.677 -63.721 1.00 31.44 132 VAL B N 1
ATOM 2568 C CA . VAL B 1 147 ? 30.233 16.938 -62.479 1.00 33.35 132 VAL B CA 1
ATOM 2569 C C . VAL B 1 147 ? 29.172 15.878 -62.206 1.00 33.71 132 VAL B C 1
ATOM 2570 O O . VAL B 1 147 ? 28.774 15.683 -61.057 1.00 32.70 132 VAL B O 1
ATOM 2574 N N . SER B 1 148 ? 28.739 15.180 -63.255 1.00 32.80 133 SER B N 1
ATOM 2575 C CA . SER B 1 148 ? 27.800 14.072 -63.104 1.00 34.23 133 SER B CA 1
ATOM 2576 C C . SER B 1 148 ? 28.394 12.930 -62.266 1.00 33.75 133 SER B C 1
ATOM 2577 O O . SER B 1 148 ? 27.670 12.190 -61.622 1.00 35.77 133 SER B O 1
ATOM 2580 N N . TYR B 1 149 ? 29.712 12.774 -62.302 1.00 31.65 134 TYR B N 1
ATOM 2581 C CA . TYR B 1 149 ? 30.397 11.774 -61.489 1.00 31.79 134 TYR B CA 1
ATOM 2582 C C . TYR B 1 149 ? 30.199 12.035 -59.995 1.00 29.19 134 TYR B C 1
ATOM 2583 O O . TYR B 1 149 ? 30.259 11.105 -59.201 1.00 28.98 134 TYR B O 1
ATOM 2592 N N . LEU B 1 150 ? 29.975 13.295 -59.628 1.00 26.17 135 LEU B N 1
ATOM 2593 C CA . LEU B 1 150 ? 29.888 13.688 -58.217 1.00 25.87 135 LEU B CA 1
ATOM 2594 C C . LEU B 1 150 ? 28.447 13.849 -57.757 1.00 26.11 135 LEU B C 1
ATOM 2595 O O . LEU B 1 150 ? 28.203 14.231 -56.616 1.00 24.09 135 LEU B O 1
ATOM 2600 N N . LYS B 1 151 ? 27.505 13.568 -58.654 1.00 27.02 136 LYS B N 1
ATOM 2601 C CA . LYS B 1 151 ? 26.090 13.709 -58.349 1.00 26.90 136 LYS B CA 1
ATOM 2602 C C . LYS B 1 151 ? 25.712 12.757 -57.215 1.00 24.58 136 LYS B C 1
ATOM 2603 O O . LYS B 1 151 ? 26.017 11.558 -57.245 1.00 24.48 136 LYS B O 1
ATOM 2609 N N . GLY B 1 152 ? 25.046 13.298 -56.211 1.00 21.61 137 GLY B N 1
ATOM 2610 C CA . GLY B 1 152 ? 24.608 12.475 -55.096 1.00 19.35 137 GLY B CA 1
ATOM 2611 C C . GLY B 1 152 ? 25.655 12.315 -54.016 1.00 17.59 137 GLY B C 1
ATOM 2612 O O . GLY B 1 152 ? 25.413 11.582 -53.053 1.00 17.44 137 GLY B O 1
ATOM 2613 N N . SER B 1 153 ? 26.802 13.001 -54.149 1.00 15.94 138 SER B N 1
ATOM 2614 C CA . SER B 1 153 ? 27.888 12.868 -53.174 1.00 15.57 138 SER B CA 1
ATOM 2615 C C . SER B 1 153 ? 27.962 13.960 -52.102 1.00 15.15 138 SER B C 1
ATOM 2616 O O . SER B 1 153 ? 28.819 13.893 -51.208 1.00 14.53 138 SER B O 1
ATOM 2619 N N A SER B 1 154 ? 27.089 14.958 -52.199 0.50 15.14 139 SER B N 1
ATOM 2620 N N B SER B 1 154 ? 27.101 14.971 -52.211 0.50 14.98 139 SER B N 1
ATOM 2621 C CA A SER B 1 154 ? 27.074 16.060 -51.241 0.50 16.00 139 SER B CA 1
ATOM 2622 C CA B SER B 1 154 ? 27.037 16.044 -51.217 0.50 15.76 139 SER B CA 1
ATOM 2623 C C A SER B 1 154 ? 26.952 15.507 -49.814 0.50 15.53 139 SER B C 1
ATOM 2624 C C B SER B 1 154 ? 27.017 15.424 -49.826 0.50 15.40 139 SER B C 1
ATOM 2625 O O A SER B 1 154 ? 26.079 14.679 -49.542 0.50 15.37 139 SER B O 1
ATOM 2626 O O B SER B 1 154 ? 26.284 14.465 -49.589 0.50 15.35 139 SER B O 1
ATOM 2631 N N . GLY B 1 155 ? 27.822 15.959 -48.915 1.00 15.44 140 GLY B N 1
ATOM 2632 C CA . GLY B 1 155 ? 27.846 15.449 -47.549 1.00 15.92 140 GLY B CA 1
ATOM 2633 C C . GLY B 1 155 ? 28.862 14.350 -47.311 1.00 16.52 140 GLY B C 1
ATOM 2634 O O . GLY B 1 155 ? 29.017 13.895 -46.168 1.00 17.08 140 GLY B O 1
ATOM 2635 N N . GLY B 1 156 ? 29.561 13.928 -48.373 1.00 16.90 141 GLY B N 1
ATOM 2636 C CA . GLY B 1 156 ? 30.588 12.870 -48.274 1.00 17.42 141 GLY B CA 1
ATOM 2637 C C . GLY B 1 156 ? 31.902 13.398 -47.719 1.00 18.44 141 GLY B C 1
ATOM 2638 O O . GLY B 1 156 ? 32.096 14.615 -47.672 1.00 18.23 141 GLY B O 1
ATOM 2639 N N . PRO B 1 157 ? 32.805 12.488 -47.278 1.00 18.25 142 PRO B N 1
ATOM 2640 C CA . PRO B 1 157 ? 34.006 12.904 -46.573 1.00 18.85 142 PRO B CA 1
ATOM 2641 C C . PRO B 1 157 ? 35.179 13.267 -47.480 1.00 20.66 142 PRO B C 1
ATOM 2642 O O . PRO B 1 157 ? 35.358 12.685 -48.571 1.00 20.32 142 PRO B O 1
ATOM 2646 N N . LEU B 1 158 ? 35.957 14.240 -47.012 1.00 21.35 143 LEU B N 1
ATOM 2647 C CA . LEU B 1 158 ? 37.312 14.445 -47.467 1.00 22.43 143 LEU B CA 1
ATOM 2648 C C . LEU B 1 158 ? 38.228 13.881 -46.398 1.00 21.77 143 LEU B C 1
ATOM 2649 O O . LEU B 1 158 ? 38.096 14.222 -45.210 1.00 20.62 143 LEU B O 1
ATOM 2654 N N . LEU B 1 159 ? 39.133 13.002 -46.814 1.00 20.98 144 LEU B N 1
ATOM 2655 C CA . LEU B 1 159 ? 40.038 12.330 -45.887 1.00 21.75 144 LEU B CA 1
ATOM 2656 C C . LEU B 1 159 ? 41.487 12.697 -46.180 1.00 21.34 144 LEU B C 1
ATOM 2657 O O . LEU B 1 159 ? 41.832 13.048 -47.303 1.00 19.38 144 LEU B O 1
ATOM 2662 N N . CYS B 1 160 ? 42.322 12.637 -45.151 1.00 24.55 145 CYS B N 1
ATOM 2663 C CA . CYS B 1 160 ? 43.768 12.766 -45.328 1.00 26.34 145 CYS B CA 1
ATOM 2664 C C . CYS B 1 160 ? 44.293 11.372 -45.631 1.00 28.06 145 CYS B C 1
ATOM 2665 O O . CYS B 1 160 ? 43.533 10.404 -45.547 1.00 27.41 145 CYS B O 1
ATOM 2668 N N . PRO B 1 161 ? 45.606 11.240 -45.930 1.00 30.25 146 PRO B N 1
ATOM 2669 C CA . PRO B 1 161 ? 46.111 9.919 -46.301 1.00 31.17 146 PRO B CA 1
ATOM 2670 C C . PRO B 1 161 ? 45.964 8.828 -45.230 1.00 32.00 146 PRO B C 1
ATOM 2671 O O . PRO B 1 161 ? 45.848 7.659 -45.578 1.00 33.31 146 PRO B O 1
ATOM 2675 N N A SER B 1 162 ? 45.949 9.217 -43.958 0.35 32.01 147 SER B N 1
ATOM 2676 N N B SER B 1 162 ? 45.944 9.201 -43.953 0.65 32.21 147 SER B N 1
ATOM 2677 C CA A SER B 1 162 ? 45.746 8.266 -42.867 0.35 32.29 147 SER B CA 1
ATOM 2678 C CA B SER B 1 162 ? 45.748 8.218 -42.883 0.65 32.84 147 SER B CA 1
ATOM 2679 C C A SER B 1 162 ? 44.265 8.004 -42.576 0.35 32.50 147 SER B C 1
ATOM 2680 C C B SER B 1 162 ? 44.280 7.794 -42.727 0.65 33.25 147 SER B C 1
ATOM 2681 O O A SER B 1 162 ? 43.927 7.439 -41.536 0.35 32.41 147 SER B O 1
ATOM 2682 O O B SER B 1 162 ? 43.961 6.909 -41.931 0.65 32.29 147 SER B O 1
ATOM 2687 N N . GLY B 1 163 ? 43.393 8.420 -43.494 1.00 32.12 148 GLY B N 1
ATOM 2688 C CA . GLY B 1 163 ? 41.961 8.126 -43.406 1.00 31.72 148 GLY B CA 1
ATOM 2689 C C . GLY B 1 163 ? 41.201 8.888 -42.335 1.00 30.95 148 GLY B C 1
ATOM 2690 O O . GLY B 1 163 ? 40.111 8.474 -41.931 1.00 32.43 148 GLY B O 1
ATOM 2691 N N . HIS B 1 164 ? 41.768 9.994 -41.863 1.00 29.39 149 HIS B N 1
ATOM 2692 C CA . HIS B 1 164 ? 41.084 10.841 -40.890 1.00 27.32 149 HIS B CA 1
ATOM 2693 C C . HIS B 1 164 ? 40.325 11.927 -41.594 1.00 24.39 149 HIS B C 1
ATOM 2694 O O . HIS B 1 164 ? 40.691 12.328 -42.704 1.00 23.18 149 HIS B O 1
ATOM 2701 N N . ALA B 1 165 ? 39.255 12.415 -40.966 1.00 22.43 150 ALA B N 1
ATOM 2702 C CA . ALA B 1 165 ? 38.352 13.384 -41.602 1.00 22.12 150 ALA B CA 1
ATOM 2703 C C . ALA B 1 165 ? 38.910 14.822 -41.689 1.00 22.05 150 ALA B C 1
ATOM 2704 O O . ALA B 1 165 ? 39.316 15.395 -40.674 1.00 22.84 150 ALA B O 1
ATOM 2706 N N A VAL B 1 166 ? 38.896 15.415 -42.884 0.89 20.24 151 VAL B N 1
ATOM 2707 N N B VAL B 1 166 ? 38.902 15.392 -42.891 0.11 21.47 151 VAL B N 1
ATOM 2708 C CA A VAL B 1 166 ? 39.321 16.804 -43.060 0.89 20.17 151 VAL B CA 1
ATOM 2709 C CA B VAL B 1 166 ? 39.364 16.762 -43.089 0.11 21.05 151 VAL B CA 1
ATOM 2710 C C A VAL B 1 166 ? 38.109 17.694 -43.242 0.89 19.96 151 VAL B C 1
ATOM 2711 C C B VAL B 1 166 ? 38.225 17.696 -43.503 0.11 20.56 151 VAL B C 1
ATOM 2712 O O A VAL B 1 166 ? 38.105 18.875 -42.899 0.89 19.64 151 VAL B O 1
ATOM 2713 O O B VAL B 1 166 ? 38.403 18.913 -43.549 0.11 20.53 151 VAL B O 1
ATOM 2720 N N . GLY B 1 167 ? 37.059 17.128 -43.810 1.00 19.65 152 GLY B N 1
ATOM 2721 C CA . GLY B 1 167 ? 35.880 17.927 -44.089 1.00 19.85 152 GLY B CA 1
ATOM 2722 C C . GLY B 1 167 ? 34.763 17.142 -44.727 1.00 18.80 152 GLY B C 1
ATOM 2723 O O . GLY B 1 167 ? 34.877 15.942 -44.933 1.00 17.88 152 GLY B O 1
ATOM 2724 N N . ILE B 1 168 ? 33.668 17.826 -45.014 1.00 19.09 153 ILE B N 1
ATOM 2725 C CA . ILE B 1 168 ? 32.633 17.217 -45.819 1.00 20.62 153 ILE B CA 1
ATOM 2726 C C . ILE B 1 168 ? 32.311 18.043 -47.045 1.00 20.44 153 ILE B C 1
ATOM 2727 O O . ILE B 1 168 ? 32.189 19.272 -46.991 1.00 20.31 153 ILE B O 1
ATOM 2732 N N . PHE B 1 169 ? 32.136 17.322 -48.137 1.00 20.39 154 PHE B N 1
ATOM 2733 C CA . PHE B 1 169 ? 31.904 17.869 -49.452 1.00 21.40 154 PHE B CA 1
ATOM 2734 C C . PHE B 1 169 ? 30.557 18.585 -49.539 1.00 22.43 154 PHE B C 1
ATOM 2735 O O . PHE B 1 169 ? 29.506 17.993 -49.255 1.00 21.43 154 PHE B O 1
ATOM 2743 N N . ARG B 1 170 ? 30.575 19.861 -49.925 1.00 22.26 155 ARG B N 1
ATOM 2744 C CA . ARG B 1 170 ? 29.308 20.589 -50.040 1.00 25.88 155 ARG B CA 1
ATOM 2745 C C . ARG B 1 170 ? 28.908 21.006 -51.448 1.00 26.13 155 ARG B C 1
ATOM 2746 O O . ARG B 1 170 ? 27.722 20.989 -51.772 1.00 26.77 155 ARG B O 1
ATOM 2754 N N . ALA B 1 171 ? 29.877 21.342 -52.305 1.00 23.85 156 ALA B N 1
ATOM 2755 C CA . ALA B 1 171 ? 29.543 21.821 -53.645 1.00 24.65 156 ALA B CA 1
ATOM 2756 C C . ALA B 1 171 ? 30.722 21.611 -54.565 1.00 24.96 156 ALA B C 1
ATOM 2757 O O . ALA B 1 171 ? 31.844 21.454 -54.092 1.00 23.33 156 ALA B O 1
ATOM 2759 N N . ALA B 1 172 ? 30.459 21.575 -55.865 1.00 25.59 157 ALA B N 1
ATOM 2760 C CA . ALA B 1 172 ? 31.524 21.466 -56.835 1.00 28.31 157 ALA B CA 1
ATOM 2761 C C . ALA B 1 172 ? 31.703 22.787 -57.558 1.00 30.41 157 ALA B C 1
ATOM 2762 O O . ALA B 1 172 ? 30.767 23.584 -57.674 1.00 33.54 157 ALA B O 1
ATOM 2764 N N . VAL B 1 173 ? 32.922 23.032 -58.019 1.00 31.90 158 VAL B N 1
ATOM 2765 C CA . VAL B 1 173 ? 33.201 24.211 -58.824 1.00 34.78 158 VAL B CA 1
ATOM 2766 C C . VAL B 1 173 ? 33.366 23.695 -60.241 1.00 34.86 158 VAL B C 1
ATOM 2767 O O . VAL B 1 173 ? 34.215 22.843 -60.517 1.00 31.74 158 VAL B O 1
ATOM 2771 N N . CYS B 1 174 ? 32.517 24.197 -61.125 1.00 37.82 159 CYS B N 1
ATOM 2772 C CA . CYS B 1 174 ? 32.344 23.618 -62.441 1.00 42.60 159 CYS B CA 1
ATOM 2773 C C . CYS B 1 174 ? 32.500 24.635 -63.549 1.00 43.48 159 CYS B C 1
ATOM 2774 O O . CYS B 1 174 ? 32.110 25.789 -63.411 1.00 42.13 159 CYS B O 1
ATOM 2777 N N . THR B 1 175 ? 33.085 24.183 -64.648 1.00 44.23 160 THR B N 1
ATOM 2778 C CA . THR B 1 175 ? 33.186 24.980 -65.853 1.00 43.76 160 THR B CA 1
ATOM 2779 C C . THR B 1 175 ? 32.895 24.016 -66.984 1.00 40.32 160 THR B C 1
ATOM 2780 O O . THR B 1 175 ? 33.618 23.033 -67.170 1.00 37.87 160 THR B O 1
ATOM 2784 N N . ARG B 1 176 ? 31.801 24.280 -67.697 1.00 40.05 161 ARG B N 1
ATOM 2785 C CA . ARG B 1 176 ? 31.391 23.500 -68.865 1.00 38.15 161 ARG B CA 1
ATOM 2786 C C . ARG B 1 176 ? 31.140 22.012 -68.588 1.00 36.33 161 ARG B C 1
ATOM 2787 O O . ARG B 1 176 ? 31.470 21.151 -69.413 1.00 34.75 161 ARG B O 1
ATOM 2795 N N . GLY B 1 177 ? 30.537 21.716 -67.435 1.00 33.99 162 GLY B N 1
ATOM 2796 C CA . GLY B 1 177 ? 30.143 20.355 -67.086 1.00 31.80 162 GLY B CA 1
ATOM 2797 C C . GLY B 1 177 ? 31.277 19.569 -66.459 1.00 30.43 162 GLY B C 1
ATOM 2798 O O . GLY B 1 177 ? 31.127 18.390 -66.122 1.00 30.22 162 GLY B O 1
ATOM 2799 N N . VAL B 1 178 ? 32.423 20.213 -66.295 1.00 29.87 163 VAL B N 1
ATOM 2800 C CA . VAL B 1 178 ? 33.562 19.533 -65.711 1.00 28.51 163 VAL B CA 1
ATOM 2801 C C . VAL B 1 178 ? 33.864 20.099 -64.331 1.00 28.10 163 VAL B C 1
ATOM 2802 O O . VAL B 1 178 ? 34.020 21.306 -64.163 1.00 27.65 163 VAL B O 1
ATOM 2806 N N . ALA B 1 179 ? 33.945 19.204 -63.349 1.00 26.04 164 ALA B N 1
ATOM 2807 C CA . ALA B 1 179 ? 34.280 19.587 -61.993 1.00 26.37 164 ALA B CA 1
ATOM 2808 C C . ALA B 1 179 ? 35.779 19.763 -61.856 1.00 24.84 164 ALA B C 1
ATOM 2809 O O . ALA B 1 179 ? 36.551 18.854 -62.148 1.00 25.67 164 ALA B O 1
ATOM 2811 N N . LYS B 1 180 ? 36.169 20.947 -61.415 1.00 25.78 165 LYS B N 1
ATOM 2812 C CA . LYS B 1 180 ? 37.577 21.333 -61.302 1.00 28.63 165 LYS B CA 1
ATOM 2813 C C . LYS B 1 180 ? 38.016 21.426 -59.860 1.00 27.03 165 LYS B C 1
ATOM 2814 O O . LYS B 1 180 ? 39.190 21.221 -59.547 1.00 27.00 165 LYS B O 1
ATOM 2820 N N . ALA B 1 181 ? 37.073 21.789 -58.995 1.00 26.45 166 ALA B N 1
ATOM 2821 C CA . ALA B 1 181 ? 37.359 22.012 -57.587 1.00 26.41 166 ALA B CA 1
ATOM 2822 C C . ALA B 1 181 ? 36.143 21.628 -56.751 1.00 26.29 166 ALA B C 1
ATOM 2823 O O . ALA B 1 181 ? 35.036 21.472 -57.273 1.00 24.46 166 ALA B O 1
ATOM 2825 N N . VAL B 1 182 ? 36.362 21.458 -55.456 1.00 25.69 167 VAL B N 1
ATOM 2826 C CA . VAL B 1 182 ? 35.276 21.147 -54.545 1.00 25.36 167 VAL B CA 1
ATOM 2827 C C . VAL B 1 182 ? 35.346 22.127 -53.391 1.00 25.99 167 VAL B C 1
ATOM 2828 O O . VAL B 1 182 ? 36.429 22.539 -52.981 1.00 25.33 167 VAL B O 1
ATOM 2832 N N . ASP B 1 183 ? 34.175 22.553 -52.945 1.00 25.16 168 ASP B N 1
ATOM 2833 C CA . ASP B 1 183 ? 34.022 23.363 -51.758 1.00 25.44 168 ASP B CA 1
ATOM 2834 C C . ASP B 1 183 ? 33.627 22.399 -50.628 1.00 22.85 168 ASP B C 1
ATOM 2835 O O . ASP B 1 183 ? 32.813 21.484 -50.826 1.00 20.04 168 ASP B O 1
ATOM 2840 N N . PHE B 1 184 ? 34.194 22.597 -49.447 1.00 22.03 169 PHE B N 1
ATOM 2841 C CA . PHE B 1 184 ? 33.903 21.697 -48.334 1.00 22.74 169 PHE B CA 1
ATOM 2842 C C . PHE B 1 184 ? 33.778 22.410 -47.006 1.00 22.47 169 PHE B C 1
ATOM 2843 O O . PHE B 1 184 ? 34.262 23.535 -46.852 1.00 24.07 169 PHE B O 1
ATOM 2851 N N . VAL B 1 185 ? 33.112 21.758 -46.063 1.00 22.07 170 VAL B N 1
ATOM 2852 C CA . VAL B 1 185 ? 33.041 22.236 -44.683 1.00 22.30 170 VAL B CA 1
ATOM 2853 C C . VAL B 1 185 ? 34.193 21.622 -43.904 1.00 21.96 170 VAL B C 1
ATOM 2854 O O . VAL B 1 185 ? 34.257 20.395 -43.752 1.00 20.77 170 VAL B O 1
ATOM 2858 N N . PRO B 1 186 ? 35.121 22.463 -43.404 1.00 23.11 171 PRO B N 1
ATOM 2859 C CA . PRO B 1 186 ? 36.238 21.856 -42.702 1.00 24.68 171 PRO B CA 1
ATOM 2860 C C . PRO B 1 186 ? 35.813 21.289 -41.361 1.00 25.87 171 PRO B C 1
ATOM 2861 O O . PRO B 1 186 ? 34.875 21.790 -40.735 1.00 26.90 171 PRO B O 1
ATOM 2865 N N . VAL B 1 187 ? 36.503 20.247 -40.928 1.00 26.81 172 VAL B N 1
ATOM 2866 C CA . VAL B 1 187 ? 36.199 19.602 -39.663 1.00 29.16 172 VAL B CA 1
ATOM 2867 C C . VAL B 1 187 ? 36.265 20.595 -38.483 1.00 32.62 172 VAL B C 1
ATOM 2868 O O . VAL B 1 187 ? 35.536 20.455 -37.487 1.00 32.28 172 VAL B O 1
ATOM 2872 N N . GLU B 1 188 ? 37.103 21.621 -38.621 1.00 35.05 173 GLU B N 1
ATOM 2873 C CA . GLU B 1 188 ? 37.179 22.710 -37.630 1.00 38.55 173 GLU B CA 1
ATOM 2874 C C . GLU B 1 188 ? 35.816 23.365 -37.378 1.00 39.82 173 GLU B C 1
ATOM 2875 O O . GLU B 1 188 ? 35.456 23.632 -36.234 1.00 40.28 173 GLU B O 1
ATOM 2881 N N . SER B 1 189 ? 35.064 23.612 -38.453 1.00 40.58 174 SER B N 1
ATOM 2882 C CA . SER B 1 189 ? 33.717 24.186 -38.356 1.00 40.43 174 SER B CA 1
ATOM 2883 C C . SER B 1 189 ? 32.702 23.265 -37.671 1.00 41.66 174 SER B C 1
ATOM 2884 O O . SER B 1 189 ? 31.683 23.726 -37.162 1.00 41.89 174 SER B O 1
ATOM 2887 N N . MET B 1 190 ? 32.969 21.965 -37.672 1.00 42.69 175 MET B N 1
ATOM 2888 C CA . MET B 1 190 ? 32.155 21.027 -36.909 1.00 42.81 175 MET B CA 1
ATOM 2889 C C . MET B 1 190 ? 32.465 21.197 -35.426 1.00 46.09 175 MET B C 1
ATOM 2890 O O . MET B 1 190 ? 31.550 21.246 -34.600 1.00 42.40 175 MET B O 1
ATOM 2895 N N . GLU B 1 191 ? 33.756 21.308 -35.106 1.00 47.90 176 GLU B N 1
ATOM 2896 C CA . GLU B 1 191 ? 34.223 21.590 -33.740 1.00 52.77 176 GLU B CA 1
ATOM 2897 C C . GLU B 1 191 ? 33.675 22.927 -33.203 1.00 54.11 176 GLU B C 1
ATOM 2898 O O . GLU B 1 191 ? 33.197 22.995 -32.066 1.00 57.47 176 GLU B O 1
ATOM 2904 N N . THR B 1 192 ? 33.730 23.972 -34.031 1.00 54.17 177 THR B N 1
ATOM 2905 C CA . THR B 1 192 ? 33.201 25.305 -33.694 1.00 54.39 177 THR B CA 1
ATOM 2906 C C . THR B 1 192 ? 31.667 25.326 -33.600 1.00 54.93 177 THR B C 1
ATOM 2907 O O . THR B 1 192 ? 31.099 26.126 -32.846 1.00 54.48 177 THR B O 1
ATOM 2911 N N . THR B 1 193 ? 31.010 24.464 -34.380 1.00 50.19 178 THR B N 1
ATOM 2912 C CA . THR B 1 193 ? 29.564 24.249 -34.265 1.00 48.64 178 THR B CA 1
ATOM 2913 C C . THR B 1 193 ? 29.253 23.540 -32.939 1.00 48.40 178 THR B C 1
ATOM 2914 O O . THR B 1 193 ? 28.295 23.895 -32.252 1.00 51.54 178 THR B O 1
ATOM 2918 N N . MET B 1 194 ? 30.079 22.557 -32.584 1.00 50.24 179 MET B N 1
ATOM 2919 C CA . MET B 1 194 ? 29.896 21.764 -31.364 1.00 53.24 179 MET B CA 1
ATOM 2920 C C . MET B 1 194 ? 30.229 22.510 -30.069 1.00 58.58 179 MET B C 1
ATOM 2921 O O . MET B 1 194 ? 29.667 22.197 -29.015 1.00 60.90 179 MET B O 1
ATOM 2926 N N . ARG B 1 195 ? 31.143 23.481 -30.152 1.00 62.32 180 ARG B N 1
ATOM 2927 C CA . ARG B 1 195 ? 31.611 24.246 -28.978 1.00 66.12 180 ARG B CA 1
ATOM 2928 C C . ARG B 1 195 ? 30.499 24.916 -28.142 1.00 65.55 180 ARG B C 1
ATOM 2929 O O . ARG B 1 195 ? 30.404 24.643 -26.947 1.00 67.25 180 ARG B O 1
ATOM 2937 N N . GLY B 1 196 ? 29.657 25.771 -28.733 1.00 65.96 181 GLY B N 1
ATOM 2938 C CA . GLY B 1 196 ? 29.697 26.147 -30.147 1.00 64.31 181 GLY B CA 1
ATOM 2939 C C . GLY B 1 196 ? 28.845 27.363 -30.465 1.00 65.61 181 GLY B C 1
ATOM 2940 O O . GLY B 1 196 ? 27.942 27.710 -29.701 1.00 67.60 181 GLY B O 1
ATOM 2941 N N . GLY C 2 4 ? 44.949 8.641 9.483 1.00 54.73 4 GLY C N 1
ATOM 2942 C CA . GLY C 2 4 ? 43.607 8.814 8.853 1.00 53.20 4 GLY C CA 1
ATOM 2943 C C . GLY C 2 4 ? 43.220 7.677 7.921 1.00 54.78 4 GLY C C 1
ATOM 2944 O O . GLY C 2 4 ? 44.060 7.151 7.185 1.00 53.73 4 GLY C O 1
ATOM 2945 N N . ARG C 2 5 ? 41.939 7.311 7.949 1.00 53.40 5 ARG C N 1
ATOM 2946 C CA . ARG C 2 5 ? 41.412 6.233 7.108 1.00 55.32 5 ARG C CA 1
ATOM 2947 C C . ARG C 2 5 ? 40.191 6.664 6.284 1.00 52.28 5 ARG C C 1
ATOM 2948 O O . ARG C 2 5 ? 39.453 7.572 6.675 1.00 49.49 5 ARG C O 1
ATOM 2956 N N . LEU C 2 6 ? 39.980 5.988 5.157 1.00 50.38 6 LEU C N 1
ATOM 2957 C CA . LEU C 2 6 ? 38.911 6.332 4.218 1.00 47.87 6 LEU C CA 1
ATOM 2958 C C . LEU C 2 6 ? 37.524 5.897 4.691 1.00 47.13 6 LEU C C 1
ATOM 2959 O O . LEU C 2 6 ? 37.269 4.720 4.929 1.00 49.33 6 LEU C O 1
ATOM 2964 N N . VAL C 2 7 ? 36.636 6.869 4.836 1.00 43.19 7 VAL C N 1
ATOM 2965 C CA . VAL C 2 7 ? 35.245 6.612 5.150 1.00 41.92 7 VAL C CA 1
ATOM 2966 C C . VAL C 2 7 ? 34.380 6.935 3.923 1.00 44.05 7 VAL C C 1
ATOM 2967 O O . VAL C 2 7 ? 34.588 7.948 3.244 1.00 40.73 7 VAL C O 1
ATOM 2971 N N . TYR C 2 8 ? 33.428 6.054 3.635 1.00 44.22 8 TYR C N 1
ATOM 2972 C CA . TYR C 2 8 ? 32.498 6.249 2.531 1.00 42.37 8 TYR C CA 1
ATOM 2973 C C . TYR C 2 8 ? 31.204 6.859 3.051 1.00 43.06 8 TYR C C 1
ATOM 2974 O O . TYR C 2 8 ? 30.747 6.545 4.149 1.00 46.42 8 TYR C O 1
ATOM 2983 N N . LEU C 2 9 ? 30.643 7.760 2.263 1.00 39.15 9 LEU C N 1
ATOM 2984 C CA . LEU C 2 9 ? 29.614 8.670 2.735 1.00 36.09 9 LEU C CA 1
ATOM 2985 C C . LEU C 2 9 ? 28.279 8.489 1.998 1.00 33.98 9 LEU C C 1
ATOM 2986 O O . LEU C 2 9 ? 27.686 9.449 1.475 1.00 33.15 9 LEU C O 1
ATOM 2991 N N . LEU C 2 10 ? 27.842 7.234 1.943 1.00 29.83 10 LEU C N 1
ATOM 2992 C CA . LEU C 2 10 ? 26.489 6.903 1.521 1.00 28.11 10 LEU C CA 1
ATOM 2993 C C . LEU C 2 10 ? 25.539 7.127 2.688 1.00 27.36 10 LEU C C 1
ATOM 2994 O O . LEU C 2 10 ? 25.899 6.889 3.840 1.00 28.13 10 LEU C O 1
ATOM 2999 N N . ASP C 2 11 ? 24.339 7.611 2.397 1.00 24.00 11 ASP C N 1
ATOM 3000 C CA . ASP C 2 11 ? 23.307 7.654 3.406 1.00 24.19 11 ASP C CA 1
ATOM 3001 C C . ASP C 2 11 ? 22.241 6.629 3.018 1.00 22.30 11 ASP C C 1
ATOM 3002 O O . ASP C 2 11 ? 22.361 5.980 1.968 1.00 19.96 11 ASP C O 1
ATOM 3007 N N . GLY C 2 12 ? 21.215 6.472 3.856 1.00 21.24 12 GLY C N 1
ATOM 3008 C CA . GLY C 2 12 ? 20.097 5.590 3.547 1.00 19.56 12 GLY C CA 1
ATOM 3009 C C . GLY C 2 12 ? 19.249 6.139 2.400 1.00 19.90 12 GLY C C 1
ATOM 3010 O O . GLY C 2 12 ? 19.546 7.229 1.850 1.00 18.73 12 GLY C O 1
ATOM 3011 N N . PRO C 2 13 ? 18.193 5.405 2.021 1.00 19.33 13 PRO C N 1
ATOM 3012 C CA . PRO C 2 13 ? 17.414 5.802 0.833 1.00 18.77 13 PRO C CA 1
ATOM 3013 C C . PRO C 2 13 ? 16.561 7.051 1.030 1.00 17.82 13 PRO C C 1
ATOM 3014 O O . PRO C 2 13 ? 16.175 7.386 2.156 1.00 17.67 13 PRO C O 1
ATOM 3018 N N . GLY C 2 14 ? 16.288 7.745 -0.066 1.00 16.53 14 GLY C N 1
ATOM 3019 C CA . GLY C 2 14 ? 15.422 8.902 -0.036 1.00 16.10 14 GLY C CA 1
ATOM 3020 C C . GLY C 2 14 ? 16.174 10.218 0.040 1.00 15.42 14 GLY C C 1
ATOM 3021 O O . GLY C 2 14 ? 17.380 10.265 0.346 1.00 14.75 14 GLY C O 1
ATOM 3022 N N . TYR C 2 15 ? 15.440 11.302 -0.213 1.00 15.77 15 TYR C N 1
ATOM 3023 C CA . TYR C 2 15 ? 16.003 12.654 -0.141 1.00 16.31 15 TYR C CA 1
ATOM 3024 C C . TYR C 2 15 ? 16.440 12.995 1.290 1.00 18.47 15 TYR C C 1
ATOM 3025 O O . TYR C 2 15 ? 17.510 13.581 1.497 1.00 18.35 15 TYR C O 1
ATOM 3034 N N . ASP C 2 16 ? 15.607 12.626 2.260 1.00 21.45 16 ASP C N 1
ATOM 3035 C CA . ASP C 2 16 ? 15.920 12.840 3.684 1.00 27.50 16 ASP C CA 1
ATOM 3036 C C . ASP C 2 16 ? 15.802 11.502 4.424 1.00 28.13 16 ASP C C 1
ATOM 3037 O O . ASP C 2 16 ? 14.731 11.135 4.945 1.00 28.65 16 ASP C O 1
ATOM 3042 N N . PRO C 2 17 ? 16.900 10.747 4.442 1.00 28.14 17 PRO C N 1
ATOM 3043 C CA . PRO C 2 17 ? 16.853 9.372 4.910 1.00 29.12 17 PRO C CA 1
ATOM 3044 C C . PRO C 2 17 ? 16.360 9.272 6.362 1.00 32.04 17 PRO C C 1
ATOM 3045 O O . PRO C 2 17 ? 16.687 10.121 7.185 1.00 32.42 17 PRO C O 1
ATOM 3049 N N . ILE C 2 18 ? 15.549 8.257 6.640 1.00 36.00 18 ILE C N 1
ATOM 3050 C CA . ILE C 2 18 ? 15.019 8.017 7.983 1.00 43.83 18 ILE C CA 1
ATOM 3051 C C . ILE C 2 18 ? 16.041 7.270 8.867 1.00 47.38 18 ILE C C 1
ATOM 3052 O O . ILE C 2 18 ? 16.557 6.218 8.481 1.00 45.28 18 ILE C O 1
ATOM 3057 N N . HIS C 2 19 ? 16.336 7.846 10.035 1.00 55.23 19 HIS C N 1
ATOM 3058 C CA . HIS C 2 19 ? 17.246 7.254 11.023 1.00 62.49 19 HIS C CA 1
ATOM 3059 C C . HIS C 2 19 ? 16.556 7.006 12.336 1.00 67.69 19 HIS C C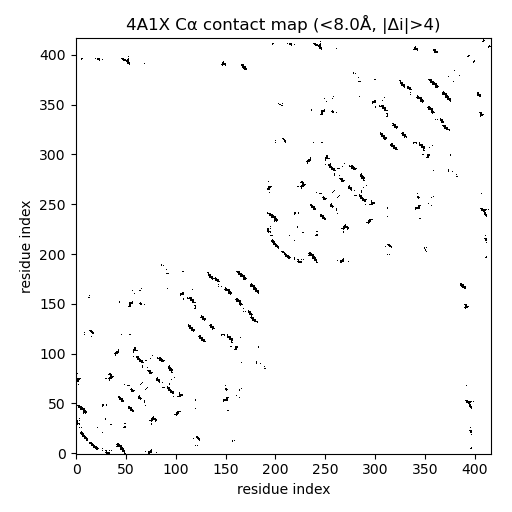 1
ATOM 3060 O O . HIS C 2 19 ? 15.858 7.884 12.850 1.00 69.74 19 HIS C O 1
ATOM 3067 N N . CYS C 2 20 ? 16.748 5.811 12.893 1.00 69.84 20 CYS C N 1
ATOM 3068 C CA . CYS C 2 20 ? 16.204 5.456 14.206 1.00 70.14 20 CYS C CA 1
ATOM 3069 C C . CYS C 2 20 ? 16.956 4.282 14.821 1.00 68.01 20 CYS C C 1
ATOM 3070 O O . CYS C 2 20 ? 18.042 4.455 15.373 1.00 65.21 20 CYS C O 1
ATOM 3073 N N . LEU D 2 6 ? 29.617 27.569 -58.328 1.00 50.42 6 LEU D N 1
ATOM 3074 C CA . LEU D 2 6 ? 29.215 26.484 -57.383 1.00 50.33 6 LEU D CA 1
ATOM 3075 C C . LEU D 2 6 ? 28.011 25.701 -57.890 1.00 49.43 6 LEU D C 1
ATOM 3076 O O . LEU D 2 6 ? 26.955 26.273 -58.147 1.00 53.08 6 LEU D O 1
ATOM 3081 N N . VAL D 2 7 ? 28.182 24.389 -58.022 1.00 46.23 7 VAL D N 1
ATOM 3082 C CA . VAL D 2 7 ? 27.100 23.474 -58.374 1.00 43.19 7 VAL D CA 1
ATOM 3083 C C . VAL D 2 7 ? 26.807 22.523 -57.196 1.00 42.76 7 VAL D C 1
ATOM 3084 O O . VAL D 2 7 ? 27.728 21.992 -56.555 1.00 36.12 7 VAL D O 1
ATOM 3088 N N . TYR D 2 8 ? 25.517 22.338 -56.921 1.00 42.19 8 TYR D N 1
ATOM 3089 C CA . TYR D 2 8 ? 25.034 21.495 -55.829 1.00 41.91 8 TYR D CA 1
ATOM 3090 C C . TYR D 2 8 ? 24.688 20.107 -56.343 1.00 42.15 8 TYR D C 1
ATOM 3091 O O . TYR D 2 8 ? 24.123 19.946 -57.429 1.00 46.56 8 TYR D O 1
ATOM 3100 N N . LEU D 2 9 ? 25.058 19.107 -55.563 1.00 37.03 9 LEU D N 1
ATOM 3101 C CA . LEU D 2 9 ? 25.169 17.752 -56.055 1.00 35.23 9 LEU D CA 1
ATOM 3102 C C . LEU D 2 9 ? 24.200 16.808 -55.354 1.00 34.16 9 LEU D C 1
ATOM 3103 O O . LEU D 2 9 ? 24.591 15.732 -54.873 1.00 36.99 9 LEU D O 1
ATOM 3108 N N . LEU D 2 10 ? 22.942 17.225 -55.280 1.00 29.29 10 LEU D N 1
ATOM 3109 C CA . LEU D 2 10 ? 21.888 16.340 -54.812 1.00 26.03 10 LEU D CA 1
ATOM 3110 C C . LEU D 2 10 ? 21.466 15.436 -55.963 1.00 25.65 10 LEU D C 1
ATOM 3111 O O . LEU D 2 10 ? 21.497 15.856 -57.125 1.00 24.77 10 LEU D O 1
ATOM 3116 N N . ASP D 2 11 ? 21.080 14.203 -55.651 1.00 23.46 11 ASP D N 1
ATOM 3117 C CA . ASP D 2 11 ? 20.467 13.361 -56.660 1.00 24.26 11 ASP D CA 1
ATOM 3118 C C . ASP D 2 11 ? 18.993 13.153 -56.291 1.00 22.04 11 ASP D C 1
ATOM 3119 O O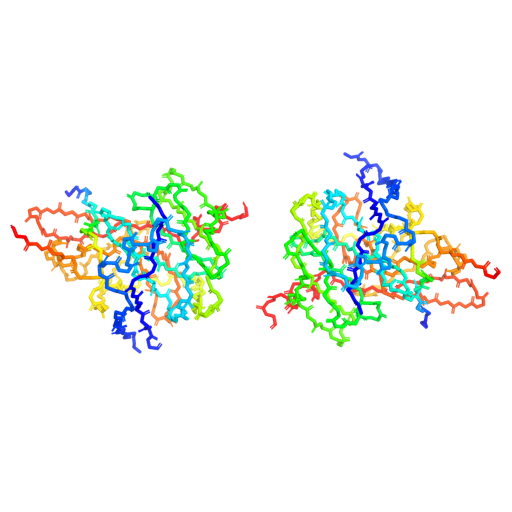 . ASP D 2 11 ? 18.530 13.639 -55.257 1.00 18.37 11 ASP D O 1
ATOM 3124 N N . GLY D 2 12 ? 18.260 12.440 -57.139 1.00 21.57 12 GLY D N 1
ATOM 3125 C CA . GLY D 2 12 ? 16.869 12.106 -56.857 1.00 21.04 12 GLY D CA 1
ATOM 3126 C C . GLY D 2 12 ? 16.776 11.112 -55.714 1.00 20.68 12 GLY D C 1
ATOM 3127 O O . GLY D 2 12 ? 17.807 10.685 -55.169 1.00 20.80 12 GLY D O 1
ATOM 3128 N N . PRO D 2 13 ? 15.552 10.748 -55.320 1.00 20.57 13 PRO D N 1
ATOM 3129 C CA . PRO D 2 13 ? 15.419 9.938 -54.108 1.00 20.10 13 PRO D CA 1
ATOM 3130 C C . PRO D 2 13 ? 15.864 8.484 -54.291 1.00 19.73 13 PRO D C 1
ATOM 3131 O O . PRO D 2 13 ? 15.867 7.955 -55.402 1.00 19.17 13 PRO D O 1
ATOM 3135 N N . GLY D 2 14 ? 16.272 7.866 -53.193 1.00 18.56 14 GLY D N 1
ATOM 3136 C CA . GLY D 2 14 ? 16.569 6.442 -53.174 1.00 17.94 14 GLY D CA 1
ATOM 3137 C C . GLY D 2 14 ? 18.056 6.183 -53.255 1.00 17.28 14 GLY D C 1
ATOM 3138 O O . GLY D 2 14 ? 18.841 7.090 -53.572 1.00 15.98 14 GLY D O 1
ATOM 3139 N N . TYR D 2 15 ? 18.448 4.931 -53.027 1.00 16.80 15 TYR D N 1
ATOM 3140 C CA . TYR D 2 15 ? 19.867 4.562 -53.128 1.00 17.18 15 TYR D CA 1
ATOM 3141 C C . TYR D 2 15 ? 20.387 4.677 -54.572 1.00 19.03 15 TYR D C 1
ATOM 3142 O O . TYR D 2 15 ? 21.513 5.131 -54.806 1.00 18.60 15 TYR D O 1
ATOM 3151 N N . ASP D 2 16 ? 19.556 4.264 -55.525 1.00 22.34 16 ASP D N 1
ATOM 3152 C CA . ASP D 2 16 ? 19.895 4.372 -56.954 1.00 28.52 16 ASP D CA 1
ATOM 3153 C C . ASP D 2 16 ? 18.773 5.098 -57.692 1.00 28.85 16 ASP D C 1
ATOM 3154 O O . ASP D 2 16 ? 17.796 4.473 -58.136 1.00 28.09 16 ASP D O 1
ATOM 3159 N N . PRO D 2 17 ? 18.887 6.430 -57.786 1.00 28.00 17 PRO D N 1
ATOM 3160 C CA . PRO D 2 17 ? 17.763 7.213 -58.266 1.00 30.12 17 PRO D CA 1
ATOM 3161 C C . PRO D 2 17 ? 17.418 6.905 -59.736 1.00 32.74 17 PRO D C 1
ATOM 3162 O O . PRO D 2 17 ? 18.309 6.659 -60.550 1.00 32.57 17 PRO D O 1
ATOM 3166 N N . ILE D 2 18 ? 16.121 6.871 -60.027 1.00 37.77 18 ILE D N 1
ATOM 3167 C CA . ILE D 2 18 ? 15.589 6.627 -61.367 1.00 42.47 18 ILE D CA 1
ATOM 3168 C C . ILE D 2 18 ? 15.678 7.930 -62.157 1.00 47.04 18 ILE D C 1
ATOM 3169 O O . ILE D 2 18 ? 15.231 8.981 -61.685 1.00 46.30 18 ILE D O 1
ATOM 3174 N N . HIS D 2 19 ? 16.249 7.853 -63.355 1.00 54.64 19 HIS D N 1
ATOM 3175 C CA . HIS D 2 19 ? 16.424 9.024 -64.209 1.00 61.30 19 HIS D CA 1
ATOM 3176 C C . HIS D 2 19 ? 15.711 8.895 -65.525 1.00 67.98 19 HIS D C 1
ATOM 3177 O O . HIS D 2 19 ? 15.989 7.978 -66.302 1.00 70.21 19 HIS D O 1
ATOM 3184 N N . CYS D 2 20 ? 14.772 9.814 -65.764 1.00 71.63 20 CYS D N 1
ATOM 3185 C CA . CYS D 2 20 ? 14.100 9.996 -67.058 1.00 73.90 20 CYS D CA 1
ATOM 3186 C C . CYS D 2 20 ? 13.536 8.714 -67.682 1.00 74.27 20 CYS D C 1
ATOM 3187 O O . CYS D 2 20 ? 13.079 7.811 -66.981 1.00 75.89 20 CYS D O 1
#

Organism: Hepatitis C virus genotype 1b (isolate Japanese) (NCBI:txid11116)

Solvent-accessible surface area: 18456 Å² total; per-residue (Å²): 63,6,0,0,11,0,0,21,0,33,18,103,164,26,81,20,121,35,72,99,45,39,42,79,137,26,0,55,92,7,3,136,80,2,101,6,190,64,130,20,65,8,8,0,2,0,1,0,4,44,100,44,0,0,0,2,0,0,3,77,36,7,2,1,0,0,63,48,1,0,17,86,72,42,3,2,2,72,191,5,76,42,107,22,104,38,73,38,84,144,85,13,0,0,0,1,99,18,8,128,43,17,146,39,6,71,25,18,137,82,63,27,34,91,4,70,0,0,0,16,112,14,53,37,6,58,2,88,48,153,40,116,41,97,0,27,9,103,63,69,88,75,32,76,40,0,86,0,0,0,0,0,0,0,1,0,70,79,21,70,2,3,1,0,0,47,0,0,15,6,41,213,40,47,0,86,17,0,14,3,5,19,4,88,16,2,77,108,30,65,126,73,7,0,0,10,0,0,27,0,35,18,94,119,59,115,30,80,21,121,35,74,102,45,41,39,75,133,26,0,55,89,8,4,138,81,2,99,5,187,62,132,16,63,6,13,0,2,0,1,0,6,50,102,42,0,0,0,2,0,0,3,72,37,6,1,0,0,0,62,48,1,0,18,88,73,41,3,3,2,71,193,5,77,41,107,22,104,41,73,40,85,143,76,12,0,0,0,0,99,18,9,126,43,17,161,46,13,70,25,19,137,90,59,30,59,65,1,67,0,0,0,16,111,14,48,38,8,52,0,108,55,151,48,114,43,92,0,24,11,87,59,72,92,74,32,76,45,0,86,0,0,0,0,0,0,0,0,2,59,85,23,70,1,4,0,0,0,45,0,0,34,31,61,217,42,47,0,83,14,0,15,2,5,17,4,90,16,2,70,63,22,60,196,86,87,163,68,29,110,3,42,18,22,41,4,50,115,16,139,122,176,113,60,110,4,45,18,22,41,3,48,118,14,140,114,180

Sequence (417 aa):
GSVVIVGRIIILSPITAYSQQTRGLLGCIITSLTGRDRNQVEGEVQVVSTATQSFLATCCVNGVCCWTVYHGAGSSKTLAGPKGPITQMYTNVDQDLVGWQAPPPGGARSLTPCTCGSSDLYLVTRHADVIPVRRRGDSRGSLLSPRPVSYLKGSSSGGPLLCPSSGHAVVGIFRAAVCCTRGVAKAVDFVPVESMETTMRGSVVIVGRIIILSGGPITAYSQQTRGLLGCIITSSLTGRDRNQVEGEVQVVSTATQSFLATCCVNGVCCWTVYHGAGSSKTLAGPKGPITQMYTNVDQDLVGWQAPPPGGARSLTPCTCGSSDLYLVTRHADVIPVRRRGDSRGSLLSPRPVSYLKGSSSGGPLLCPSSGHAVVGIFRAAVCTRGVAKAVDFVPVESMETTMRGGRLVYLLDGPGYDPIHCLVYLLDGPGYDPIHC